Protein AF-A0A0N8FSY0-F1 (afdb_monomer)

Foldseek 3Di:
DDDQAALLNLCVLLVHDLVVLVVLLVVLDQDDPPVPPPDLPQAALVDDPLRLLVLLLVLVCVLQVVLNVLSVCCNPPAAEAQQDDCVVPVDWDWADPDAPHQIYTYHHDPRGLLSSLVSLLNSQLRSLSSLQNVLVQAAARLLLSSLSSLLSSVSSCVVCVVNPVSNVVSVVSVSNVLSPPLSVVSNVRSVVRGHGDDSSVSRNNSNSLNVQCSVVDHSVLSSCLSRNGSCNSVSSQQSCCVRVVHDRPDDDPDDDDDDDQFADDPFDADDPDPDDDVVVVLVVQLVQQVVLVVLQPPDLVPDDPVVSSVVSVVQVVVVQKDFDADPSNHTQWIWGWDADPVDNLEIEIADITGSRPCLVVRVVVVCVVCVSNPFYHYPDPDDPDPPNGPD

Nearest PDB structures (foldseek):
  3sks-assembly1_A  TM=5.517E-01  e=7.783E-04  Bacillus anthracis str. Ames
  3d3s-assembly1_A  TM=6.696E-01  e=3.202E-02  Bordetella parapertussis 12822
  3d3s-assembly2_D  TM=6.719E-01  e=4.917E-02  Bordetella parapertussis 12822
  3aho-assembly2_B  TM=4.526E-01  e=1.750E-03  Geobacillus sp. MO-1
  3d3s-assembly1_B  TM=5.188E-01  e=3.053E-02  Bordetella parapertussis 12822

Radius of gyration: 27.3 Å; Cα contacts (8 Å, |Δi|>4): 559; chains: 1; bounding box: 54×49×83 Å

Structure (mmCIF, N/CA/C/O backbone):
data_AF-A0A0N8FSY0-F1
#
_entry.id   AF-A0A0N8FSY0-F1
#
loop_
_atom_site.group_PDB
_atom_site.id
_atom_site.type_symbol
_atom_site.label_atom_id
_atom_site.label_alt_id
_atom_site.label_comp_id
_atom_site.label_asym_id
_atom_site.label_entity_id
_atom_site.label_seq_id
_atom_site.pdbx_PDB_ins_code
_atom_site.Cartn_x
_atom_site.Cartn_y
_atom_site.Cartn_z
_atom_site.occupancy
_atom_site.B_iso_or_equiv
_atom_site.auth_seq_id
_atom_site.auth_comp_id
_atom_site.auth_asym_id
_atom_site.auth_atom_id
_atom_site.pdbx_PDB_model_num
ATOM 1 N N . MET A 1 1 ? 15.712 -16.355 19.747 1.00 28.38 1 MET A N 1
ATOM 2 C CA . MET A 1 1 ? 14.243 -16.528 19.738 1.00 28.38 1 MET A CA 1
ATOM 3 C C . MET A 1 1 ? 13.641 -15.221 19.244 1.00 28.38 1 MET A C 1
ATOM 5 O O . MET A 1 1 ? 13.634 -14.259 19.997 1.00 28.38 1 MET A O 1
ATOM 9 N N . GLY A 1 2 ? 13.304 -15.129 17.953 1.00 32.97 2 GLY A N 1
ATOM 10 C CA . GLY A 1 2 ? 12.831 -13.877 17.343 1.00 32.97 2 GLY A CA 1
ATOM 11 C C . GLY A 1 2 ? 11.423 -13.530 17.821 1.00 32.97 2 GLY A C 1
ATOM 12 O O . GLY A 1 2 ? 10.570 -14.417 17.864 1.00 32.97 2 GLY A O 1
ATOM 13 N N . SER A 1 3 ? 11.184 -12.275 18.208 1.00 38.84 3 SER A N 1
ATOM 14 C CA . SER A 1 3 ? 9.840 -11.813 18.556 1.00 38.84 3 SER A CA 1
ATOM 15 C C . SER A 1 3 ? 8.918 -12.005 17.349 1.00 38.84 3 SER A C 1
ATOM 17 O O . SER A 1 3 ? 9.226 -11.598 16.228 1.00 38.84 3 SER A O 1
ATOM 19 N N . ARG A 1 4 ? 7.800 -12.705 17.551 1.00 58.56 4 ARG A N 1
ATOM 20 C CA . ARG A 1 4 ? 6.789 -12.884 16.509 1.00 58.56 4 ARG A CA 1
ATOM 21 C C . ARG A 1 4 ? 5.993 -11.587 16.418 1.00 58.56 4 ARG A C 1
ATOM 23 O O . ARG A 1 4 ? 5.263 -11.270 17.348 1.00 58.56 4 ARG A O 1
ATOM 30 N N . GLN A 1 5 ? 6.160 -10.849 15.324 1.00 77.31 5 GLN A N 1
ATOM 31 C CA . GLN A 1 5 ? 5.338 -9.675 15.028 1.00 77.31 5 GLN A CA 1
ATOM 32 C C . GLN A 1 5 ? 3.861 -10.081 14.933 1.00 77.31 5 GLN A C 1
ATOM 34 O O . GLN A 1 5 ? 3.533 -11.135 14.379 1.00 77.31 5 GLN A O 1
ATOM 39 N N . THR A 1 6 ? 2.981 -9.251 15.476 1.00 85.94 6 THR A N 1
ATOM 40 C CA . THR A 1 6 ? 1.529 -9.453 15.556 1.00 85.94 6 THR A CA 1
ATOM 41 C C . THR A 1 6 ? 0.781 -8.513 14.610 1.00 85.94 6 THR A C 1
ATOM 43 O O . THR A 1 6 ? 1.355 -7.585 14.040 1.00 85.94 6 THR A O 1
ATOM 46 N N . ILE A 1 7 ? -0.531 -8.707 14.469 1.00 87.38 7 ILE A N 1
ATOM 47 C CA . ILE A 1 7 ? -1.413 -7.750 13.783 1.00 87.38 7 ILE A CA 1
ATOM 48 C C . ILE A 1 7 ? -1.364 -6.338 14.397 1.00 87.38 7 ILE A C 1
ATOM 50 O O . ILE A 1 7 ? -1.505 -5.354 13.676 1.00 87.38 7 ILE A O 1
ATOM 54 N N . CYS A 1 8 ? -1.112 -6.208 15.705 1.00 85.31 8 CYS A N 1
ATOM 55 C CA . CYS A 1 8 ? -0.957 -4.897 16.336 1.00 85.31 8 CYS A CA 1
ATOM 56 C C . CYS A 1 8 ? 0.325 -4.202 15.862 1.00 85.31 8 CYS A C 1
ATOM 58 O O . CYS A 1 8 ? 0.286 -3.020 15.522 1.00 85.31 8 CYS A O 1
ATOM 60 N N . ASP A 1 9 ? 1.433 -4.943 15.765 1.00 82.88 9 ASP A N 1
ATOM 61 C CA . ASP A 1 9 ? 2.685 -4.417 15.208 1.00 82.88 9 ASP A CA 1
ATOM 62 C C . ASP A 1 9 ? 2.499 -4.015 13.743 1.00 82.88 9 ASP A C 1
ATOM 64 O O . ASP A 1 9 ? 2.990 -2.974 13.316 1.00 82.88 9 ASP A O 1
ATOM 68 N N . TRP A 1 10 ? 1.735 -4.801 12.977 1.00 87.56 10 TRP A N 1
ATOM 69 C CA . TRP A 1 10 ? 1.390 -4.478 11.595 1.00 87.56 10 TRP A CA 1
ATOM 70 C C . TRP A 1 10 ? 0.610 -3.160 11.469 1.00 87.56 10 TRP A C 1
ATOM 72 O O . TRP A 1 10 ? 0.954 -2.346 10.610 1.00 87.56 10 TRP A O 1
ATOM 82 N N . CYS A 1 11 ? -0.381 -2.905 12.332 1.00 83.75 11 CYS A N 1
ATOM 83 C CA . CYS A 1 11 ? -1.088 -1.619 12.362 1.00 83.75 11 CYS A CA 1
ATOM 84 C C . CYS A 1 11 ? -0.116 -0.464 12.646 1.00 83.75 11 CYS A C 1
ATOM 86 O O . CYS A 1 11 ? -0.115 0.527 11.921 1.00 83.75 11 CYS A O 1
ATOM 88 N N . ILE A 1 12 ? 0.771 -0.628 13.635 1.00 82.56 12 ILE A N 1
ATOM 89 C CA . ILE A 1 12 ? 1.774 0.383 14.005 1.00 82.56 12 ILE A CA 1
ATOM 90 C C . ILE A 1 12 ? 2.735 0.659 12.845 1.00 82.56 12 ILE A C 1
ATOM 92 O O . ILE A 1 12 ? 2.988 1.816 12.518 1.00 82.56 12 ILE A O 1
ATOM 96 N N . PHE A 1 13 ? 3.258 -0.382 12.192 1.00 79.12 13 PHE A N 1
ATOM 97 C CA . PHE A 1 13 ? 4.182 -0.215 11.069 1.00 79.12 13 PHE A CA 1
ATOM 98 C C . PHE A 1 13 ? 3.553 0.542 9.904 1.00 79.12 13 PHE A C 1
ATOM 100 O O . PHE A 1 13 ? 4.245 1.320 9.250 1.00 79.12 13 PHE A O 1
ATOM 107 N N . ASN A 1 14 ? 2.263 0.322 9.651 1.00 81.69 14 ASN A N 1
ATOM 108 C CA . ASN A 1 14 ? 1.530 0.974 8.570 1.00 81.69 14 ASN A CA 1
ATOM 109 C C . ASN A 1 14 ? 0.895 2.310 8.964 1.00 81.69 14 ASN A C 1
ATOM 111 O O . ASN A 1 14 ? 0.300 2.959 8.108 1.00 81.69 14 ASN A O 1
ATOM 115 N N . ASP A 1 15 ? 1.080 2.742 10.214 1.00 83.94 15 ASP A N 1
ATOM 116 C CA . ASP A 1 15 ? 0.473 3.952 10.771 1.00 83.94 15 ASP A CA 1
ATOM 117 C C . ASP A 1 15 ? -1.065 3.919 10.716 1.00 83.94 15 ASP A C 1
ATOM 119 O O . ASP A 1 15 ? -1.713 4.941 10.527 1.00 83.94 15 ASP A O 1
ATOM 123 N N . PHE A 1 16 ? -1.658 2.728 10.831 1.00 83.69 16 PHE A N 1
ATOM 124 C CA . PHE A 1 16 ? -3.104 2.533 10.814 1.00 83.69 16 PHE A CA 1
ATOM 125 C C . PHE A 1 16 ? -3.672 2.376 12.220 1.00 83.69 16 PHE A C 1
ATOM 127 O O . PHE A 1 16 ? -3.117 1.655 13.053 1.00 83.69 16 PHE A O 1
ATOM 134 N N . GLU A 1 17 ? -4.862 2.926 12.450 1.00 85.38 17 GLU A N 1
ATOM 135 C CA . GLU A 1 17 ? -5.695 2.472 13.557 1.00 85.38 17 GLU A CA 1
ATOM 136 C C . GLU A 1 17 ? -6.525 1.260 13.125 1.00 85.38 17 GLU A C 1
ATOM 138 O O . GLU A 1 17 ? -7.090 1.219 12.032 1.00 85.38 17 GLU A O 1
ATOM 143 N N . LYS A 1 18 ? -6.663 0.268 14.013 1.00 87.75 18 LYS A N 1
ATOM 144 C CA . LYS A 1 18 ? -7.441 -0.956 13.743 1.00 87.75 18 LYS A CA 1
ATOM 145 C C . LYS A 1 18 ? -8.856 -0.655 13.228 1.00 87.75 18 LYS A C 1
ATOM 147 O O . LYS A 1 18 ? -9.321 -1.333 12.317 1.00 87.75 18 LYS A O 1
ATOM 152 N N . LYS A 1 19 ? -9.539 0.333 13.817 1.00 85.31 19 LYS A N 1
ATOM 153 C CA . LYS A 1 19 ? -10.905 0.721 13.423 1.00 85.31 19 LYS A CA 1
ATOM 154 C C . LYS A 1 19 ? -10.964 1.257 11.988 1.00 85.31 19 LYS A C 1
ATOM 156 O O . LYS A 1 19 ? -11.936 0.994 11.293 1.00 85.31 19 LYS A O 1
ATOM 161 N N . ASP A 1 20 ? -9.920 1.951 11.542 1.00 83.38 20 ASP A N 1
ATOM 162 C CA . ASP A 1 20 ? -9.879 2.561 10.215 1.00 83.38 20 ASP A CA 1
ATOM 163 C C . ASP A 1 20 ? -9.632 1.481 9.171 1.00 83.38 20 ASP A C 1
ATOM 165 O O . ASP A 1 20 ? -10.301 1.449 8.143 1.00 83.38 20 ASP A O 1
ATOM 169 N N . VAL A 1 21 ? -8.748 0.526 9.482 1.00 88.44 21 VAL A N 1
ATOM 170 C CA . VAL A 1 21 ? -8.565 -0.672 8.659 1.00 88.44 21 VAL A CA 1
ATOM 171 C C . VAL A 1 21 ? -9.890 -1.409 8.509 1.00 88.44 21 VAL A C 1
ATOM 173 O O . VAL A 1 21 ? -10.305 -1.648 7.384 1.00 88.44 21 VAL A O 1
ATOM 176 N N . LEU A 1 22 ? -10.587 -1.712 9.609 1.00 89.50 22 LEU A N 1
ATOM 177 C CA . LEU A 1 22 ? -11.889 -2.389 9.560 1.00 89.50 22 LEU A CA 1
ATOM 178 C C . LEU A 1 22 ? -12.924 -1.601 8.741 1.00 89.50 22 LEU A C 1
ATOM 180 O O . LEU A 1 22 ? -13.539 -2.172 7.849 1.00 89.50 22 LEU A O 1
ATOM 184 N N . SER A 1 23 ? -13.039 -0.288 8.957 1.00 86.06 23 SER A N 1
ATOM 185 C CA . SER A 1 23 ? -13.928 0.599 8.187 1.00 86.06 23 SER A CA 1
ATOM 186 C C . SER A 1 23 ? -13.608 0.598 6.690 1.00 86.06 23 SER A C 1
ATOM 188 O O . SER A 1 23 ? -14.503 0.606 5.847 1.00 86.06 23 SER A O 1
ATOM 190 N N . HIS A 1 24 ? -12.327 0.559 6.321 1.00 84.88 24 HIS A N 1
ATOM 191 C CA . HIS A 1 24 ? -11.931 0.430 4.925 1.00 84.88 24 HIS A CA 1
ATOM 192 C C . HIS A 1 24 ? -12.240 -0.957 4.361 1.00 84.88 24 HIS A C 1
ATOM 194 O O . HIS A 1 24 ? -12.712 -1.032 3.231 1.00 84.88 24 HIS A O 1
ATOM 200 N N . LEU A 1 25 ? -12.036 -2.032 5.127 1.00 87.06 25 LEU A N 1
ATOM 201 C CA . LEU A 1 25 ? -12.378 -3.392 4.701 1.00 87.06 25 LEU A CA 1
ATOM 202 C C . LEU A 1 25 ? -13.890 -3.561 4.503 1.00 87.06 25 LEU A C 1
ATOM 204 O O . LEU A 1 25 ? -14.294 -4.177 3.524 1.00 87.06 25 LEU A O 1
ATOM 208 N N . GLU A 1 26 ? -14.728 -2.943 5.335 1.00 85.81 26 GLU A N 1
ATOM 209 C CA . GLU A 1 26 ? -16.190 -2.932 5.160 1.00 85.81 26 GLU A CA 1
ATOM 210 C C . GLU A 1 26 ? -16.634 -2.255 3.853 1.00 85.81 26 GLU A C 1
ATOM 212 O O . GLU A 1 26 ? -17.654 -2.623 3.273 1.00 85.81 26 GLU A O 1
ATOM 217 N N . ARG A 1 27 ? -15.863 -1.278 3.359 1.00 80.94 27 ARG A N 1
ATOM 218 C CA . ARG A 1 27 ? -16.126 -0.597 2.078 1.00 80.94 27 ARG A CA 1
ATOM 219 C C . ARG A 1 27 ? -15.672 -1.405 0.866 1.00 80.94 27 ARG A C 1
ATOM 221 O O . ARG A 1 27 ? -16.069 -1.079 -0.254 1.00 80.94 27 ARG A O 1
ATOM 228 N N . ILE A 1 28 ? -14.843 -2.429 1.066 1.00 80.06 28 ILE A N 1
ATOM 229 C CA . ILE A 1 28 ? -14.481 -3.368 0.007 1.00 80.06 28 ILE A CA 1
ATOM 230 C C . ILE A 1 28 ? -15.696 -4.259 -0.227 1.00 80.06 28 ILE A C 1
ATOM 232 O O . ILE A 1 28 ? -15.929 -5.231 0.492 1.00 80.06 28 ILE A O 1
ATOM 236 N N . VAL A 1 29 ? -16.478 -3.909 -1.245 1.00 69.50 29 VAL A N 1
ATOM 237 C CA . VAL A 1 29 ? -17.541 -4.777 -1.741 1.00 69.50 29 VAL A CA 1
ATOM 238 C C . VAL A 1 29 ? -16.866 -5.993 -2.357 1.00 69.50 29 VAL A C 1
ATOM 240 O O . VAL A 1 29 ? -16.112 -5.860 -3.323 1.00 69.50 29 VAL A O 1
ATOM 243 N N . GLU A 1 30 ? -17.107 -7.170 -1.781 1.00 59.25 30 GLU A N 1
ATOM 244 C CA . GLU A 1 30 ? -16.635 -8.416 -2.377 1.00 59.25 30 GLU A CA 1
ATOM 245 C C . GLU A 1 30 ? -17.165 -8.488 -3.812 1.00 59.25 30 GLU A C 1
ATOM 247 O O . GLU A 1 30 ? -18.360 -8.237 -4.026 1.00 59.25 30 GLU A O 1
ATOM 252 N N . PRO A 1 31 ? -16.311 -8.781 -4.810 1.00 54.47 31 PRO A N 1
ATOM 253 C CA . PRO A 1 31 ? -16.792 -8.960 -6.167 1.00 54.47 31 PRO A CA 1
ATOM 254 C C . PRO A 1 31 ? -17.916 -9.994 -6.117 1.00 54.47 31 PRO A C 1
ATOM 256 O O . PRO A 1 31 ? -17.714 -11.101 -5.610 1.00 54.47 31 PRO A O 1
ATOM 259 N N . MET A 1 32 ? -19.121 -9.614 -6.577 1.00 39.28 32 MET A N 1
ATOM 260 C CA . MET A 1 32 ? -20.236 -10.555 -6.671 1.00 39.28 32 MET A CA 1
ATOM 261 C C . MET A 1 32 ? -19.693 -11.794 -7.353 1.00 39.28 32 MET A C 1
ATOM 263 O O . MET A 1 32 ? -19.119 -11.680 -8.436 1.00 39.28 32 MET A O 1
ATOM 267 N N . ASN A 1 33 ? -19.829 -12.928 -6.668 1.00 39.84 33 ASN A N 1
ATOM 268 C CA . ASN A 1 33 ? -19.297 -14.222 -7.048 1.00 39.84 33 ASN A CA 1
ATOM 269 C C . ASN A 1 33 ? -19.826 -14.576 -8.447 1.00 39.84 33 ASN A C 1
ATOM 271 O O . ASN A 1 33 ? -20.853 -15.235 -8.607 1.00 39.84 33 ASN A O 1
ATOM 275 N N . THR A 1 34 ? -19.167 -14.062 -9.483 1.00 36.47 34 THR A N 1
ATOM 276 C CA . THR A 1 34 ? -19.416 -14.438 -10.860 1.00 36.47 34 THR A CA 1
ATOM 277 C C . THR A 1 34 ? -18.740 -15.782 -10.962 1.00 36.47 34 THR A C 1
ATOM 279 O O . THR A 1 34 ? -17.550 -15.906 -11.213 1.00 36.47 34 THR A O 1
ATOM 282 N N . SER A 1 35 ? -19.529 -16.809 -10.676 1.00 31.92 35 SER A N 1
ATOM 283 C CA . SER A 1 35 ? -19.207 -18.233 -10.661 1.00 31.92 35 SER A CA 1
ATOM 284 C C . SER A 1 35 ? -18.678 -18.787 -11.993 1.00 31.92 35 SER A C 1
ATOM 286 O O . SER A 1 35 ? -18.672 -19.994 -12.216 1.00 31.92 35 SER A O 1
ATOM 288 N N . ARG A 1 36 ? -18.154 -17.940 -12.877 1.00 37.97 36 ARG A N 1
ATOM 289 C CA . ARG A 1 36 ? -17.118 -18.340 -13.812 1.00 37.97 36 ARG A CA 1
ATOM 290 C C . ARG A 1 36 ? -15.788 -18.110 -13.119 1.00 37.97 36 ARG A C 1
ATOM 292 O O . ARG A 1 36 ? -15.206 -17.036 -13.211 1.00 37.97 36 ARG A O 1
ATOM 299 N N . ILE A 1 37 ? -15.289 -19.165 -12.476 1.00 40.91 37 ILE A N 1
ATOM 300 C CA . ILE A 1 37 ? -13.846 -19.380 -12.384 1.00 40.91 37 ILE A CA 1
ATOM 301 C C . ILE A 1 37 ? -13.366 -19.366 -13.837 1.00 40.91 37 ILE A C 1
ATOM 303 O O . ILE A 1 37 ? -13.373 -20.389 -14.516 1.00 40.91 37 ILE A O 1
ATOM 307 N N . VAL A 1 38 ? -13.048 -18.183 -14.359 1.00 42.03 38 VAL A N 1
ATOM 308 C CA . VAL A 1 38 ? -12.208 -18.078 -15.536 1.00 42.03 38 VAL A CA 1
ATOM 309 C C . VAL A 1 38 ? -10.900 -18.619 -15.004 1.00 42.03 38 VAL A C 1
ATOM 311 O O . VAL A 1 38 ? -10.235 -17.979 -14.186 1.00 42.03 38 VAL A O 1
ATOM 314 N N . SER A 1 39 ? -10.599 -19.875 -15.341 1.00 44.16 39 SER A N 1
ATOM 315 C CA . SER A 1 39 ? -9.265 -20.419 -15.141 1.00 44.16 39 SER A CA 1
ATOM 316 C C . SER A 1 39 ? -8.278 -19.338 -15.560 1.00 44.16 39 SER A C 1
ATOM 318 O O . SER A 1 39 ? -8.551 -18.633 -16.532 1.00 44.16 39 SER A O 1
ATOM 320 N N . LYS A 1 40 ? -7.156 -19.182 -14.844 1.00 49.41 40 LYS A N 1
ATOM 321 C CA . LYS A 1 40 ? -5.999 -18.424 -15.346 1.00 49.41 40 LYS A CA 1
ATOM 322 C C . LYS A 1 40 ? -5.517 -19.108 -16.632 1.00 49.41 40 LYS A C 1
ATOM 324 O O . LYS A 1 40 ? -4.491 -19.783 -16.640 1.00 49.41 40 LYS A O 1
ATOM 329 N N . GLU A 1 41 ? -6.300 -19.030 -17.703 1.00 49.81 41 GLU A N 1
ATOM 330 C CA . GLU A 1 41 ? -5.888 -19.396 -19.033 1.00 49.81 41 GLU A CA 1
ATOM 331 C C . GLU A 1 41 ? -4.708 -18.490 -19.301 1.00 49.81 41 GLU A C 1
ATOM 333 O O . GLU A 1 41 ? -4.773 -17.267 -19.144 1.00 49.81 41 GLU A O 1
ATOM 338 N N . ARG A 1 42 ? -3.576 -19.125 -19.590 1.00 57.31 42 ARG A N 1
ATOM 339 C CA . ARG A 1 42 ? -2.344 -18.437 -19.936 1.00 57.31 42 ARG A CA 1
ATOM 340 C C . ARG A 1 42 ? -2.532 -17.854 -21.322 1.00 57.31 42 ARG A C 1
ATOM 342 O O . ARG A 1 42 ? -2.050 -18.401 -22.308 1.00 57.31 42 ARG A O 1
ATOM 349 N N . ILE A 1 43 ? -3.293 -16.773 -21.387 1.00 62.53 43 ILE A N 1
ATOM 350 C CA . ILE A 1 43 ? -3.458 -15.999 -22.599 1.00 62.53 43 ILE A CA 1
ATOM 351 C C . ILE A 1 43 ? -2.096 -15.367 -22.849 1.00 62.53 43 ILE A C 1
ATOM 353 O O . ILE A 1 43 ? -1.561 -14.648 -21.999 1.00 62.53 43 ILE A O 1
ATOM 357 N N . ASN A 1 44 ? -1.501 -15.761 -23.969 1.00 69.44 44 ASN A N 1
ATOM 358 C CA . ASN A 1 44 ? -0.170 -15.341 -24.364 1.00 69.44 44 ASN A CA 1
ATOM 359 C C . ASN A 1 44 ? -0.196 -13.827 -24.625 1.00 69.44 44 ASN A C 1
ATOM 361 O O . ASN A 1 44 ? -1.046 -13.351 -25.375 1.00 69.44 44 ASN A O 1
ATOM 365 N N . SER A 1 45 ? 0.700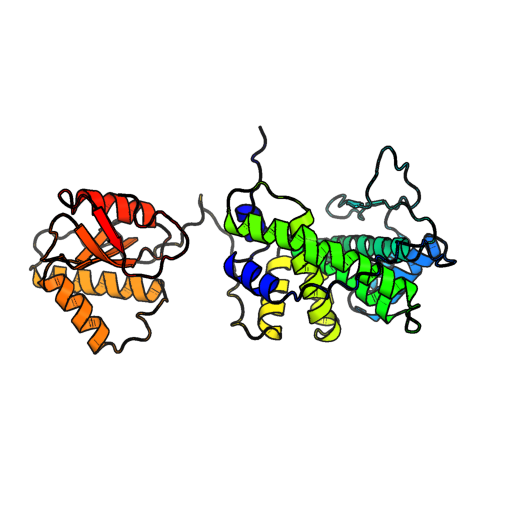 -13.075 -23.986 1.00 65.31 45 SER A N 1
ATOM 366 C CA . SER A 1 45 ? 0.882 -11.642 -24.237 1.00 65.31 45 SER A CA 1
ATOM 367 C C . SER A 1 45 ? 1.587 -11.388 -25.572 1.00 65.31 45 SER A C 1
ATOM 369 O O . SER A 1 45 ? 1.584 -10.259 -26.046 1.00 65.31 45 SER A O 1
ATOM 371 N N . CYS A 1 46 ? 2.191 -12.425 -26.170 1.00 78.00 46 CYS A N 1
ATOM 372 C CA . CYS A 1 46 ? 3.100 -12.350 -27.316 1.00 78.00 46 CYS A CA 1
ATOM 373 C C . CYS A 1 46 ? 4.330 -11.460 -27.071 1.00 78.00 46 CYS A C 1
ATOM 375 O O . CYS A 1 46 ? 5.019 -11.106 -28.023 1.00 78.00 46 CYS A O 1
ATOM 377 N N . MET A 1 47 ? 4.620 -11.126 -25.810 1.00 86.56 47 MET A N 1
ATOM 378 C CA . MET A 1 47 ? 5.751 -10.289 -25.423 1.00 86.56 47 MET A CA 1
ATOM 379 C C . MET A 1 47 ? 6.857 -11.127 -24.798 1.00 86.56 47 MET A C 1
ATOM 381 O O . MET A 1 47 ? 6.608 -12.052 -24.022 1.00 86.56 47 MET A O 1
ATOM 385 N N . THR A 1 48 ? 8.096 -10.767 -25.099 1.00 92.94 48 THR A N 1
ATOM 386 C CA . THR A 1 48 ? 9.268 -11.218 -24.354 1.00 92.94 48 THR A CA 1
ATOM 387 C C . THR A 1 48 ? 9.332 -10.538 -22.986 1.00 92.94 48 THR A C 1
ATOM 389 O O . THR A 1 48 ? 8.682 -9.523 -22.728 1.00 92.94 48 THR A O 1
ATOM 392 N N . ALA A 1 49 ? 10.147 -11.089 -22.086 1.00 93.81 49 ALA A N 1
ATOM 393 C CA . ALA A 1 49 ? 10.306 -10.533 -20.748 1.00 93.81 49 ALA A CA 1
ATOM 394 C C . ALA A 1 49 ? 10.919 -9.116 -20.764 1.00 93.81 49 ALA A C 1
ATOM 396 O O . ALA A 1 49 ? 10.536 -8.278 -19.952 1.00 93.81 49 ALA A O 1
ATOM 397 N N . ASP A 1 50 ? 11.832 -8.826 -21.698 1.00 95.00 50 ASP A N 1
ATOM 398 C CA . ASP A 1 50 ? 12.436 -7.494 -21.826 1.00 95.00 50 ASP A CA 1
ATOM 399 C C . ASP A 1 50 ? 11.469 -6.471 -22.435 1.00 95.00 50 ASP A C 1
ATOM 401 O O . ASP A 1 50 ? 11.425 -5.331 -21.975 1.00 95.00 50 ASP A O 1
ATOM 405 N N . GLU A 1 51 ? 10.643 -6.868 -23.408 1.00 94.31 51 GLU A N 1
ATOM 406 C CA . GLU A 1 51 ? 9.584 -6.000 -23.942 1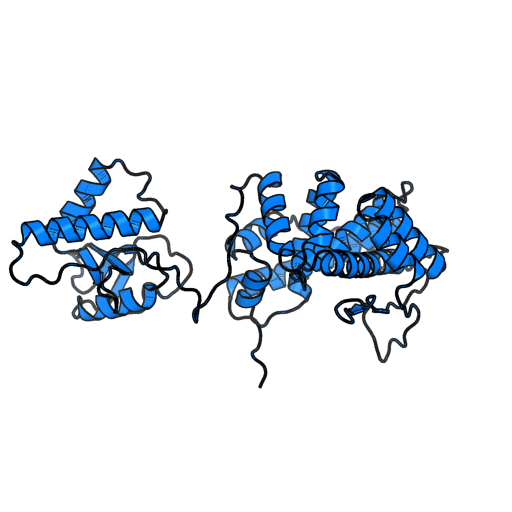.00 94.31 51 GLU A CA 1
ATOM 407 C C . GLU A 1 51 ? 8.543 -5.676 -22.869 1.00 94.31 51 GLU A C 1
ATOM 409 O O . GLU A 1 51 ? 8.145 -4.522 -22.725 1.00 94.31 51 GLU A O 1
ATOM 414 N N . ALA A 1 52 ? 8.137 -6.671 -22.077 1.00 94.12 52 ALA A N 1
ATOM 415 C CA . ALA A 1 52 ? 7.225 -6.466 -20.959 1.00 94.12 52 ALA A CA 1
ATOM 416 C C . ALA A 1 52 ? 7.824 -5.518 -19.905 1.00 94.12 52 ALA A C 1
ATOM 418 O O . ALA A 1 52 ? 7.126 -4.642 -19.393 1.00 94.12 52 ALA A O 1
ATOM 419 N N . TRP A 1 53 ? 9.127 -5.637 -19.625 1.00 97.00 53 TRP A N 1
ATOM 420 C CA . TRP A 1 53 ? 9.829 -4.776 -18.671 1.00 97.00 53 TRP A CA 1
ATOM 421 C C . TRP A 1 53 ? 9.897 -3.331 -19.169 1.00 97.00 53 TRP A C 1
ATOM 423 O O . TRP A 1 53 ? 9.573 -2.397 -18.432 1.00 97.00 53 TRP A O 1
ATOM 433 N N . ALA A 1 54 ? 10.249 -3.148 -20.444 1.00 96.12 54 ALA A N 1
ATOM 434 C CA . ALA A 1 54 ? 10.237 -1.848 -21.101 1.00 96.12 54 ALA A CA 1
ATOM 435 C C . ALA A 1 54 ? 8.830 -1.233 -21.099 1.00 96.12 54 ALA A C 1
ATOM 437 O O . ALA A 1 54 ? 8.681 -0.048 -20.808 1.00 96.12 54 ALA A O 1
ATOM 438 N N . GLN A 1 55 ? 7.793 -2.038 -21.340 1.00 94.88 55 GLN A N 1
ATOM 439 C CA . GLN A 1 55 ? 6.416 -1.558 -21.324 1.00 94.88 55 GLN A CA 1
ATOM 440 C C . GLN A 1 55 ? 5.981 -1.107 -19.926 1.00 94.88 55 GLN A C 1
ATOM 442 O O . GLN A 1 55 ? 5.346 -0.061 -19.819 1.00 94.88 55 GLN A O 1
ATOM 447 N N . CYS A 1 56 ? 6.367 -1.825 -18.864 1.00 96.62 56 CYS A N 1
ATOM 448 C CA . CYS A 1 56 ? 6.122 -1.400 -17.481 1.00 96.62 56 CYS A CA 1
ATOM 449 C C . CYS A 1 56 ? 6.780 -0.043 -17.184 1.00 96.62 56 CYS A C 1
ATOM 451 O O . CYS A 1 56 ? 6.169 0.827 -16.559 1.00 96.62 56 CYS A O 1
ATOM 453 N N . ALA A 1 57 ? 8.010 0.161 -17.666 1.00 98.19 57 ALA A N 1
ATOM 454 C CA . ALA A 1 57 ? 8.705 1.435 -17.533 1.00 98.19 57 ALA A CA 1
ATOM 455 C C . ALA A 1 57 ? 7.971 2.560 -18.279 1.00 98.19 57 ALA A C 1
ATOM 457 O O . ALA A 1 57 ? 7.714 3.615 -17.699 1.00 98.19 57 ALA A O 1
ATOM 458 N N . THR A 1 58 ? 7.584 2.335 -19.538 1.00 96.94 58 THR A N 1
ATOM 459 C CA . THR A 1 58 ? 6.845 3.318 -20.342 1.00 96.94 58 THR A CA 1
ATOM 460 C C . THR A 1 58 ? 5.497 3.666 -19.716 1.00 96.94 58 THR A C 1
ATOM 462 O O . THR A 1 58 ? 5.201 4.848 -19.539 1.00 96.94 58 THR A O 1
ATOM 465 N N . SER A 1 59 ? 4.700 2.666 -19.329 1.00 95.38 59 SER A N 1
ATOM 466 C CA . SER A 1 59 ? 3.374 2.887 -18.749 1.00 95.38 59 SER A CA 1
ATOM 467 C C . SER A 1 59 ? 3.452 3.667 -17.441 1.00 95.38 59 SER A C 1
ATOM 469 O O . SER A 1 59 ? 2.698 4.619 -17.240 1.00 95.38 59 SER A O 1
ATOM 471 N N . LEU A 1 60 ? 4.396 3.312 -16.562 1.00 97.25 60 LEU A N 1
ATOM 472 C CA . LEU A 1 60 ? 4.563 4.013 -15.294 1.00 97.25 60 LEU A CA 1
ATOM 473 C C . LEU A 1 60 ? 5.114 5.430 -15.495 1.00 97.25 60 LEU A C 1
ATOM 475 O O . LEU A 1 60 ? 4.701 6.340 -14.782 1.00 97.25 60 LEU A O 1
ATOM 479 N N . CYS A 1 61 ? 5.992 5.646 -16.479 1.00 97.62 61 CYS A N 1
ATOM 480 C CA . CYS A 1 61 ? 6.521 6.976 -16.792 1.00 97.62 61 CYS A CA 1
ATOM 481 C C . CYS A 1 61 ? 5.439 7.917 -17.339 1.00 97.62 61 CYS A C 1
ATOM 483 O O . CYS A 1 61 ? 5.477 9.113 -17.065 1.00 97.62 61 CYS A O 1
ATOM 485 N N . ILE A 1 62 ? 4.465 7.388 -18.084 1.00 94.19 62 ILE A N 1
ATOM 486 C CA . ILE A 1 62 ? 3.300 8.158 -18.541 1.00 94.19 62 ILE A CA 1
ATOM 487 C C . ILE A 1 62 ? 2.388 8.500 -17.360 1.00 94.19 62 ILE A C 1
ATOM 489 O O . ILE A 1 62 ? 1.931 9.635 -17.248 1.00 94.19 62 ILE A O 1
ATOM 493 N N . ALA A 1 63 ? 2.150 7.542 -16.460 1.00 93.31 63 ALA A N 1
ATOM 494 C CA . ALA A 1 63 ? 1.295 7.751 -15.293 1.00 93.31 63 ALA A CA 1
ATOM 495 C C . ALA A 1 63 ? 1.919 8.696 -14.244 1.00 93.31 63 ALA A C 1
ATOM 497 O O . ALA A 1 63 ? 1.206 9.456 -13.586 1.00 93.31 63 ALA A O 1
ATOM 498 N N . ILE A 1 64 ? 3.244 8.646 -14.063 1.00 97.50 64 ILE A N 1
ATOM 499 C CA . ILE A 1 64 ? 3.983 9.401 -13.041 1.00 97.50 64 ILE A CA 1
ATOM 500 C C . ILE A 1 64 ? 5.279 9.984 -13.642 1.00 97.50 64 ILE A C 1
ATOM 502 O O . ILE A 1 64 ? 6.380 9.524 -13.318 1.00 97.50 64 ILE A O 1
ATOM 506 N N . PRO A 1 65 ? 5.185 11.008 -14.509 1.00 97.38 65 PRO A N 1
ATOM 507 C CA . PRO A 1 65 ? 6.347 11.596 -15.178 1.00 97.38 65 PRO A CA 1
ATOM 508 C C . PRO A 1 65 ? 7.384 12.182 -14.213 1.00 97.38 65 PRO A C 1
ATOM 510 O O . PRO A 1 65 ? 8.558 12.263 -14.557 1.00 97.38 65 PRO A O 1
ATOM 513 N N . GLU A 1 66 ? 7.004 12.546 -12.985 1.00 98.12 66 GLU A N 1
ATOM 514 C CA . GLU A 1 66 ? 7.940 13.065 -11.981 1.00 98.12 66 GLU A CA 1
ATOM 515 C C . GLU A 1 66 ? 8.948 12.018 -11.476 1.00 98.12 66 GLU A C 1
ATOM 517 O O . GLU A 1 66 ? 9.887 12.387 -10.775 1.00 98.12 66 GLU A O 1
ATOM 522 N N . LEU A 1 67 ? 8.752 10.733 -11.796 1.00 97.88 67 LEU A N 1
ATOM 523 C CA . LEU A 1 67 ? 9.678 9.640 -11.481 1.00 97.88 67 LEU A CA 1
ATOM 524 C C . LEU A 1 67 ? 10.511 9.196 -12.696 1.00 97.88 67 LEU A C 1
ATOM 526 O O . LEU A 1 67 ? 11.105 8.119 -12.658 1.00 97.88 67 LEU A O 1
ATOM 530 N N . SER A 1 68 ? 10.539 9.968 -13.790 1.00 97.88 68 SER A N 1
ATOM 531 C CA . SER A 1 68 ? 11.189 9.565 -15.047 1.00 97.88 68 SER A CA 1
ATOM 532 C C . SER A 1 68 ? 12.640 9.118 -14.863 1.00 97.88 68 SER A C 1
ATOM 534 O O . SER A 1 68 ? 13.050 8.118 -15.447 1.00 97.88 68 SER A O 1
ATOM 536 N N . ASP A 1 69 ? 13.405 9.812 -14.017 1.00 97.69 69 ASP A N 1
ATOM 537 C CA . ASP A 1 69 ? 14.813 9.498 -13.764 1.00 97.69 69 ASP A CA 1
ATOM 538 C C . ASP A 1 69 ? 14.967 8.165 -13.020 1.00 97.69 69 ASP A C 1
ATOM 540 O O . ASP A 1 69 ? 15.803 7.329 -13.371 1.00 97.69 69 ASP A O 1
ATOM 544 N N . GLU A 1 70 ? 14.159 7.945 -11.980 1.00 97.62 70 GLU A N 1
ATOM 545 C CA . GLU A 1 70 ? 14.147 6.703 -11.210 1.00 97.62 70 GLU A CA 1
ATOM 546 C C . GLU A 1 70 ? 13.683 5.526 -12.067 1.00 97.62 70 GLU A C 1
ATOM 548 O O . GLU A 1 70 ? 14.288 4.455 -12.012 1.00 97.62 70 GLU A O 1
ATOM 553 N N . ILE A 1 71 ? 12.647 5.732 -12.880 1.00 98.56 71 ILE A N 1
ATOM 554 C CA . ILE A 1 71 ? 12.106 4.735 -13.804 1.00 98.56 71 ILE A CA 1
ATOM 555 C C . ILE A 1 71 ? 13.146 4.374 -14.863 1.00 98.56 71 ILE A C 1
ATOM 557 O O . ILE A 1 71 ? 13.393 3.190 -15.082 1.00 98.56 71 ILE A O 1
ATOM 561 N N . ALA A 1 72 ? 13.799 5.360 -15.484 1.00 98.12 72 ALA A N 1
ATOM 562 C CA . ALA A 1 72 ? 14.840 5.124 -16.484 1.00 98.12 72 ALA A CA 1
ATOM 563 C C . ALA A 1 72 ? 16.020 4.341 -15.894 1.00 98.12 72 ALA A C 1
ATOM 565 O O . ALA A 1 72 ? 16.495 3.373 -16.494 1.00 98.12 72 ALA A O 1
ATOM 566 N N . ARG A 1 73 ? 16.448 4.712 -14.683 1.00 97.12 73 ARG A N 1
ATOM 567 C CA . ARG A 1 73 ? 17.513 4.015 -13.959 1.00 97.12 73 ARG A CA 1
ATOM 568 C C . ARG A 1 73 ? 17.132 2.573 -13.617 1.00 97.12 73 ARG A C 1
ATOM 570 O O . ARG A 1 73 ? 17.933 1.670 -13.824 1.00 97.12 73 ARG A O 1
ATOM 577 N N . VAL A 1 74 ? 15.920 2.329 -13.113 1.00 98.00 74 VAL A N 1
ATOM 578 C CA . VAL A 1 74 ? 15.445 0.963 -12.825 1.00 98.00 74 VAL A CA 1
ATOM 579 C C . VAL A 1 74 ? 15.305 0.144 -14.105 1.00 98.00 74 VAL A C 1
ATOM 581 O O . VAL A 1 74 ? 15.731 -1.007 -14.143 1.00 98.00 74 VAL A O 1
ATOM 584 N N . SER A 1 75 ? 14.753 0.735 -15.163 1.00 97.88 75 SER A N 1
ATOM 585 C CA . SER A 1 75 ? 14.561 0.069 -16.451 1.00 97.88 75 SER A CA 1
ATOM 586 C C . SER A 1 75 ? 15.881 -0.460 -17.024 1.00 97.88 75 SER A C 1
ATOM 588 O O . SER A 1 75 ? 15.960 -1.616 -17.453 1.00 97.88 75 SER A O 1
ATOM 590 N N . THR A 1 76 ? 16.920 0.376 -16.959 1.00 96.88 76 THR A N 1
ATOM 591 C CA . THR A 1 76 ? 18.214 0.138 -17.609 1.00 96.88 76 THR A CA 1
ATOM 592 C C . THR A 1 76 ? 19.157 -0.691 -16.742 1.00 96.88 76 THR A C 1
ATOM 594 O O . THR A 1 76 ? 19.749 -1.653 -17.225 1.00 96.88 76 THR A O 1
ATOM 597 N N . ASP A 1 77 ? 19.271 -0.352 -15.455 1.00 97.00 77 ASP A N 1
ATOM 598 C CA . ASP A 1 77 ? 20.402 -0.787 -14.631 1.00 97.00 77 ASP A CA 1
ATOM 599 C C . ASP A 1 77 ? 20.016 -1.784 -13.525 1.00 97.00 77 ASP A C 1
ATOM 601 O O . ASP A 1 77 ? 20.901 -2.375 -12.897 1.00 97.00 77 ASP A O 1
ATOM 605 N N . ALA A 1 78 ? 18.722 -1.954 -13.213 1.00 96.31 78 ALA A N 1
ATOM 606 C CA . ALA A 1 78 ? 18.324 -2.825 -12.108 1.00 96.31 78 ALA A CA 1
ATOM 607 C C . ALA A 1 78 ? 18.641 -4.296 -12.435 1.00 96.31 78 ALA A C 1
ATOM 609 O O . ALA A 1 78 ? 18.176 -4.817 -13.456 1.00 96.31 78 ALA A O 1
ATOM 610 N N . PRO A 1 79 ? 19.403 -5.000 -11.576 1.00 95.62 79 PRO A N 1
ATOM 611 C CA . PRO A 1 79 ? 19.704 -6.403 -11.802 1.00 95.62 79 PRO A CA 1
ATOM 612 C C . PRO A 1 79 ? 18.421 -7.234 -11.689 1.00 95.62 79 PRO A C 1
ATOM 614 O O . PRO A 1 79 ? 17.661 -7.107 -10.726 1.00 95.62 79 PRO A O 1
ATOM 617 N N . ARG A 1 80 ? 18.189 -8.112 -12.668 1.00 95.31 80 ARG A N 1
ATOM 618 C CA . ARG A 1 80 ? 16.962 -8.910 -12.749 1.00 95.31 80 ARG A CA 1
ATOM 619 C C . ARG A 1 80 ? 17.204 -10.348 -13.196 1.00 95.31 80 ARG A C 1
ATOM 621 O O . ARG A 1 80 ? 18.077 -10.614 -14.016 1.00 95.31 80 ARG A O 1
ATOM 628 N N . CYS A 1 81 ? 16.408 -11.274 -12.668 1.00 94.00 81 CYS A N 1
ATOM 629 C CA . CYS A 1 81 ? 16.326 -12.663 -13.113 1.00 94.00 81 CYS A CA 1
ATOM 630 C C . CYS A 1 81 ? 14.878 -12.978 -13.504 1.00 94.00 81 CYS A C 1
ATOM 632 O O . CYS A 1 81 ? 14.027 -13.177 -12.640 1.00 94.00 81 CYS A O 1
ATOM 634 N N . LEU A 1 82 ? 14.602 -13.006 -14.812 1.00 91.94 82 LEU A N 1
ATOM 635 C CA . LEU A 1 82 ? 13.244 -13.167 -15.360 1.00 91.94 82 LEU A CA 1
ATOM 636 C C . LEU A 1 82 ? 12.886 -14.629 -15.714 1.00 91.94 82 LEU A C 1
ATOM 638 O O . LEU A 1 82 ? 11.811 -14.908 -16.243 1.00 91.94 82 LEU A O 1
ATOM 642 N N . ALA A 1 83 ? 13.789 -15.565 -15.407 1.00 89.69 83 ALA A N 1
ATOM 643 C CA . ALA A 1 83 ? 13.605 -17.009 -15.559 1.00 89.69 83 ALA A CA 1
ATOM 644 C C . ALA A 1 83 ? 14.316 -17.792 -14.427 1.00 89.69 83 ALA A C 1
ATOM 646 O O . ALA A 1 83 ? 15.204 -18.609 -14.693 1.00 89.69 83 ALA A O 1
ATOM 647 N N . PRO A 1 84 ? 14.001 -17.521 -13.144 1.00 84.69 84 PRO A N 1
ATOM 648 C CA . PRO A 1 84 ? 14.626 -18.198 -12.019 1.00 84.69 84 PRO A CA 1
ATOM 649 C C . PRO A 1 84 ? 14.204 -19.670 -11.955 1.00 84.69 84 PRO A C 1
ATOM 651 O O . PRO A 1 84 ? 13.133 -20.075 -12.408 1.00 84.69 84 PRO A O 1
ATOM 654 N N . ASN A 1 85 ? 15.028 -20.494 -11.307 1.00 81.19 85 ASN A N 1
ATOM 655 C CA . ASN A 1 85 ? 14.636 -21.866 -11.008 1.00 81.19 85 ASN A CA 1
ATOM 656 C C . ASN A 1 85 ? 13.498 -21.874 -9.967 1.00 81.19 85 ASN A C 1
ATOM 658 O O . ASN A 1 85 ? 13.744 -21.647 -8.778 1.00 81.19 85 ASN A O 1
ATOM 662 N N . LYS A 1 86 ? 12.273 -22.199 -10.406 1.00 74.06 86 LYS A N 1
ATOM 663 C CA . LYS A 1 86 ? 11.068 -22.254 -9.554 1.00 74.06 86 LYS A CA 1
ATOM 664 C C . LYS A 1 86 ? 11.207 -23.146 -8.320 1.00 74.06 86 LYS A C 1
ATOM 666 O O . LYS A 1 86 ? 10.572 -22.868 -7.311 1.00 74.06 86 LYS A O 1
ATOM 671 N N . ALA A 1 87 ? 12.037 -24.191 -8.368 1.00 75.38 87 ALA A N 1
ATOM 672 C CA . ALA A 1 87 ? 12.248 -25.068 -7.215 1.00 75.38 87 ALA A CA 1
ATOM 673 C C . ALA A 1 87 ? 12.982 -24.359 -6.063 1.00 75.38 87 ALA A C 1
ATOM 675 O O . ALA A 1 87 ? 12.824 -24.737 -4.906 1.00 75.38 87 ALA A O 1
ATOM 676 N N . LYS A 1 88 ? 13.787 -23.335 -6.375 1.00 69.81 88 LYS A N 1
ATOM 677 C CA . LYS A 1 88 ? 14.533 -22.540 -5.388 1.00 69.81 88 LYS A CA 1
ATOM 678 C C . LYS A 1 88 ? 13.810 -21.246 -5.020 1.00 69.81 88 LYS A C 1
ATOM 680 O O . LYS A 1 88 ? 13.874 -20.821 -3.871 1.00 69.81 88 LYS A O 1
ATOM 685 N N . HIS A 1 89 ? 13.119 -20.641 -5.984 1.00 70.75 89 HIS A N 1
ATOM 686 C CA . HIS A 1 89 ? 12.408 -19.374 -5.821 1.00 70.75 89 HIS A CA 1
ATOM 687 C C . HIS A 1 89 ? 11.001 -19.498 -6.416 1.00 70.75 89 HIS A C 1
ATOM 689 O O . HIS A 1 89 ? 10.801 -19.187 -7.590 1.00 70.75 89 HIS A O 1
ATOM 695 N N . PRO A 1 90 ? 10.029 -20.008 -5.639 1.00 71.50 90 PRO A N 1
ATOM 696 C CA . PRO A 1 90 ? 8.699 -20.310 -6.161 1.00 71.50 90 PRO A CA 1
ATOM 697 C C . PRO A 1 90 ? 7.841 -19.062 -6.403 1.00 71.50 90 PRO A C 1
ATOM 699 O O . PRO A 1 90 ? 6.891 -19.133 -7.177 1.00 71.50 90 PRO A O 1
ATOM 702 N N . MET A 1 91 ? 8.170 -17.939 -5.758 1.00 79.69 91 MET A N 1
ATOM 703 C CA . MET A 1 91 ? 7.396 -16.697 -5.799 1.00 79.69 91 MET A CA 1
ATOM 704 C C . MET A 1 91 ? 8.227 -15.546 -6.378 1.00 79.69 91 MET A C 1
ATOM 706 O O . MET A 1 91 ? 9.443 -15.519 -6.149 1.00 79.69 91 MET A O 1
ATOM 710 N N . PRO A 1 92 ? 7.596 -14.605 -7.102 1.00 87.81 92 PRO A N 1
ATOM 711 C CA . PRO A 1 92 ? 8.243 -13.362 -7.499 1.00 87.81 92 PRO A CA 1
ATOM 712 C C . PRO A 1 92 ? 8.611 -12.530 -6.263 1.00 87.81 92 PRO A C 1
ATOM 714 O O . PRO A 1 92 ? 7.962 -12.637 -5.219 1.00 87.81 92 PRO A O 1
ATOM 717 N N . PHE A 1 93 ? 9.693 -11.759 -6.362 1.00 87.94 93 PHE A N 1
ATOM 718 C CA . PHE A 1 93 ? 10.089 -10.824 -5.317 1.00 87.94 93 PHE A CA 1
ATOM 719 C C . PHE A 1 93 ? 11.015 -9.721 -5.835 1.00 87.94 93 PHE A C 1
ATOM 721 O O . PHE A 1 93 ? 11.852 -9.931 -6.718 1.00 87.94 93 PHE A O 1
ATOM 728 N N . THR A 1 94 ? 10.945 -8.581 -5.155 1.00 90.38 94 THR A N 1
ATOM 729 C CA . THR A 1 94 ? 11.895 -7.475 -5.262 1.00 90.38 94 THR A CA 1
ATOM 730 C C . THR A 1 94 ? 12.632 -7.302 -3.944 1.00 90.38 94 THR A C 1
ATOM 732 O O . THR A 1 94 ? 12.022 -7.034 -2.904 1.00 90.38 94 THR A O 1
ATOM 735 N N . TYR A 1 95 ? 13.955 -7.432 -3.989 1.00 85.12 95 TYR A N 1
ATOM 736 C CA . TYR A 1 95 ? 14.830 -7.356 -2.827 1.00 85.12 95 TYR A CA 1
ATOM 737 C C . TYR A 1 95 ? 15.608 -6.037 -2.796 1.00 85.12 95 TYR A C 1
ATOM 739 O O . TYR A 1 95 ? 16.301 -5.686 -3.752 1.00 85.12 95 TYR A O 1
ATOM 747 N N . ASP A 1 96 ? 15.522 -5.318 -1.676 1.00 85.06 96 ASP A N 1
ATOM 748 C CA . ASP A 1 96 ? 16.302 -4.105 -1.432 1.00 85.06 96 ASP A CA 1
ATOM 749 C C . ASP A 1 96 ? 17.734 -4.473 -1.008 1.00 85.06 96 ASP A C 1
ATOM 751 O O . ASP A 1 96 ? 17.954 -5.041 0.061 1.00 85.06 96 ASP A O 1
ATOM 755 N N . LEU A 1 97 ? 18.720 -4.140 -1.846 1.00 81.44 97 LEU A N 1
ATOM 756 C CA . LEU A 1 97 ? 20.143 -4.358 -1.556 1.00 81.44 97 LEU A CA 1
ATOM 757 C C . LEU A 1 97 ? 20.747 -3.267 -0.649 1.00 81.44 97 LEU A C 1
ATOM 759 O O . LEU A 1 97 ? 21.937 -3.327 -0.318 1.00 81.44 97 LEU A O 1
ATOM 763 N N . GLY A 1 98 ? 19.941 -2.289 -0.234 1.00 77.81 98 GLY A N 1
ATOM 764 C CA . GLY A 1 98 ? 20.308 -1.198 0.652 1.00 77.81 98 GLY A CA 1
ATOM 765 C C . GLY A 1 98 ? 20.738 0.072 -0.081 1.00 77.81 98 GLY A C 1
ATOM 766 O O . GLY A 1 98 ? 20.811 0.151 -1.308 1.00 77.81 98 GLY A O 1
ATOM 767 N N . HIS A 1 99 ? 21.053 1.096 0.711 1.00 79.00 99 HIS A N 1
ATOM 768 C CA . HIS A 1 99 ? 21.349 2.438 0.219 1.00 79.00 99 HIS A CA 1
ATOM 769 C C . HIS A 1 99 ? 22.433 2.452 -0.878 1.00 79.00 99 HIS A C 1
ATOM 771 O O . HIS A 1 99 ? 23.488 1.831 -0.743 1.00 79.00 99 HIS A O 1
ATOM 777 N N . ARG A 1 100 ? 22.176 3.219 -1.950 1.00 79.25 100 ARG A N 1
ATOM 778 C CA . ARG A 1 100 ? 23.006 3.373 -3.168 1.00 79.25 100 ARG A CA 1
ATOM 779 C C . ARG A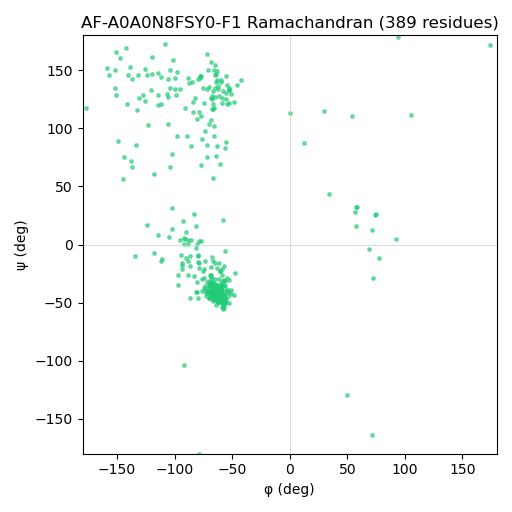 1 100 ? 23.098 2.152 -4.086 1.00 79.25 100 ARG A C 1
ATOM 781 O O . ARG A 1 100 ? 23.687 2.284 -5.158 1.00 79.25 100 ARG A O 1
ATOM 788 N N . LYS A 1 101 ? 22.510 1.011 -3.727 1.00 87.12 101 LYS A N 1
ATOM 789 C CA . LYS A 1 101 ? 22.396 -0.145 -4.622 1.00 87.12 101 LYS A CA 1
ATOM 790 C C . LYS A 1 101 ? 21.018 -0.165 -5.274 1.00 87.12 101 LYS A C 1
ATOM 792 O O . LYS A 1 101 ? 20.043 0.304 -4.694 1.00 87.12 101 LYS A O 1
ATOM 797 N N . LEU A 1 102 ? 20.955 -0.678 -6.498 1.00 92.06 102 LEU A N 1
ATOM 798 C CA . LEU A 1 102 ? 19.679 -0.922 -7.160 1.00 92.06 102 LEU A CA 1
ATOM 799 C C . LEU A 1 102 ? 19.038 -2.190 -6.589 1.00 92.06 102 LEU A C 1
ATOM 801 O O . LEU A 1 102 ? 19.769 -3.115 -6.231 1.00 92.06 102 LEU A O 1
ATOM 805 N N . PRO A 1 103 ? 17.703 -2.242 -6.475 1.00 92.19 103 PRO A N 1
ATOM 806 C CA . PRO A 1 103 ? 17.012 -3.442 -6.029 1.00 92.19 103 PRO A CA 1
ATOM 807 C C . PRO A 1 103 ? 17.185 -4.578 -7.041 1.00 92.19 103 PRO A C 1
ATOM 809 O O . PRO A 1 103 ? 17.315 -4.337 -8.241 1.00 92.19 103 PRO A O 1
ATOM 812 N N . PHE A 1 104 ? 17.169 -5.814 -6.549 1.00 93.19 104 PHE A N 1
ATOM 813 C CA . PHE A 1 104 ? 17.160 -7.006 -7.391 1.00 93.19 104 PHE A CA 1
ATOM 814 C C . PHE A 1 104 ? 15.733 -7.499 -7.593 1.00 93.19 104 PHE A C 1
ATOM 816 O O . PHE A 1 104 ? 14.993 -7.636 -6.618 1.00 93.19 104 PHE A O 1
ATOM 823 N N . VAL A 1 105 ? 15.373 -7.812 -8.837 1.00 94.44 105 VAL A N 1
ATOM 824 C CA . VAL A 1 105 ? 14.042 -8.321 -9.187 1.00 94.44 105 VAL A CA 1
ATOM 825 C C . VAL A 1 105 ? 14.130 -9.754 -9.697 1.00 94.44 105 VAL A C 1
ATOM 827 O O . VAL A 1 105 ? 14.893 -10.056 -10.611 1.00 94.44 105 VAL A O 1
ATOM 830 N N . SER A 1 106 ? 13.324 -10.648 -9.131 1.00 92.81 106 SER A N 1
ATOM 831 C CA . SER A 1 106 ? 13.202 -12.033 -9.582 1.00 92.81 106 SER A CA 1
ATOM 832 C C . SER A 1 106 ? 11.748 -12.365 -9.860 1.00 92.81 106 SER A C 1
ATOM 834 O O . SER A 1 106 ? 10.914 -12.271 -8.965 1.00 92.81 106 SER A O 1
ATOM 836 N N . LEU A 1 107 ? 11.446 -12.816 -11.074 1.00 90.94 107 LEU A N 1
ATOM 837 C CA . LEU A 1 107 ? 10.118 -13.299 -11.449 1.00 90.94 107 LEU A CA 1
ATOM 838 C C . LEU A 1 107 ? 10.239 -14.328 -12.570 1.00 90.94 107 LEU A C 1
ATOM 840 O O . LEU A 1 107 ? 11.169 -14.273 -13.362 1.00 90.94 107 LEU A O 1
ATOM 844 N N . HIS A 1 108 ? 9.323 -15.287 -12.647 1.00 90.75 108 HIS A N 1
ATOM 845 C CA . HIS A 1 108 ? 9.345 -16.296 -13.706 1.00 90.75 108 HIS A CA 1
ATOM 846 C C . HIS A 1 108 ? 8.389 -15.908 -14.828 1.00 90.75 108 HIS A C 1
ATOM 848 O O . HIS A 1 108 ? 7.206 -16.231 -14.758 1.00 90.75 108 HIS A O 1
ATOM 854 N N . TYR A 1 109 ? 8.901 -15.225 -15.850 1.00 90.62 109 TYR A N 1
ATOM 855 C CA . TYR A 1 109 ? 8.096 -14.735 -16.965 1.00 90.62 109 TYR A CA 1
ATOM 856 C C . TYR A 1 109 ? 7.903 -15.826 -18.025 1.00 90.62 109 TYR A C 1
ATOM 858 O O . TYR A 1 109 ? 8.875 -16.365 -18.553 1.00 90.62 109 TYR A O 1
ATOM 866 N N . GLN A 1 110 ? 6.655 -16.168 -18.349 1.00 88.56 110 GLN A N 1
ATOM 867 C CA . GLN A 1 110 ? 6.305 -17.192 -19.344 1.00 88.56 110 GLN A CA 1
ATOM 868 C C . GLN A 1 110 ? 5.581 -16.613 -20.561 1.00 88.56 110 GLN A C 1
ATOM 870 O O . GLN A 1 110 ? 5.090 -17.382 -21.386 1.00 88.56 110 GLN A O 1
ATOM 875 N N . GLY A 1 111 ? 5.502 -15.284 -20.668 1.00 85.88 111 GLY A N 1
ATOM 876 C CA . GLY A 1 111 ? 4.799 -14.614 -21.756 1.00 85.88 111 GLY A CA 1
ATOM 877 C C . GLY A 1 111 ? 3.282 -14.677 -21.630 1.00 85.88 111 GLY A C 1
ATOM 878 O O . GLY A 1 111 ? 2.606 -14.623 -22.646 1.00 85.88 111 GLY A O 1
ATOM 879 N N . CYS A 1 112 ? 2.707 -14.830 -20.430 1.00 85.38 112 CYS A N 1
ATOM 880 C CA . CYS A 1 112 ? 1.259 -14.681 -20.259 1.00 85.38 112 CYS A CA 1
ATOM 881 C C . CYS A 1 112 ? 0.879 -13.320 -19.662 1.00 85.38 112 CYS A C 1
ATOM 883 O O . CYS A 1 112 ? 1.680 -12.662 -18.999 1.00 85.38 112 CYS A O 1
ATOM 885 N N . VAL A 1 113 ? -0.372 -12.899 -19.863 1.00 83.94 113 VAL A N 1
ATOM 886 C CA . VAL A 1 113 ? -0.885 -11.612 -19.350 1.00 83.94 113 VAL A CA 1
ATOM 887 C C . VAL A 1 113 ? -0.771 -11.468 -17.825 1.00 83.94 113 VAL A C 1
ATOM 889 O O . VAL A 1 113 ? -0.537 -10.371 -17.327 1.00 83.94 113 VAL A O 1
ATOM 892 N N . ALA A 1 114 ? -0.869 -12.570 -17.074 1.00 86.44 114 ALA A N 1
ATOM 893 C CA . ALA A 1 114 ? -0.678 -12.557 -15.622 1.00 86.44 114 ALA A CA 1
ATOM 894 C C . ALA A 1 114 ? 0.791 -12.306 -15.231 1.00 86.44 114 ALA A C 1
ATOM 896 O O . ALA A 1 114 ? 1.064 -11.667 -14.211 1.00 86.44 114 ALA A O 1
ATOM 897 N N . ASP A 1 115 ? 1.741 -12.753 -16.059 1.00 90.00 115 ASP A N 1
ATOM 898 C CA . ASP A 1 115 ? 3.160 -12.467 -15.846 1.00 90.00 115 ASP A CA 1
ATOM 899 C C . ASP A 1 115 ? 3.459 -10.984 -16.092 1.00 90.00 115 ASP A C 1
ATOM 901 O O . ASP A 1 115 ? 4.311 -10.423 -15.411 1.00 90.00 115 ASP A O 1
ATOM 905 N N . LEU A 1 116 ? 2.749 -10.332 -17.025 1.00 91.12 116 LEU A N 1
ATOM 906 C CA . LEU A 1 116 ? 2.869 -8.887 -17.257 1.00 91.12 116 LEU A CA 1
ATOM 907 C C . LEU A 1 116 ? 2.394 -8.079 -16.040 1.00 91.12 116 LEU A C 1
ATOM 909 O O . LEU A 1 116 ? 3.095 -7.161 -15.623 1.00 91.12 116 LEU A O 1
ATOM 913 N N . LEU A 1 117 ? 1.263 -8.446 -15.425 1.00 91.56 117 LEU A N 1
ATOM 914 C CA . LEU A 1 117 ? 0.804 -7.815 -14.176 1.00 91.56 117 LEU A CA 1
ATOM 915 C C . LEU A 1 117 ? 1.808 -8.029 -13.037 1.00 91.56 117 LEU A C 1
ATOM 917 O O . LEU A 1 117 ? 2.185 -7.080 -12.355 1.00 91.56 117 LEU A O 1
ATOM 921 N N . THR A 1 118 ? 2.311 -9.257 -12.889 1.00 94.19 118 THR A N 1
ATOM 922 C CA . THR A 1 118 ? 3.347 -9.579 -11.894 1.00 94.19 118 THR A CA 1
ATOM 923 C C . THR A 1 118 ? 4.627 -8.774 -12.141 1.00 94.19 118 THR A C 1
ATOM 925 O O . THR A 1 118 ? 5.247 -8.273 -11.207 1.00 94.19 118 THR A O 1
ATOM 928 N N . MET A 1 119 ? 5.031 -8.610 -13.401 1.00 95.75 119 MET A N 1
ATOM 929 C CA . MET A 1 119 ? 6.187 -7.797 -13.762 1.00 95.75 119 MET A CA 1
ATOM 930 C C . MET A 1 119 ? 5.972 -6.322 -13.426 1.00 95.75 119 MET A C 1
ATOM 932 O O . MET A 1 119 ? 6.864 -5.710 -12.844 1.00 95.75 119 MET A O 1
ATOM 936 N N . ALA A 1 120 ? 4.794 -5.770 -13.727 1.00 96.81 120 ALA A N 1
ATOM 937 C CA . ALA A 1 120 ? 4.449 -4.399 -13.367 1.00 96.81 120 ALA A CA 1
ATOM 938 C C . ALA A 1 120 ? 4.488 -4.191 -11.847 1.00 96.81 120 ALA A C 1
ATOM 940 O O . ALA A 1 120 ? 5.034 -3.185 -11.388 1.00 96.81 120 ALA A O 1
ATOM 941 N N . HIS A 1 121 ? 3.987 -5.157 -11.074 1.00 98.12 121 HIS A N 1
ATOM 942 C CA . HIS A 1 121 ? 4.018 -5.154 -9.613 1.00 98.12 121 HIS A CA 1
ATOM 943 C C . HIS A 1 121 ? 5.455 -5.048 -9.072 1.00 98.12 121 HIS A C 1
ATOM 945 O O . HIS A 1 121 ? 5.797 -4.110 -8.345 1.00 98.12 121 HIS A O 1
ATOM 951 N N . GLU A 1 122 ? 6.336 -5.959 -9.492 1.00 97.69 122 GLU A N 1
ATOM 952 C CA . GLU A 1 122 ? 7.733 -5.971 -9.046 1.00 97.69 122 GLU A CA 1
ATOM 953 C C . GLU A 1 122 ? 8.525 -4.755 -9.561 1.00 97.69 122 GLU A C 1
ATOM 955 O O . GLU A 1 122 ? 9.334 -4.175 -8.832 1.00 97.69 122 GLU A O 1
ATOM 960 N N . PHE A 1 123 ? 8.247 -4.292 -10.784 1.00 98.56 123 PHE A N 1
ATOM 961 C CA . PHE A 1 123 ? 8.808 -3.045 -11.304 1.00 98.56 123 PHE A CA 1
ATOM 962 C C . PHE A 1 123 ? 8.423 -1.848 -10.419 1.00 98.56 123 PHE A C 1
ATOM 964 O O . PHE A 1 123 ? 9.272 -1.022 -10.073 1.00 98.56 123 PHE A O 1
ATOM 971 N N . GLY A 1 124 ? 7.162 -1.784 -9.978 1.00 98.31 124 GLY A N 1
ATOM 972 C CA . GLY A 1 124 ? 6.668 -0.753 -9.066 1.00 98.31 124 GLY A CA 1
ATOM 973 C C . GLY A 1 124 ? 7.412 -0.740 -7.728 1.00 98.31 124 GLY A C 1
ATOM 974 O O . GLY A 1 124 ? 7.810 0.329 -7.258 1.00 98.31 124 GLY A O 1
ATOM 975 N N . HIS A 1 125 ? 7.684 -1.912 -7.143 1.00 97.56 125 HIS A N 1
ATOM 976 C CA . HIS A 1 125 ? 8.545 -2.016 -5.961 1.00 97.56 125 HIS A CA 1
ATOM 977 C C . HIS A 1 125 ? 9.965 -1.510 -6.223 1.00 97.56 125 HIS A C 1
ATOM 979 O O . HIS A 1 125 ? 10.520 -0.783 -5.395 1.00 97.56 125 HIS A O 1
ATOM 985 N N . ALA A 1 126 ? 10.561 -1.873 -7.360 1.00 98.00 126 ALA A N 1
ATOM 986 C CA . ALA A 1 126 ? 11.920 -1.468 -7.690 1.00 98.00 126 ALA A CA 1
ATOM 987 C C . ALA A 1 126 ? 12.047 0.063 -7.797 1.00 98.00 126 ALA A C 1
ATOM 989 O O . ALA A 1 126 ? 12.936 0.660 -7.180 1.00 98.00 126 ALA A O 1
ATOM 990 N N . VAL A 1 127 ? 11.112 0.715 -8.495 1.00 98.44 127 VAL A N 1
ATOM 991 C CA . VAL A 1 127 ? 11.051 2.184 -8.600 1.00 98.44 127 VAL A CA 1
ATOM 992 C C . VAL A 1 127 ? 10.825 2.826 -7.233 1.00 98.44 127 VAL A C 1
ATOM 994 O O . VAL A 1 127 ? 11.531 3.771 -6.876 1.00 98.44 127 VAL A O 1
ATOM 997 N N . GLN A 1 128 ? 9.905 2.286 -6.428 1.00 97.31 128 GLN A N 1
ATOM 998 C CA . GLN A 1 128 ? 9.653 2.766 -5.068 1.00 97.31 128 GLN A CA 1
ATOM 999 C C . GLN A 1 128 ? 10.928 2.742 -4.220 1.00 97.31 128 GLN A C 1
ATOM 1001 O O . GLN A 1 128 ? 11.220 3.721 -3.530 1.00 97.31 128 GLN A O 1
ATOM 1006 N N . ILE A 1 129 ? 11.696 1.650 -4.245 1.00 93.81 129 ILE A N 1
ATOM 1007 C CA . ILE A 1 129 ? 12.932 1.521 -3.460 1.00 93.81 129 ILE A CA 1
ATOM 1008 C C . ILE A 1 129 ? 13.943 2.598 -3.869 1.00 93.81 129 ILE A C 1
ATOM 1010 O O . ILE A 1 129 ? 14.480 3.297 -3.005 1.00 93.81 129 ILE A O 1
ATOM 1014 N N . VAL A 1 130 ? 14.162 2.785 -5.174 1.00 95.19 130 VAL A N 1
ATOM 1015 C CA . VAL A 1 130 ? 15.093 3.803 -5.688 1.00 95.19 130 VAL A CA 1
ATOM 1016 C C . VAL A 1 130 ? 14.647 5.216 -5.295 1.00 95.19 130 VAL A C 1
ATOM 1018 O O . VAL A 1 130 ? 15.464 5.992 -4.788 1.00 95.19 130 VAL A O 1
ATOM 1021 N N . ALA A 1 131 ? 13.359 5.535 -5.446 1.00 95.25 131 ALA A N 1
ATOM 1022 C CA . ALA A 1 131 ? 12.796 6.836 -5.084 1.00 95.25 131 ALA A CA 1
ATOM 1023 C C . ALA A 1 131 ? 12.900 7.120 -3.571 1.00 95.25 131 ALA A C 1
ATOM 1025 O O . ALA A 1 131 ? 13.347 8.195 -3.154 1.00 95.25 131 ALA A O 1
ATOM 1026 N N . SER A 1 132 ? 12.555 6.143 -2.726 1.00 90.12 132 SER A N 1
ATOM 1027 C CA . SER A 1 132 ? 12.652 6.260 -1.265 1.00 90.12 132 SER A CA 1
ATOM 1028 C C . SER A 1 132 ? 14.088 6.477 -0.795 1.00 90.12 132 SER A C 1
ATOM 1030 O O . SER A 1 132 ? 14.324 7.354 0.043 1.00 90.12 132 SER A O 1
ATOM 1032 N N . TRP A 1 133 ? 15.064 5.755 -1.354 1.00 85.75 133 TRP A N 1
ATOM 1033 C CA . TRP A 1 133 ? 16.471 5.948 -0.999 1.00 85.75 133 TRP A CA 1
ATOM 1034 C C . TRP A 1 133 ? 17.020 7.296 -1.456 1.00 85.75 133 TRP A C 1
ATOM 1036 O O . TRP A 1 133 ? 17.717 7.942 -0.674 1.00 85.75 133 TRP A O 1
ATOM 1046 N N . LYS A 1 134 ? 16.670 7.766 -2.662 1.00 83.50 134 LYS A N 1
ATOM 1047 C CA . LYS A 1 134 ? 17.069 9.100 -3.149 1.00 83.50 134 LYS A CA 1
ATOM 1048 C C . LYS A 1 134 ? 16.596 10.213 -2.207 1.00 83.50 134 LYS A C 1
ATOM 1050 O O . LYS A 1 134 ? 17.307 11.190 -2.005 1.00 83.50 134 LYS A O 1
ATOM 1055 N N . SER A 1 135 ? 15.430 10.039 -1.585 1.00 77.25 135 SER A N 1
ATOM 1056 C CA . SER A 1 135 ? 14.885 10.993 -0.609 1.00 77.25 135 SER A CA 1
ATOM 1057 C C . SER A 1 135 ? 15.479 10.887 0.808 1.00 77.25 135 SER A C 1
ATOM 1059 O O . SER A 1 135 ? 15.176 11.725 1.657 1.00 77.25 135 SER A O 1
ATOM 1061 N N . GLY A 1 136 ? 16.281 9.853 1.095 1.00 72.88 136 GLY A N 1
ATOM 1062 C CA . GLY A 1 136 ? 16.863 9.595 2.417 1.00 72.88 136 GLY A CA 1
ATOM 1063 C C . GLY A 1 136 ? 15.871 9.113 3.486 1.00 72.88 136 GLY A C 1
ATOM 1064 O O . GLY A 1 136 ? 16.210 9.101 4.668 1.00 72.88 136 GLY A O 1
ATOM 1065 N N . LYS A 1 137 ? 14.644 8.720 3.112 1.00 70.19 137 LYS A N 1
ATOM 1066 C CA . LYS A 1 137 ? 13.548 8.443 4.065 1.00 70.19 137 LYS A CA 1
ATOM 1067 C C . LYS A 1 137 ? 13.429 6.984 4.526 1.00 70.19 137 LYS A C 1
ATOM 1069 O O . LYS A 1 137 ? 12.509 6.671 5.276 1.00 70.19 137 LYS A O 1
ATOM 1074 N N . GLY A 1 138 ? 14.355 6.106 4.144 1.00 72.31 138 GLY A N 1
ATOM 1075 C CA . GLY A 1 138 ? 14.421 4.719 4.627 1.00 72.31 138 GLY A CA 1
ATOM 1076 C C . GLY A 1 138 ? 13.313 3.800 4.093 1.00 72.31 138 GLY A C 1
ATOM 1077 O O . GLY A 1 138 ? 12.654 4.113 3.103 1.00 72.31 138 GLY A O 1
ATOM 1078 N N . GLN A 1 139 ? 13.133 2.648 4.747 1.00 77.44 139 GLN A N 1
ATOM 1079 C CA . GLN A 1 139 ? 12.227 1.584 4.301 1.00 77.44 139 GLN A CA 1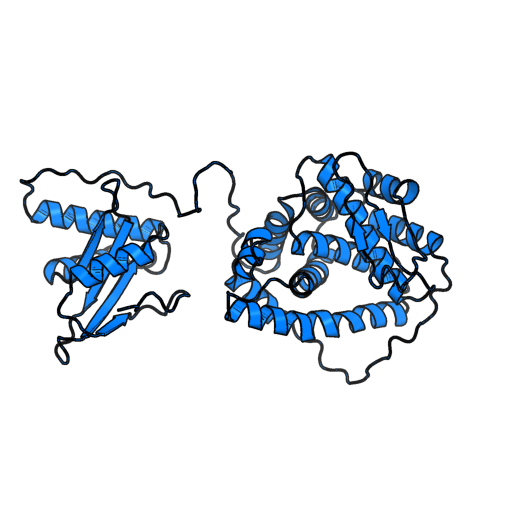
ATOM 1080 C C . GLN A 1 139 ? 10.751 1.978 4.438 1.00 77.44 139 GLN A C 1
ATOM 1082 O O . GLN A 1 139 ? 10.330 2.509 5.464 1.00 77.44 139 GLN A O 1
ATOM 1087 N N . MET A 1 140 ? 9.968 1.685 3.400 1.00 86.44 140 MET A N 1
ATOM 1088 C CA . MET A 1 140 ? 8.540 1.986 3.349 1.00 86.44 140 MET A CA 1
ATOM 1089 C C . MET A 1 140 ? 7.697 0.961 4.122 1.00 86.44 140 MET A C 1
ATOM 1091 O O . MET A 1 140 ? 7.998 -0.235 4.051 1.00 86.44 140 MET A O 1
ATOM 1095 N N . PRO A 1 141 ? 6.629 1.396 4.823 1.00 87.75 141 PRO A N 1
ATOM 1096 C CA . PRO A 1 141 ? 5.665 0.487 5.426 1.00 87.75 141 PRO A CA 1
ATOM 1097 C C . PRO A 1 141 ? 5.048 -0.498 4.424 1.00 87.75 141 PRO A C 1
ATOM 1099 O O . PRO A 1 141 ? 4.801 -0.107 3.278 1.00 87.75 141 PRO A O 1
ATOM 1102 N N . PRO A 1 142 ? 4.751 -1.742 4.838 1.00 88.00 142 PRO A N 1
ATOM 1103 C CA . PRO A 1 142 ? 4.324 -2.802 3.928 1.00 88.00 142 PRO A CA 1
ATOM 1104 C C . PRO A 1 142 ? 3.122 -2.456 3.033 1.00 88.00 142 PRO A C 1
ATOM 1106 O O . PRO A 1 142 ? 3.173 -2.696 1.834 1.00 88.00 142 PRO A O 1
ATOM 1109 N N . VAL A 1 143 ? 2.068 -1.834 3.562 1.00 94.19 143 VAL A N 1
ATOM 1110 C CA . VAL A 1 143 ? 0.852 -1.518 2.787 1.00 94.19 143 VAL A CA 1
ATOM 1111 C C . VAL A 1 143 ? 1.105 -0.400 1.781 1.00 94.19 143 VAL A C 1
ATOM 1113 O O . VAL A 1 143 ? 0.639 -0.480 0.651 1.00 94.19 143 VAL A O 1
ATOM 1116 N N . ALA A 1 144 ? 1.896 0.616 2.136 1.00 94.62 144 ALA A N 1
ATOM 1117 C CA . ALA A 1 144 ? 2.286 1.657 1.183 1.00 94.62 144 ALA A CA 1
ATOM 1118 C C . ALA A 1 144 ? 3.229 1.121 0.092 1.00 94.62 144 ALA A C 1
ATOM 1120 O O . ALA A 1 144 ? 3.138 1.540 -1.064 1.00 94.62 144 ALA A O 1
ATOM 1121 N N . ARG A 1 145 ? 4.095 0.159 0.442 1.00 94.88 145 ARG A N 1
ATOM 1122 C CA . ARG A 1 145 ? 4.965 -0.545 -0.510 1.00 94.88 145 ARG A CA 1
ATOM 1123 C C . ARG A 1 145 ? 4.142 -1.333 -1.532 1.00 94.88 145 ARG A C 1
ATOM 1125 O O . ARG A 1 145 ? 4.411 -1.222 -2.726 1.00 94.88 145 ARG A O 1
ATOM 1132 N N . GLU A 1 146 ? 3.138 -2.080 -1.074 1.00 97.38 146 GLU A N 1
ATOM 1133 C CA . GLU A 1 146 ? 2.185 -2.793 -1.939 1.00 97.38 146 GLU A CA 1
ATOM 1134 C C . GLU A 1 146 ? 1.319 -1.838 -2.762 1.00 97.38 146 GLU A C 1
ATOM 1136 O O . GLU A 1 146 ? 1.070 -2.074 -3.940 1.00 97.38 146 GLU A O 1
ATOM 1141 N N . TRP A 1 147 ? 0.906 -0.710 -2.182 1.00 97.56 147 TRP A N 1
ATOM 1142 C CA . TRP A 1 147 ? 0.139 0.296 -2.907 1.00 97.56 147 TRP A CA 1
ATOM 1143 C C . TRP A 1 147 ? 0.920 0.821 -4.117 1.00 97.56 147 TRP A C 1
ATOM 1145 O O . TRP A 1 147 ? 0.364 0.874 -5.208 1.00 97.56 147 TRP A O 1
ATOM 1155 N N . CYS A 1 148 ? 2.220 1.115 -3.970 1.00 98.06 148 CYS A N 1
ATOM 1156 C CA . CYS A 1 148 ? 3.066 1.525 -5.099 1.00 98.06 148 CYS A CA 1
ATOM 1157 C C . CYS A 1 148 ? 3.125 0.445 -6.193 1.00 98.06 148 CYS A C 1
ATOM 1159 O O . CYS A 1 148 ? 3.041 0.756 -7.377 1.00 98.06 148 CYS A O 1
ATOM 1161 N N . ALA A 1 149 ? 3.225 -0.831 -5.826 1.00 97.94 149 ALA A N 1
ATOM 1162 C CA . ALA A 1 149 ? 3.209 -1.908 -6.811 1.00 97.94 149 ALA A CA 1
ATOM 1163 C C . ALA A 1 149 ? 1.871 -1.995 -7.563 1.00 97.94 149 ALA A C 1
ATOM 1165 O O . ALA A 1 149 ? 1.860 -2.064 -8.792 1.00 97.94 149 ALA A O 1
ATOM 1166 N N . PHE A 1 150 ? 0.740 -1.859 -6.865 1.00 97.62 150 PHE A N 1
ATOM 1167 C CA . PHE A 1 150 ? -0.572 -1.845 -7.515 1.00 97.62 150 PHE A CA 1
ATOM 1168 C C . PHE A 1 150 ? -0.831 -0.604 -8.381 1.00 97.62 150 PHE A C 1
ATOM 1170 O O . PHE A 1 150 ? -1.573 -0.696 -9.356 1.00 97.62 150 PHE A O 1
ATOM 1177 N N . ILE A 1 151 ? -0.221 0.546 -8.079 1.00 97.56 151 ILE A N 1
ATOM 1178 C CA . ILE A 1 151 ? -0.257 1.712 -8.978 1.00 97.56 151 ILE A CA 1
ATOM 1179 C C . ILE A 1 151 ? 0.438 1.391 -10.308 1.00 97.56 151 ILE A C 1
ATOM 1181 O O . ILE A 1 151 ? -0.063 1.768 -11.364 1.00 97.56 151 ILE A O 1
ATOM 1185 N N . SER A 1 152 ? 1.539 0.638 -10.275 1.00 97.62 152 SER A N 1
ATOM 1186 C CA . SER A 1 152 ? 2.228 0.171 -11.484 1.00 97.62 152 SER A CA 1
ATOM 1187 C C . SER A 1 152 ? 1.371 -0.806 -12.303 1.00 97.62 152 SER A C 1
ATOM 1189 O O . SER A 1 152 ? 1.292 -0.685 -13.526 1.00 97.62 152 SER A O 1
ATOM 1191 N N . GLU A 1 153 ? 0.642 -1.714 -11.643 1.00 95.00 153 GLU A N 1
ATOM 1192 C CA . GLU A 1 153 ? -0.350 -2.570 -12.313 1.00 95.00 153 GLU A CA 1
ATOM 1193 C C . GLU A 1 153 ? -1.477 -1.760 -12.979 1.00 95.00 153 GLU A C 1
ATOM 1195 O O . GLU A 1 153 ? -1.879 -2.041 -14.107 1.00 95.00 153 GLU A O 1
ATOM 1200 N N . LEU A 1 154 ? -1.989 -0.724 -12.314 1.00 91.94 154 LEU A N 1
ATOM 1201 C CA . LEU A 1 154 ? -3.028 0.132 -12.891 1.00 91.94 154 LEU A CA 1
ATOM 1202 C C . LEU A 1 154 ? -2.503 0.982 -14.058 1.00 91.94 154 LEU A C 1
ATOM 1204 O O . LEU A 1 154 ? -3.228 1.203 -15.029 1.00 91.94 154 LEU A O 1
ATOM 1208 N N . ALA A 1 155 ? -1.241 1.415 -14.001 1.00 92.50 155 ALA A N 1
ATOM 1209 C CA . ALA A 1 155 ? -0.597 2.134 -15.094 1.00 92.50 155 ALA A CA 1
ATOM 1210 C C . ALA A 1 155 ? -0.486 1.265 -16.356 1.00 92.50 155 ALA A C 1
ATOM 1212 O O . ALA A 1 155 ? -0.809 1.737 -17.446 1.00 92.50 155 ALA A O 1
ATOM 1213 N N . ILE A 1 156 ? -0.095 -0.012 -16.228 1.00 89.75 156 ILE A N 1
ATOM 1214 C CA . ILE A 1 156 ? -0.027 -0.919 -17.387 1.00 89.75 156 ILE A CA 1
ATOM 1215 C C . ILE A 1 156 ? -1.423 -1.252 -17.938 1.00 89.75 156 ILE A C 1
ATOM 1217 O O . ILE A 1 156 ? -1.581 -1.393 -19.152 1.00 89.75 156 ILE A O 1
ATOM 1221 N N . LEU A 1 157 ? -2.450 -1.316 -17.082 1.00 86.00 157 LEU A N 1
ATOM 1222 C CA . LEU A 1 157 ? -3.840 -1.485 -17.515 1.00 86.00 157 LEU A CA 1
ATOM 1223 C C . LEU A 1 157 ? -4.359 -0.289 -18.321 1.00 86.00 157 LEU A C 1
ATOM 1225 O O . LEU A 1 157 ? -5.028 -0.498 -19.328 1.00 86.00 157 LEU A O 1
ATOM 1229 N N . GLN A 1 158 ? -4.050 0.945 -17.904 1.00 83.94 158 GLN A N 1
ATOM 1230 C CA . GLN A 1 158 ? -4.443 2.154 -18.639 1.00 83.94 158 GLN A CA 1
ATOM 1231 C C . GLN A 1 158 ? -3.648 2.343 -19.931 1.00 83.94 158 GLN A C 1
ATOM 1233 O O . GLN A 1 158 ? -4.219 2.729 -20.942 1.00 83.94 158 GLN A O 1
ATOM 1238 N N . PHE A 1 159 ? -2.339 2.077 -19.905 1.00 82.19 159 PHE A N 1
ATOM 1239 C CA . PHE A 1 159 ? -1.467 2.270 -21.065 1.00 82.19 159 PHE A CA 1
ATOM 1240 C C . PHE A 1 159 ? -1.843 1.363 -22.237 1.00 82.19 159 PHE A C 1
ATOM 1242 O O . PHE A 1 159 ? -1.779 1.762 -23.399 1.00 82.19 159 PHE A O 1
ATOM 1249 N N . ASN A 1 160 ? -2.279 0.143 -21.938 1.00 66.94 160 ASN A N 1
ATOM 1250 C CA . ASN A 1 160 ? -2.906 -0.711 -22.926 1.00 66.94 160 ASN A CA 1
ATOM 1251 C C . ASN A 1 160 ? -4.352 -0.240 -23.143 1.00 66.94 160 ASN A C 1
ATOM 1253 O O . ASN A 1 160 ? -5.268 -0.966 -22.784 1.00 66.94 160 ASN A O 1
ATOM 1257 N N . GLU A 1 161 ? -4.580 0.942 -23.739 1.00 47.03 161 GLU A N 1
ATOM 1258 C CA . GLU A 1 161 ? -5.927 1.475 -24.067 1.00 47.03 161 GLU A CA 1
ATOM 1259 C C . GLU A 1 161 ? -6.771 0.524 -24.954 1.00 47.03 161 GLU A C 1
ATOM 1261 O O . GLU A 1 161 ? -7.967 0.720 -25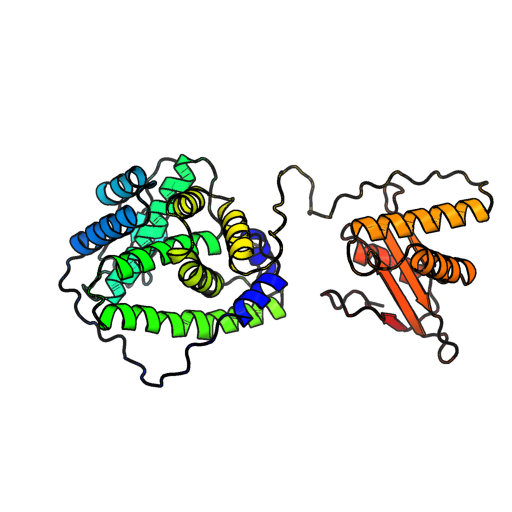.154 1.00 47.03 161 GLU A O 1
ATOM 1266 N N . LEU A 1 162 ? -6.176 -0.580 -25.407 1.00 43.44 162 LEU A N 1
ATOM 1267 C CA . LEU A 1 162 ? -6.835 -1.811 -25.827 1.00 43.44 162 LEU A CA 1
ATOM 1268 C C . LEU A 1 162 ? -6.662 -2.875 -24.737 1.00 43.44 162 LEU A C 1
ATOM 1270 O O . LEU A 1 162 ? -5.933 -3.850 -24.939 1.00 43.44 162 LEU A O 1
ATOM 1274 N N . SER A 1 163 ? -7.272 -2.677 -23.565 1.00 51.59 163 SER A N 1
ATOM 1275 C CA . SER A 1 163 ? -7.163 -3.633 -22.464 1.00 51.59 163 SER A CA 1
ATOM 1276 C C . SER A 1 163 ? -7.845 -4.908 -22.927 1.00 51.59 163 SER A C 1
ATOM 1278 O O . SER A 1 163 ? -9.067 -5.051 -22.904 1.00 51.59 163 SER A O 1
ATOM 1280 N N . SER A 1 164 ? -7.042 -5.818 -23.478 1.00 64.25 164 SER A N 1
ATOM 1281 C CA . SER A 1 164 ? -7.528 -7.108 -23.921 1.00 64.25 164 SER A CA 1
ATOM 1282 C C . SER A 1 164 ? -8.297 -7.679 -22.740 1.00 64.25 164 SER A C 1
ATOM 1284 O O . SER A 1 164 ? -7.807 -7.647 -21.609 1.00 64.25 164 SER A O 1
ATOM 1286 N N . ALA A 1 165 ? -9.529 -8.137 -22.963 1.00 68.56 165 ALA A N 1
ATOM 1287 C CA . ALA A 1 165 ? -10.380 -8.643 -21.885 1.00 68.56 165 ALA A CA 1
ATOM 1288 C C . ALA A 1 165 ? -9.626 -9.641 -20.976 1.00 68.56 165 ALA A C 1
ATOM 1290 O O . ALA A 1 165 ? -9.921 -9.749 -19.791 1.00 68.56 165 ALA A O 1
ATOM 1291 N N . SER A 1 166 ? -8.585 -10.288 -21.511 1.00 75.12 166 SER A N 1
ATOM 1292 C CA . SER A 1 166 ? -7.585 -11.087 -20.813 1.00 75.12 166 SER A CA 1
ATOM 1293 C C . SER A 1 166 ? -6.794 -10.397 -19.696 1.00 75.12 166 SER A C 1
ATOM 1295 O O . SER A 1 166 ? -6.695 -10.987 -18.623 1.00 75.12 166 SER A O 1
ATOM 1297 N N . ILE A 1 167 ? -6.223 -9.197 -19.884 1.00 76.88 167 ILE A N 1
ATOM 1298 C CA . ILE A 1 167 ? -5.436 -8.551 -18.813 1.00 76.88 167 ILE A CA 1
ATOM 1299 C C . ILE A 1 167 ? -6.349 -8.073 -17.680 1.00 76.88 167 ILE A C 1
ATOM 1301 O O . ILE A 1 167 ? -6.054 -8.311 -16.511 1.00 76.88 167 ILE A O 1
ATOM 1305 N N . CYS A 1 168 ? -7.516 -7.517 -18.020 1.00 79.50 168 CYS A N 1
ATOM 1306 C CA . CYS A 1 168 ? -8.550 -7.166 -17.046 1.00 79.50 168 CYS A CA 1
ATOM 1307 C C . CYS A 1 168 ? -9.085 -8.408 -16.323 1.00 79.50 168 CYS A C 1
ATOM 1309 O O . CYS A 1 168 ? -9.279 -8.381 -15.113 1.00 79.50 168 CYS A O 1
ATOM 1311 N N . SER A 1 169 ? -9.277 -9.526 -17.032 1.00 78.56 169 SER A N 1
ATOM 1312 C CA . SER A 1 169 ? -9.688 -10.788 -16.413 1.00 78.56 169 SER A CA 1
ATOM 1313 C C . SER A 1 169 ? -8.630 -11.330 -15.455 1.00 78.56 169 SER A C 1
ATOM 1315 O O . SER A 1 169 ? -8.993 -11.829 -14.395 1.00 78.56 169 SER A O 1
ATOM 1317 N N . ALA A 1 170 ? -7.341 -11.249 -15.800 1.00 80.62 170 ALA A N 1
ATOM 1318 C CA . ALA A 1 170 ? -6.260 -11.667 -14.910 1.00 80.62 170 ALA A CA 1
ATOM 1319 C C . ALA A 1 170 ? -6.203 -10.784 -13.652 1.00 80.62 170 ALA A C 1
ATOM 1321 O O . ALA A 1 170 ? -6.142 -11.310 -12.544 1.00 80.62 170 ALA A O 1
ATOM 1322 N N . TYR A 1 171 ? -6.327 -9.466 -13.825 1.00 83.81 171 TYR A N 1
ATOM 1323 C CA . TYR A 1 171 ? -6.390 -8.499 -12.730 1.00 83.81 171 TYR A CA 1
ATOM 1324 C C . TYR A 1 171 ? -7.582 -8.764 -11.792 1.00 83.81 171 TYR A C 1
ATOM 1326 O O . TYR A 1 171 ? -7.407 -8.860 -10.579 1.00 83.81 171 TYR A O 1
ATOM 1334 N N . ASN A 1 172 ? -8.781 -8.969 -12.348 1.00 81.31 172 ASN A N 1
ATOM 1335 C CA . ASN A 1 172 ? -9.992 -9.273 -11.578 1.00 81.31 172 ASN A CA 1
ATOM 1336 C C . ASN A 1 172 ? -9.933 -10.658 -10.908 1.00 81.31 172 ASN A C 1
ATOM 1338 O O . ASN A 1 172 ? -10.530 -10.871 -9.854 1.00 81.31 172 ASN A O 1
ATOM 1342 N N . ALA A 1 173 ? -9.221 -11.622 -11.498 1.00 79.44 173 ALA A N 1
ATOM 1343 C CA . ALA A 1 173 ? -9.032 -12.932 -10.881 1.00 79.44 173 ALA A CA 1
ATOM 1344 C C . ALA A 1 173 ? -8.190 -12.842 -9.597 1.00 79.44 173 ALA A C 1
ATOM 1346 O O . ALA A 1 173 ? -8.465 -13.569 -8.639 1.00 79.44 173 ALA A O 1
ATOM 1347 N N . ASP A 1 174 ? -7.201 -11.947 -9.550 1.00 84.00 174 ASP A N 1
ATOM 1348 C CA . ASP A 1 174 ? -6.416 -11.704 -8.338 1.00 84.00 174 ASP A CA 1
ATOM 1349 C C . ASP A 1 174 ? -7.241 -10.963 -7.263 1.00 84.00 174 ASP A C 1
ATOM 1351 O O . ASP A 1 174 ? -7.119 -11.284 -6.076 1.00 84.00 174 ASP A O 1
ATOM 1355 N N . ASP A 1 175 ? -8.180 -10.090 -7.660 1.00 83.44 175 ASP A N 1
ATOM 1356 C CA . ASP A 1 175 ? -9.119 -9.421 -6.739 1.00 83.44 175 ASP A CA 1
ATOM 1357 C C . ASP A 1 175 ? -9.956 -10.422 -5.927 1.00 83.44 175 ASP A C 1
ATOM 1359 O O . ASP A 1 175 ? -10.172 -10.207 -4.735 1.00 83.44 175 ASP A O 1
ATOM 1363 N N . ASN A 1 176 ? -10.341 -11.569 -6.502 1.00 81.75 176 ASN A N 1
ATOM 1364 C CA . ASN A 1 176 ? -11.037 -12.629 -5.755 1.00 81.75 176 ASN A CA 1
ATOM 1365 C C . ASN A 1 176 ? -10.206 -13.162 -4.575 1.00 81.75 176 ASN A C 1
ATOM 1367 O O . ASN A 1 176 ? -10.747 -13.538 -3.536 1.00 81.75 176 ASN A O 1
ATOM 1371 N N . THR A 1 177 ? -8.879 -13.193 -4.716 1.00 86.25 177 THR A N 1
ATOM 1372 C CA . THR A 1 177 ? -7.982 -13.640 -3.643 1.00 86.25 177 THR A CA 1
ATOM 1373 C C . THR A 1 177 ? -7.765 -12.524 -2.621 1.00 86.25 177 THR A C 1
ATOM 1375 O O . THR A 1 177 ? -7.853 -12.760 -1.412 1.00 86.25 177 THR A O 1
ATOM 1378 N N . TYR A 1 178 ? -7.508 -11.302 -3.096 1.00 86.31 178 TYR A N 1
ATOM 1379 C CA . TYR A 1 178 ? -7.212 -10.149 -2.244 1.00 86.31 178 TYR A CA 1
ATOM 1380 C C . TYR A 1 178 ? -8.426 -9.683 -1.437 1.00 86.31 178 TYR A C 1
ATOM 1382 O O . TYR A 1 178 ? -8.311 -9.460 -0.233 1.00 86.31 178 TYR A O 1
ATOM 1390 N N . PHE A 1 179 ? -9.594 -9.585 -2.065 1.00 85.94 179 PHE A N 1
ATOM 1391 C CA . PHE A 1 179 ? -10.836 -9.160 -1.420 1.00 85.94 179 PHE A CA 1
ATOM 1392 C C . PHE A 1 179 ? -11.648 -10.318 -0.836 1.00 85.94 179 PHE A C 1
ATOM 1394 O O . PHE A 1 179 ? -12.547 -10.068 -0.047 1.00 85.94 179 PHE A O 1
ATOM 1401 N N . GLY A 1 180 ? -11.308 -11.569 -1.156 1.00 87.56 180 GLY A N 1
ATOM 1402 C CA . GLY A 1 180 ? -11.845 -12.753 -0.487 1.00 87.56 180 GLY A CA 1
ATOM 1403 C C . GLY A 1 180 ? -10.958 -13.191 0.680 1.00 87.56 180 GLY A C 1
ATOM 1404 O O . GLY A 1 180 ? -10.932 -12.576 1.746 1.00 87.56 180 GLY A O 1
ATOM 1405 N N . ALA A 1 181 ? -10.187 -14.262 0.470 1.00 89.00 181 ALA A N 1
ATOM 1406 C CA . ALA A 1 181 ? -9.443 -14.945 1.531 1.00 89.00 181 ALA A CA 1
ATOM 1407 C C . ALA A 1 181 ? -8.495 -14.029 2.332 1.00 89.00 181 ALA A C 1
ATOM 1409 O O . ALA A 1 181 ? -8.393 -14.169 3.554 1.00 89.00 181 ALA A O 1
ATOM 1410 N N . HIS A 1 182 ? -7.801 -13.088 1.680 1.00 89.50 182 HIS A N 1
ATOM 1411 C CA . HIS A 1 182 ? -6.872 -12.193 2.379 1.00 89.50 182 HIS A CA 1
ATOM 1412 C C . HIS A 1 182 ? -7.596 -11.147 3.235 1.00 89.50 182 HIS A C 1
ATOM 1414 O O . HIS A 1 182 ? -7.182 -10.927 4.375 1.00 89.50 182 HIS A O 1
ATOM 1420 N N . LYS A 1 183 ? -8.687 -10.552 2.729 1.00 92.38 183 LYS A N 1
ATOM 1421 C CA . LYS A 1 183 ? -9.559 -9.646 3.494 1.00 92.38 183 LYS A CA 1
ATOM 1422 C C . LYS A 1 183 ? -10.125 -10.352 4.722 1.00 92.38 183 LYS A C 1
ATOM 1424 O O . LYS A 1 183 ? -9.893 -9.878 5.829 1.00 92.38 183 LYS A O 1
ATOM 1429 N N . SER A 1 184 ? -10.758 -11.516 4.558 1.00 92.44 184 SER A N 1
ATOM 1430 C CA . SER A 1 184 ? -11.351 -12.249 5.688 1.00 92.44 184 SER A CA 1
ATOM 1431 C C . SER A 1 184 ? -10.300 -12.668 6.723 1.00 92.44 184 SER A C 1
ATOM 1433 O O . SER A 1 184 ? -10.537 -12.600 7.930 1.00 92.44 184 SER A O 1
ATOM 1435 N N . SER A 1 185 ? -9.106 -13.076 6.271 1.00 93.56 185 SER A N 1
ATOM 1436 C CA . SER A 1 185 ? -7.979 -13.394 7.161 1.00 93.56 185 SER A CA 1
ATOM 1437 C C . SER A 1 185 ? -7.517 -12.171 7.960 1.00 93.56 185 SER A C 1
ATOM 1439 O O . SER A 1 185 ? -7.280 -12.283 9.166 1.00 93.56 185 SER A O 1
ATOM 1441 N N . LEU A 1 186 ? -7.424 -11.006 7.311 1.00 94.00 186 LEU A N 1
ATOM 1442 C CA . LEU A 1 186 ? -7.068 -9.740 7.945 1.00 94.00 186 LEU A CA 1
ATOM 1443 C C . LEU A 1 186 ? -8.143 -9.275 8.937 1.00 94.00 186 LEU A C 1
ATOM 1445 O O . LEU A 1 186 ? -7.805 -8.941 10.067 1.00 94.00 186 LEU A O 1
ATOM 1449 N N . GLU A 1 187 ? -9.426 -9.305 8.573 1.00 94.06 187 GLU A N 1
ATOM 1450 C CA . GLU A 1 187 ? -10.541 -8.968 9.472 1.00 94.06 187 GLU A CA 1
ATOM 1451 C C . GLU A 1 187 ? -10.507 -9.840 10.729 1.00 94.06 187 GLU A C 1
ATOM 1453 O O . GLU A 1 187 ? -10.493 -9.332 11.852 1.00 94.06 187 GLU A O 1
ATOM 1458 N N . ALA A 1 188 ? -10.388 -11.159 10.553 1.00 93.69 188 ALA A N 1
ATOM 1459 C CA . ALA A 1 188 ? -10.304 -12.098 11.663 1.00 93.69 188 ALA A CA 1
ATOM 1460 C C . ALA A 1 188 ? -9.064 -11.855 12.541 1.00 93.69 188 ALA A C 1
ATOM 1462 O O . ALA A 1 188 ? -9.131 -11.994 13.764 1.00 93.69 188 ALA A O 1
ATOM 1463 N N . ALA A 1 189 ? -7.933 -11.484 11.936 1.00 92.38 189 ALA A N 1
ATOM 1464 C CA . ALA A 1 189 ? -6.728 -11.124 12.668 1.00 92.38 189 ALA A CA 1
ATOM 1465 C C . ALA A 1 189 ? -6.888 -9.825 13.451 1.00 92.38 189 ALA A C 1
ATOM 1467 O O . ALA A 1 189 ? -6.531 -9.787 14.624 1.00 92.38 189 ALA A O 1
ATOM 1468 N N . LEU A 1 190 ? -7.459 -8.786 12.843 1.00 91.12 190 LEU A N 1
ATOM 1469 C CA . LEU A 1 190 ? -7.721 -7.511 13.503 1.00 91.12 190 LEU A CA 1
ATOM 1470 C C . LEU A 1 190 ? -8.635 -7.718 14.697 1.00 91.12 190 LEU A C 1
ATOM 1472 O O . LEU A 1 190 ? -8.331 -7.201 15.769 1.00 91.12 190 LEU A O 1
ATOM 1476 N N . LEU A 1 191 ? -9.714 -8.488 14.543 1.00 90.81 191 LEU A N 1
ATOM 1477 C CA . LEU A 1 191 ? -10.654 -8.800 15.618 1.00 90.81 191 LEU A CA 1
ATOM 1478 C C . LEU A 1 191 ? -9.972 -9.498 16.803 1.00 90.81 191 LEU A C 1
ATOM 1480 O O . LEU A 1 191 ? -10.178 -9.063 17.934 1.00 90.81 191 LEU A O 1
ATOM 1484 N N . ASP A 1 192 ? -9.113 -10.485 16.540 1.00 90.25 192 ASP A N 1
ATOM 1485 C CA . ASP A 1 192 ? -8.352 -11.221 17.559 1.00 90.25 192 ASP A CA 1
ATOM 1486 C C . ASP A 1 192 ? -7.245 -10.376 18.228 1.00 90.25 192 ASP A C 1
ATOM 1488 O O . ASP A 1 192 ? -7.062 -10.408 19.442 1.00 90.25 192 ASP A O 1
ATOM 1492 N N . GLY A 1 193 ? -6.512 -9.575 17.452 1.00 80.12 193 GLY A N 1
ATOM 1493 C CA . GLY A 1 193 ? -5.480 -8.659 17.947 1.00 80.12 193 GLY A CA 1
ATOM 1494 C C . GLY A 1 193 ? -4.140 -9.304 18.327 1.00 80.12 193 GLY A C 1
ATOM 1495 O O . GLY A 1 193 ? -3.172 -8.569 18.517 1.00 80.12 193 GLY A O 1
ATOM 1496 N N . GLN A 1 194 ? -4.042 -10.635 18.416 1.00 80.38 194 GLN A N 1
ATOM 1497 C CA . GLN A 1 194 ? -2.816 -11.345 18.820 1.00 80.38 194 GLN A CA 1
ATOM 1498 C C . GLN A 1 194 ? -2.255 -12.267 17.730 1.00 80.38 194 GLN A C 1
ATOM 1500 O O . GLN A 1 194 ? -1.146 -12.789 17.873 1.00 80.38 194 GLN A O 1
ATOM 1505 N N . ARG A 1 195 ? -2.977 -12.449 16.616 1.00 83.56 195 ARG A N 1
ATOM 1506 C CA . ARG A 1 195 ? -2.497 -13.258 15.490 1.00 83.56 195 ARG A CA 1
ATOM 1507 C C . ARG A 1 195 ? -1.134 -12.791 14.993 1.00 83.56 195 ARG A C 1
ATOM 1509 O O . ARG A 1 195 ? -0.889 -11.596 14.811 1.00 83.56 195 ARG A O 1
ATOM 1516 N N . GLN A 1 196 ? -0.274 -13.770 14.721 1.00 88.06 196 GLN A N 1
ATOM 1517 C CA . GLN A 1 196 ? 1.027 -13.547 14.108 1.00 88.06 196 GLN A CA 1
ATOM 1518 C C . GLN A 1 196 ? 0.852 -12.953 12.709 1.00 88.06 196 GLN A C 1
ATOM 1520 O O . GLN A 1 196 ? 0.051 -13.455 11.920 1.00 88.06 196 GLN A O 1
ATOM 1525 N N . TYR A 1 197 ? 1.630 -11.912 12.421 1.00 83.19 197 TYR A N 1
ATOM 1526 C CA . TYR A 1 197 ? 1.626 -11.205 11.149 1.00 83.19 197 TYR A CA 1
ATOM 1527 C C . TYR A 1 197 ? 1.813 -12.147 9.954 1.00 83.19 197 TYR A C 1
ATOM 1529 O O . TYR A 1 197 ? 2.722 -12.982 9.937 1.00 83.19 197 TYR A O 1
ATOM 1537 N N . GLN A 1 198 ? 0.963 -11.966 8.941 1.00 86.12 198 GLN A N 1
ATOM 1538 C CA . GLN A 1 198 ? 1.070 -12.607 7.635 1.00 86.12 198 GLN A CA 1
ATOM 1539 C C . GLN A 1 198 ? 1.193 -11.542 6.548 1.00 86.12 198 GLN A C 1
ATOM 1541 O O . GLN A 1 198 ? 0.393 -10.611 6.498 1.00 86.12 198 GLN A O 1
ATOM 1546 N N . TYR A 1 199 ? 2.151 -11.711 5.633 1.00 83.44 199 TYR A N 1
ATOM 1547 C CA . TYR A 1 199 ? 2.403 -10.737 4.563 1.00 83.44 199 TYR A CA 1
ATOM 1548 C C . TYR A 1 199 ? 1.165 -10.454 3.697 1.00 83.44 199 TYR A C 1
ATOM 1550 O O . TYR A 1 199 ? 0.956 -9.332 3.245 1.00 83.44 199 TYR A O 1
ATOM 1558 N N . ALA A 1 200 ? 0.296 -11.456 3.537 1.00 89.25 200 ALA A N 1
ATOM 1559 C CA . ALA A 1 200 ? -0.934 -11.344 2.765 1.00 89.25 200 ALA A CA 1
ATOM 1560 C C . ALA A 1 200 ? -1.903 -10.254 3.261 1.00 89.25 200 ALA A C 1
ATOM 1562 O O . ALA A 1 200 ? -2.726 -9.769 2.489 1.00 89.25 200 ALA A O 1
ATOM 1563 N N . TRP A 1 201 ? -1.786 -9.824 4.520 1.00 93.06 201 TRP A N 1
ATOM 1564 C CA . TRP A 1 201 ? -2.590 -8.745 5.097 1.00 93.06 201 TRP A CA 1
ATOM 1565 C C . TRP A 1 201 ? -2.306 -7.367 4.490 1.00 93.06 201 TRP A C 1
ATOM 1567 O O . TRP A 1 201 ? -3.104 -6.451 4.656 1.00 93.06 201 TRP A O 1
ATOM 1577 N N . ASN A 1 202 ? -1.208 -7.202 3.750 1.00 93.06 202 ASN A N 1
ATOM 1578 C CA . ASN A 1 202 ? -0.912 -5.934 3.083 1.00 93.06 202 ASN A CA 1
ATOM 1579 C C . ASN A 1 202 ? -1.790 -5.697 1.848 1.00 93.06 202 ASN A C 1
ATOM 1581 O O . ASN A 1 202 ? -2.067 -4.549 1.506 1.00 93.06 202 ASN A O 1
ATOM 1585 N N . TYR A 1 203 ? -2.227 -6.773 1.186 1.00 94.00 203 TYR A N 1
ATOM 1586 C CA . TYR A 1 203 ? -2.854 -6.698 -0.131 1.00 94.00 203 TYR A CA 1
ATOM 1587 C C . TYR A 1 203 ? -4.251 -6.061 -0.142 1.00 94.00 203 TYR A C 1
ATOM 1589 O O . TYR A 1 203 ? -4.458 -5.198 -0.991 1.00 94.00 203 TYR A O 1
ATOM 1597 N N . PRO A 1 204 ? -5.202 -6.396 0.762 1.00 93.75 204 PRO A N 1
ATOM 1598 C CA . PRO A 1 204 ? -6.581 -5.913 0.643 1.00 93.75 204 PRO A CA 1
ATOM 1599 C C . PRO A 1 204 ? -6.678 -4.382 0.655 1.00 93.75 204 PRO A C 1
ATOM 1601 O O . PRO A 1 204 ? -7.255 -3.787 -0.253 1.00 93.75 204 PRO A O 1
ATOM 1604 N N . LEU A 1 205 ? -6.048 -3.728 1.641 1.00 93.69 205 LEU A N 1
ATOM 1605 C CA . LEU A 1 205 ? -6.042 -2.266 1.720 1.00 93.69 205 LEU A CA 1
ATOM 1606 C C . LEU A 1 205 ? -5.233 -1.626 0.593 1.00 93.69 205 LEU A C 1
ATOM 1608 O O . LEU A 1 205 ? -5.696 -0.662 -0.009 1.00 93.69 205 LEU A O 1
ATOM 1612 N N . ALA A 1 206 ? -4.042 -2.150 0.291 1.00 95.38 206 ALA A N 1
ATOM 1613 C CA . ALA A 1 206 ? -3.203 -1.598 -0.767 1.00 95.38 206 ALA A CA 1
ATOM 1614 C C . ALA A 1 206 ? -3.908 -1.633 -2.132 1.00 95.38 206 ALA A C 1
ATOM 1616 O O . ALA A 1 206 ? -3.850 -0.653 -2.875 1.00 95.38 206 ALA A O 1
ATOM 1617 N N . ARG A 1 207 ? -4.614 -2.731 -2.430 1.00 93.25 207 ARG A N 1
ATOM 1618 C CA . ARG A 1 207 ? -5.397 -2.921 -3.653 1.00 93.25 207 ARG A CA 1
ATOM 1619 C C . ARG A 1 207 ? -6.608 -1.993 -3.713 1.00 93.25 207 ARG A C 1
ATOM 1621 O O . ARG A 1 207 ? -6.815 -1.316 -4.713 1.00 93.25 207 ARG A O 1
ATOM 1628 N N . TYR A 1 208 ? -7.371 -1.906 -2.627 1.00 89.00 208 TYR A N 1
ATOM 1629 C CA . TYR A 1 208 ? -8.524 -1.009 -2.539 1.00 89.00 208 TYR A CA 1
ATOM 1630 C C . TYR A 1 208 ? -8.124 0.470 -2.681 1.00 89.00 208 TYR A C 1
ATOM 1632 O O . TYR A 1 208 ? -8.735 1.238 -3.435 1.00 89.00 208 TYR A O 1
ATOM 1640 N N . PHE A 1 209 ? -7.059 0.882 -1.989 1.00 91.69 209 PHE A N 1
ATOM 1641 C CA . PHE A 1 209 ? -6.547 2.246 -2.065 1.00 91.69 209 PHE A CA 1
ATOM 1642 C C . PHE A 1 209 ? -5.958 2.573 -3.434 1.00 91.69 209 PHE A C 1
ATOM 1644 O O . PHE A 1 209 ? -6.130 3.699 -3.892 1.00 91.69 209 PHE A O 1
ATOM 1651 N N . SER A 1 210 ? -5.277 1.645 -4.110 1.00 90.88 210 SER A N 1
ATOM 1652 C CA . SER A 1 210 ? -4.742 1.914 -5.449 1.00 90.88 210 SER A CA 1
ATOM 1653 C C . SER A 1 210 ? -5.875 2.100 -6.456 1.00 90.88 210 SER A C 1
ATOM 1655 O O . SER A 1 210 ? -5.912 3.134 -7.119 1.00 90.88 210 SER A O 1
ATOM 1657 N N . GLN A 1 211 ? -6.859 1.193 -6.480 1.00 84.94 211 GLN A N 1
ATOM 1658 C CA . GLN A 1 211 ? -8.035 1.284 -7.356 1.00 84.94 211 GLN A CA 1
ATOM 1659 C C . GLN A 1 211 ? -8.789 2.604 -7.179 1.00 84.94 211 GLN A C 1
ATOM 1661 O O . GLN A 1 211 ? -9.202 3.227 -8.156 1.00 84.94 211 GLN A O 1
ATOM 1666 N N . THR A 1 212 ? -8.933 3.066 -5.936 1.00 81.88 212 THR A N 1
ATOM 1667 C CA . THR A 1 212 ? -9.698 4.285 -5.664 1.00 81.88 212 THR A CA 1
ATOM 1668 C C . THR A 1 212 ? -8.899 5.565 -5.904 1.00 81.88 212 THR A C 1
ATOM 1670 O O . THR A 1 212 ? -9.441 6.548 -6.411 1.00 81.88 212 THR A O 1
ATOM 1673 N N . LEU A 1 213 ? -7.626 5.598 -5.505 1.00 84.19 213 LEU A N 1
ATOM 1674 C CA . LEU A 1 213 ? -6.837 6.832 -5.496 1.00 84.19 213 LEU A CA 1
ATOM 1675 C C . LEU A 1 213 ? -6.137 7.095 -6.829 1.00 84.19 213 LEU A C 1
ATOM 1677 O O . LEU A 1 213 ? -5.913 8.257 -7.155 1.00 84.19 213 LEU A O 1
ATOM 1681 N N . PHE A 1 214 ? -5.835 6.062 -7.620 1.00 86.50 214 PHE A N 1
ATOM 1682 C CA . PHE A 1 214 ? -5.043 6.203 -8.844 1.00 86.50 214 PHE A CA 1
ATOM 1683 C C . PHE A 1 214 ? -5.618 7.228 -9.829 1.00 86.50 214 PHE A C 1
ATOM 1685 O O . PHE A 1 214 ? -4.899 8.111 -10.278 1.00 86.50 214 PHE A O 1
ATOM 1692 N N . GLN A 1 215 ? -6.925 7.175 -10.097 1.00 77.56 215 GLN A N 1
ATOM 1693 C CA . GLN A 1 215 ? -7.586 8.113 -11.017 1.00 77.56 215 GLN A CA 1
ATOM 1694 C C . GLN A 1 215 ? -7.884 9.482 -10.390 1.00 77.56 215 GLN A C 1
ATOM 1696 O O . GLN A 1 215 ? -8.203 10.437 -11.094 1.00 77.56 215 GLN A O 1
ATOM 1701 N N . ARG A 1 216 ? -7.833 9.583 -9.058 1.00 81.44 216 ARG A N 1
ATOM 1702 C CA . ARG A 1 216 ? -8.223 10.792 -8.316 1.00 81.44 216 ARG A CA 1
ATOM 1703 C C . ARG A 1 216 ? -7.033 11.670 -7.951 1.00 81.44 216 ARG A C 1
ATOM 1705 O O . ARG A 1 216 ? -7.193 12.872 -7.737 1.00 81.44 216 ARG A O 1
ATOM 1712 N N . CYS A 1 217 ? -5.858 11.068 -7.828 1.00 86.50 217 CYS A N 1
ATOM 1713 C CA . CYS A 1 217 ? -4.625 11.739 -7.460 1.00 86.50 217 CYS A CA 1
ATOM 1714 C C . CYS A 1 217 ? -3.897 12.273 -8.687 1.00 86.50 217 CYS A C 1
ATOM 1716 O O . CYS A 1 217 ? -3.837 11.639 -9.734 1.00 86.50 217 CYS A O 1
ATOM 1718 N N . LYS A 1 218 ? -3.275 13.439 -8.527 1.00 91.38 218 LYS A N 1
ATOM 1719 C CA . LYS A 1 218 ? -2.337 13.971 -9.515 1.00 91.38 218 LYS A CA 1
ATOM 1720 C C . LYS A 1 218 ? -1.055 13.136 -9.501 1.00 91.38 218 LYS A C 1
ATOM 1722 O O . LYS A 1 218 ? -0.634 12.682 -8.436 1.00 91.38 218 LYS A O 1
ATOM 1727 N N . SER A 1 219 ? -0.371 13.041 -10.638 1.00 92.25 219 SER A N 1
ATOM 1728 C CA . SER A 1 219 ? 0.945 12.391 -10.767 1.00 92.25 219 SER A CA 1
ATOM 1729 C C . SER A 1 219 ? 1.946 12.858 -9.695 1.00 92.25 219 SER A C 1
ATOM 1731 O O . SER A 1 219 ? 2.547 12.045 -8.994 1.00 92.25 219 SER A O 1
ATOM 1733 N N . THR A 1 220 ? 1.998 14.168 -9.425 1.00 95.81 220 THR A N 1
ATOM 1734 C CA . THR A 1 220 ? 2.809 14.763 -8.343 1.00 95.81 220 THR A CA 1
ATOM 1735 C C . THR A 1 220 ? 2.484 14.259 -6.928 1.00 95.81 220 THR A C 1
ATOM 1737 O O . THR A 1 220 ? 3.332 14.340 -6.039 1.00 95.81 220 THR A O 1
ATOM 1740 N N . GLN A 1 221 ? 1.259 13.796 -6.658 1.00 94.00 221 GLN A N 1
ATOM 1741 C CA . GLN A 1 221 ? 0.897 13.175 -5.377 1.00 94.00 221 GLN A CA 1
ATOM 1742 C C . GLN A 1 221 ? 1.360 11.717 -5.341 1.00 94.00 221 GLN A C 1
ATOM 1744 O O . GLN A 1 221 ? 1.906 11.286 -4.324 1.00 94.00 221 GLN A O 1
ATOM 1749 N N . LEU A 1 222 ? 1.202 10.991 -6.452 1.00 94.69 222 LEU A N 1
ATOM 1750 C CA . LEU A 1 222 ? 1.669 9.611 -6.588 1.00 94.69 222 LEU A CA 1
ATOM 1751 C C . LEU A 1 222 ? 3.196 9.533 -6.410 1.00 94.69 222 LEU A C 1
ATOM 1753 O O . LEU A 1 222 ? 3.680 8.764 -5.577 1.00 94.69 222 LEU A O 1
ATOM 1757 N N . SER A 1 223 ? 3.956 10.402 -7.086 1.00 96.69 223 SER A N 1
ATOM 1758 C CA . SER A 1 223 ? 5.425 10.442 -6.990 1.00 96.69 223 SER A CA 1
ATOM 1759 C C . SER A 1 223 ? 5.925 10.712 -5.570 1.00 96.69 223 SER A C 1
ATOM 1761 O O . SER A 1 223 ? 6.884 10.093 -5.101 1.00 96.69 223 SER A O 1
ATOM 1763 N N . LYS A 1 224 ? 5.231 11.582 -4.827 1.00 95.88 224 LYS A N 1
ATOM 1764 C CA . LYS A 1 224 ? 5.544 11.869 -3.422 1.00 95.88 224 LYS A CA 1
ATOM 1765 C C . LYS A 1 224 ? 5.396 10.644 -2.522 1.00 95.88 224 LYS A C 1
ATOM 1767 O O . LYS A 1 224 ? 6.176 10.526 -1.579 1.00 95.88 224 LYS A O 1
ATOM 1772 N N . ILE A 1 225 ? 4.426 9.764 -2.786 1.00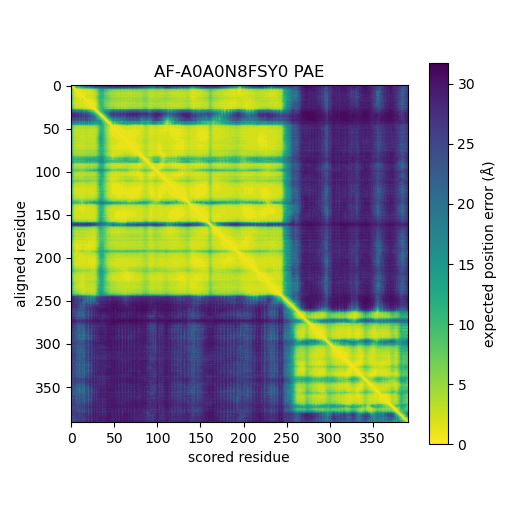 94.88 225 ILE A N 1
ATOM 1773 C CA . ILE A 1 225 ? 4.257 8.521 -2.020 1.00 94.88 225 ILE A CA 1
ATOM 1774 C C . ILE A 1 225 ? 5.359 7.524 -2.375 1.00 94.88 225 ILE A C 1
ATOM 1776 O O . ILE A 1 225 ? 5.978 6.993 -1.458 1.00 94.88 225 ILE A O 1
ATOM 1780 N N . TYR A 1 226 ? 5.691 7.347 -3.658 1.00 96.56 226 TYR A N 1
ATOM 1781 C CA . TYR A 1 226 ? 6.820 6.500 -4.079 1.00 96.56 226 TYR A CA 1
ATOM 1782 C C . TYR A 1 226 ? 8.133 6.888 -3.386 1.00 96.56 226 TYR A C 1
ATOM 1784 O O . TYR A 1 226 ? 8.900 6.021 -2.974 1.00 96.56 226 TYR A O 1
ATOM 1792 N N . ALA A 1 227 ? 8.365 8.190 -3.202 1.00 95.94 227 ALA A N 1
ATOM 1793 C CA . ALA A 1 227 ? 9.540 8.735 -2.529 1.00 95.94 227 ALA A CA 1
ATOM 1794 C C . ALA A 1 227 ? 9.366 8.930 -1.007 1.00 95.94 227 ALA A C 1
ATOM 1796 O O . ALA A 1 227 ? 10.169 9.618 -0.376 1.00 95.94 227 ALA A O 1
ATOM 1797 N N . ALA A 1 228 ? 8.304 8.413 -0.383 1.00 92.56 228 ALA A N 1
ATOM 1798 C CA . ALA A 1 228 ? 7.994 8.725 1.015 1.00 92.56 228 ALA A CA 1
ATOM 1799 C C . ALA A 1 228 ? 8.838 7.944 2.035 1.00 92.56 228 ALA A C 1
ATOM 1801 O O . ALA A 1 228 ? 8.933 8.378 3.190 1.00 92.56 228 ALA A O 1
ATOM 1802 N N . GLY A 1 229 ? 9.440 6.816 1.639 1.00 90.88 229 GLY A N 1
ATOM 1803 C CA . GLY A 1 229 ? 10.146 5.907 2.545 1.00 90.88 229 GLY A CA 1
ATOM 1804 C C . GLY A 1 229 ? 9.299 5.556 3.767 1.00 90.88 229 GLY A C 1
ATOM 1805 O O . GLY A 1 229 ? 8.112 5.251 3.642 1.00 90.88 229 GLY A O 1
ATOM 1806 N N . ALA A 1 230 ? 9.870 5.692 4.963 1.00 85.19 230 ALA A N 1
ATOM 1807 C CA . ALA A 1 230 ? 9.209 5.425 6.243 1.00 85.19 230 ALA A CA 1
ATOM 1808 C C . ALA A 1 230 ? 7.919 6.235 6.480 1.00 85.19 230 ALA A C 1
ATOM 1810 O O . ALA A 1 230 ? 7.101 5.853 7.311 1.00 85.19 230 ALA A O 1
ATOM 1811 N N . ASN A 1 231 ? 7.701 7.334 5.748 1.00 89.19 231 ASN A N 1
ATOM 1812 C CA . ASN A 1 231 ? 6.464 8.115 5.827 1.00 89.19 231 ASN A CA 1
ATOM 1813 C C . ASN A 1 231 ? 5.369 7.625 4.864 1.00 89.19 231 ASN A C 1
ATOM 1815 O O . ASN A 1 231 ? 4.324 8.262 4.783 1.00 89.19 231 ASN A O 1
ATOM 1819 N N . GLY A 1 232 ? 5.583 6.535 4.120 1.00 88.19 232 GLY A N 1
ATOM 1820 C CA . GLY A 1 232 ? 4.647 6.057 3.100 1.00 88.19 232 GLY A CA 1
ATOM 1821 C C . GLY A 1 232 ? 3.252 5.747 3.640 1.00 88.19 232 GLY A C 1
ATOM 1822 O O . GLY A 1 232 ? 2.286 6.312 3.139 1.00 88.19 232 GLY A O 1
ATOM 1823 N N . GLY A 1 233 ? 3.144 4.916 4.687 1.00 85.25 233 GLY A N 1
ATOM 1824 C CA . GLY A 1 233 ? 1.845 4.536 5.278 1.00 85.25 233 GLY A CA 1
ATOM 1825 C C . GLY A 1 233 ? 1.075 5.758 5.762 1.00 85.25 233 GLY A C 1
ATOM 1826 O O . GLY A 1 233 ? -0.048 6.024 5.353 1.00 85.25 233 GLY A O 1
ATOM 1827 N N . ARG A 1 234 ? 1.789 6.603 6.492 1.00 86.94 234 ARG A N 1
ATOM 1828 C CA . ARG A 1 234 ? 1.345 7.902 6.955 1.00 86.94 234 ARG A CA 1
ATOM 1829 C C . ARG A 1 234 ? 0.795 8.805 5.823 1.00 86.94 234 ARG A C 1
ATOM 1831 O O . ARG A 1 234 ? -0.288 9.378 5.934 1.00 86.94 234 ARG A O 1
ATOM 1838 N N . MET A 1 235 ? 1.529 8.961 4.719 1.00 91.00 235 MET A N 1
ATOM 1839 C CA . MET A 1 235 ? 1.096 9.781 3.575 1.00 91.00 235 MET A CA 1
ATOM 1840 C C . MET A 1 235 ? -0.102 9.176 2.841 1.00 91.00 235 MET A C 1
ATOM 1842 O O . MET A 1 235 ? -1.017 9.915 2.480 1.00 91.00 235 MET A O 1
ATOM 1846 N N . LEU A 1 236 ? -0.102 7.855 2.656 1.00 89.62 236 LEU A N 1
ATOM 1847 C CA . LEU A 1 236 ? -1.206 7.116 2.053 1.00 89.62 236 LEU A CA 1
ATOM 1848 C C . LEU A 1 236 ? -2.487 7.266 2.878 1.00 89.62 236 LEU A C 1
ATOM 1850 O O . LEU A 1 236 ? -3.547 7.514 2.319 1.00 89.62 236 LEU A O 1
ATOM 1854 N N . ASN A 1 237 ? -2.370 7.222 4.201 1.00 83.88 237 ASN A N 1
ATOM 1855 C CA . ASN A 1 237 ? -3.451 7.487 5.139 1.00 83.88 237 ASN A CA 1
ATOM 1856 C C . ASN A 1 237 ? -4.069 8.864 4.948 1.00 83.88 237 ASN A C 1
ATOM 1858 O O . ASN A 1 237 ? -5.275 8.986 4.744 1.00 83.88 237 ASN A O 1
ATOM 1862 N N . LYS A 1 238 ? -3.250 9.918 4.973 1.00 86.81 238 LYS A N 1
ATOM 1863 C CA . LYS A 1 238 ? -3.756 11.280 4.768 1.00 86.81 238 LYS A CA 1
ATOM 1864 C C . LYS A 1 238 ? -4.511 11.407 3.449 1.00 86.81 238 LYS A C 1
ATOM 1866 O O . LYS A 1 238 ? -5.564 12.036 3.404 1.00 86.81 238 LYS A O 1
ATOM 1871 N N . LEU A 1 239 ? -3.963 10.800 2.400 1.00 86.62 239 LEU A N 1
ATOM 1872 C CA . LEU A 1 239 ? -4.572 10.781 1.081 1.00 86.62 239 LEU A CA 1
ATOM 1873 C C . LEU A 1 239 ? -5.908 10.024 1.105 1.00 86.62 239 LEU A C 1
ATOM 1875 O O . LEU A 1 239 ? -6.913 10.538 0.634 1.00 86.62 239 LEU A O 1
ATOM 1879 N N . ALA A 1 240 ? -5.955 8.844 1.723 1.00 81.75 240 ALA A N 1
ATOM 1880 C CA . ALA A 1 240 ? -7.188 8.091 1.906 1.00 81.75 240 ALA A CA 1
ATOM 1881 C C . ALA A 1 240 ? -8.248 8.933 2.644 1.00 81.75 240 ALA A C 1
ATOM 1883 O O . ALA A 1 240 ? -9.365 9.075 2.152 1.00 81.75 240 ALA A O 1
ATOM 1884 N N . ALA A 1 241 ? -7.899 9.570 3.761 1.00 79.88 241 ALA A N 1
ATOM 1885 C CA . ALA A 1 241 ? -8.828 10.409 4.519 1.00 79.88 241 ALA A CA 1
ATOM 1886 C C . ALA A 1 241 ? -9.430 11.545 3.667 1.00 79.88 241 ALA A C 1
ATOM 1888 O O . ALA A 1 241 ? -10.648 11.732 3.672 1.00 79.88 241 ALA A O 1
ATOM 1889 N N . GLU A 1 242 ? -8.596 12.226 2.870 1.00 82.06 242 GLU A N 1
ATOM 1890 C CA . GLU A 1 242 ? -9.008 13.300 1.954 1.00 82.06 242 GLU A CA 1
ATOM 1891 C C . GLU A 1 242 ? -10.061 12.836 0.933 1.00 82.06 242 GLU A C 1
ATOM 1893 O O . GLU A 1 242 ? -11.054 13.527 0.711 1.00 82.06 242 GLU A O 1
ATOM 1898 N N . TYR A 1 243 ? -9.888 11.650 0.341 1.00 73.38 243 TYR A N 1
ATOM 1899 C CA . TYR A 1 243 ? -10.754 11.162 -0.741 1.00 73.38 243 TYR A CA 1
ATOM 1900 C C . TYR A 1 243 ? -11.925 10.279 -0.290 1.00 73.38 243 TYR A C 1
ATOM 1902 O O . TYR A 1 243 ? -12.849 10.048 -1.074 1.00 73.38 243 TYR A O 1
ATOM 1910 N N . PHE A 1 244 ? -11.897 9.764 0.939 1.00 69.94 244 PHE A N 1
ATOM 1911 C CA . PHE A 1 244 ? -12.925 8.873 1.486 1.00 69.94 244 PHE A CA 1
ATOM 1912 C C . PHE A 1 244 ? -13.860 9.549 2.503 1.00 69.94 244 PHE A C 1
ATOM 1914 O O . PHE A 1 244 ? -14.701 8.859 3.091 1.00 69.94 244 PHE A O 1
ATOM 1921 N N . GLY A 1 245 ? -13.739 10.871 2.690 1.00 53.06 245 GLY A N 1
ATOM 1922 C CA . GLY A 1 245 ? -14.662 11.681 3.494 1.00 53.06 245 GLY A CA 1
ATOM 1923 C C . GLY A 1 245 ? -14.515 11.512 5.009 1.00 53.06 245 GLY A C 1
ATOM 1924 O O . GLY A 1 245 ? -15.487 11.704 5.733 1.00 53.06 245 GLY A O 1
ATOM 1925 N N . GLY A 1 246 ? -13.327 11.134 5.492 1.00 45.69 246 GLY A N 1
ATOM 1926 C CA . GLY A 1 246 ? -12.994 11.095 6.920 1.00 45.69 246 GLY A CA 1
ATOM 1927 C C . GLY A 1 246 ? -12.111 12.283 7.302 1.00 45.69 246 GLY A C 1
ATOM 1928 O O . GLY A 1 246 ? -11.346 12.772 6.474 1.00 45.69 246 GLY A O 1
ATOM 1929 N N . HIS A 1 247 ? -12.202 12.766 8.545 1.00 36.16 247 HIS A N 1
ATOM 1930 C CA . HIS A 1 247 ? -11.288 13.791 9.064 1.00 36.16 247 HIS A CA 1
ATOM 1931 C C . HIS A 1 247 ? -9.822 13.449 8.717 1.00 36.16 247 HIS A C 1
ATOM 1933 O O . HIS A 1 247 ? -9.441 12.283 8.834 1.00 36.16 247 HIS A O 1
ATOM 1939 N N . PRO A 1 248 ? -8.991 14.425 8.290 1.00 38.22 248 PRO A N 1
ATOM 1940 C CA . PRO A 1 248 ? -7.593 14.172 7.960 1.00 38.22 248 PRO A CA 1
ATOM 1941 C C . PRO A 1 248 ? -6.900 13.505 9.150 1.00 38.22 248 PRO A C 1
ATOM 1943 O O . PRO A 1 248 ? -6.883 14.058 10.249 1.00 38.22 248 PRO A O 1
ATOM 1946 N N . LEU A 1 249 ? -6.357 12.309 8.919 1.00 40.12 249 LEU A N 1
ATOM 1947 C CA . LEU A 1 249 ? -5.717 11.496 9.951 1.00 40.12 249 LEU A CA 1
ATOM 1948 C C . LEU A 1 249 ? -4.597 12.307 10.634 1.00 40.12 249 LEU A C 1
ATOM 1950 O O . LEU A 1 249 ? -3.722 12.838 9.934 1.00 40.12 249 LEU A O 1
ATOM 1954 N N . PRO A 1 250 ? -4.608 12.460 11.974 1.00 33.56 250 PRO A N 1
ATOM 1955 C CA . PRO A 1 250 ? -3.581 13.212 12.670 1.00 33.56 250 PRO A CA 1
ATOM 1956 C C . PRO A 1 250 ? -2.268 12.429 12.625 1.00 33.56 250 PRO A C 1
ATOM 1958 O O . PRO A 1 250 ? -2.035 11.455 13.328 1.00 33.56 250 PRO A O 1
ATOM 1961 N N . PHE A 1 251 ? -1.389 12.902 11.758 1.00 33.38 251 PHE A N 1
ATOM 1962 C CA . PHE A 1 251 ? 0.008 12.524 11.650 1.00 33.38 251 PHE A CA 1
ATOM 1963 C C . PHE A 1 251 ? 0.786 12.640 12.979 1.00 33.38 251 PHE A C 1
ATOM 1965 O O . PHE A 1 251 ? 0.826 13.736 13.539 1.00 33.38 251 PHE A O 1
ATOM 1972 N N . PRO A 1 252 ? 1.586 11.642 13.415 1.00 32.53 252 PRO A N 1
ATOM 1973 C CA . PRO A 1 252 ? 2.480 11.828 14.562 1.00 32.53 252 PRO A CA 1
ATOM 1974 C C . PRO A 1 252 ? 3.821 12.444 14.132 1.00 32.53 252 PRO A C 1
ATOM 1976 O O . PRO A 1 252 ? 4.756 11.731 13.776 1.00 32.53 252 PRO A O 1
ATOM 1979 N N . THR A 1 253 ? 3.949 13.766 14.013 1.00 30.67 253 THR A N 1
ATOM 1980 C CA . THR A 1 253 ? 5.268 14.386 13.761 1.00 30.67 253 THR A CA 1
ATOM 1981 C C . THR A 1 253 ? 6.134 14.370 15.025 1.00 30.67 253 THR A C 1
ATOM 1983 O O . THR A 1 253 ? 5.779 15.027 15.996 1.00 30.67 253 THR A O 1
ATOM 1986 N N . LYS A 1 254 ? 7.312 13.728 14.916 1.00 31.03 254 LYS A N 1
ATOM 1987 C CA . LYS A 1 254 ? 8.525 13.754 15.776 1.00 31.03 254 LYS A CA 1
ATOM 1988 C C . LYS A 1 254 ? 8.768 12.521 16.669 1.00 31.03 254 LYS A C 1
ATOM 1990 O O . LYS A 1 254 ? 8.109 12.301 17.674 1.00 31.03 254 LYS A O 1
ATOM 1995 N N . ARG A 1 255 ? 9.826 11.774 16.313 1.00 37.44 255 ARG A N 1
ATOM 1996 C CA . ARG A 1 255 ? 10.598 10.885 17.202 1.00 37.44 255 ARG A CA 1
ATOM 1997 C C . ARG A 1 255 ? 11.303 11.718 18.283 1.00 37.44 255 ARG A C 1
ATOM 1999 O O . ARG A 1 255 ? 11.978 12.671 17.905 1.00 37.44 255 ARG A O 1
ATOM 2006 N N . GLN A 1 256 ? 11.246 11.291 19.549 1.00 30.83 256 GLN A N 1
ATOM 2007 C CA . GLN A 1 256 ? 12.405 11.114 20.451 1.00 30.83 256 GLN A CA 1
ATOM 2008 C C . GLN A 1 256 ? 11.963 10.530 21.814 1.00 30.83 256 GLN A C 1
ATOM 2010 O O . GLN A 1 256 ? 11.184 11.155 22.519 1.00 30.83 256 GLN A O 1
ATOM 2015 N N . ASN A 1 257 ? 12.475 9.323 22.107 1.00 29.38 257 ASN A N 1
ATOM 2016 C CA . ASN A 1 257 ? 12.768 8.648 23.391 1.00 29.38 257 ASN A CA 1
ATOM 2017 C C . ASN A 1 257 ? 11.881 9.002 24.610 1.00 29.38 257 ASN A C 1
ATOM 2019 O O . ASN A 1 257 ? 11.948 10.113 25.118 1.00 29.38 257 ASN A O 1
ATOM 2023 N N . SER A 1 258 ? 11.092 8.078 25.163 1.00 30.06 258 SER A N 1
ATOM 2024 C CA . SER A 1 258 ? 11.584 6.896 25.892 1.00 30.06 258 SER A CA 1
ATOM 2025 C C . SER A 1 258 ? 10.682 5.663 25.742 1.00 30.06 258 SER A C 1
ATOM 2027 O O . SER A 1 258 ? 9.520 5.778 25.370 1.00 30.06 258 SER A O 1
ATOM 2029 N N . ASP A 1 259 ? 11.256 4.494 26.026 1.00 40.56 259 ASP A N 1
ATOM 2030 C CA . ASP A 1 259 ? 10.617 3.224 26.400 1.00 40.56 259 ASP A CA 1
ATOM 2031 C C . ASP A 1 259 ? 9.081 3.220 26.480 1.00 40.56 259 ASP A C 1
ATOM 2033 O O . ASP A 1 259 ? 8.497 3.815 27.378 1.00 40.56 259 ASP A O 1
ATOM 2037 N N . SER A 1 260 ? 8.442 2.480 25.565 1.00 35.50 260 SER A N 1
ATOM 2038 C CA . SER A 1 260 ? 6.983 2.336 25.412 1.00 35.50 260 SER A CA 1
ATOM 2039 C C . SER A 1 260 ? 6.232 3.672 25.274 1.00 35.50 260 SER A C 1
ATOM 2041 O O . SER A 1 260 ? 6.108 4.448 26.213 1.00 35.50 260 SER A O 1
ATOM 2043 N N . VAL A 1 261 ? 5.684 3.951 24.088 1.00 35.19 261 VAL A N 1
ATOM 2044 C CA . VAL A 1 261 ? 4.928 5.191 23.843 1.00 35.19 261 VAL A CA 1
ATOM 2045 C C . VAL A 1 261 ? 3.574 5.125 24.561 1.00 35.19 261 VAL A C 1
ATOM 2047 O O . VAL A 1 261 ? 2.563 4.721 23.993 1.00 35.19 261 VAL A O 1
ATOM 2050 N N . LEU A 1 262 ? 3.585 5.502 25.837 1.00 40.16 262 LEU A N 1
ATOM 2051 C CA . LEU A 1 262 ? 2.451 6.039 26.578 1.00 40.16 262 LEU A CA 1
ATOM 2052 C C . LEU A 1 262 ? 2.284 7.513 26.175 1.00 40.16 262 LEU A C 1
ATOM 2054 O O . LEU A 1 262 ? 3.265 8.216 25.916 1.00 40.16 262 LEU A O 1
ATOM 2058 N N . MET A 1 263 ? 1.042 7.982 26.074 1.00 41.75 263 MET A N 1
ATOM 2059 C CA . MET A 1 263 ? 0.752 9.390 25.796 1.00 41.75 263 MET A CA 1
ATOM 2060 C C . MET A 1 263 ? 1.326 10.243 26.942 1.00 41.75 263 MET A C 1
ATOM 2062 O O . MET A 1 263 ? 1.095 9.952 28.110 1.00 41.75 263 MET A O 1
ATOM 2066 N N . LYS A 1 264 ? 2.131 11.269 26.638 1.00 47.03 264 LYS A N 1
ATOM 2067 C CA . LYS A 1 264 ? 2.840 12.052 27.665 1.00 47.03 264 LYS A CA 1
ATOM 2068 C C . LYS A 1 264 ? 1.850 12.864 28.512 1.00 47.03 264 LYS A C 1
ATOM 2070 O O . LYS A 1 264 ? 1.062 13.626 27.964 1.00 47.03 264 LYS A O 1
ATOM 2075 N N . ASN A 1 265 ? 1.929 12.731 29.837 1.00 63.09 265 ASN A N 1
ATOM 2076 C CA . ASN A 1 265 ? 1.105 13.479 30.786 1.00 63.09 265 ASN A CA 1
ATOM 2077 C C . ASN A 1 265 ? 1.664 14.900 31.006 1.00 63.09 265 ASN A C 1
ATOM 2079 O O . ASN A 1 265 ? 2.714 15.072 31.631 1.00 63.09 265 ASN A O 1
ATOM 2083 N N . TYR A 1 266 ? 0.975 15.915 30.475 1.00 66.50 266 TYR A N 1
ATOM 2084 C CA . TYR A 1 266 ? 1.384 17.327 30.545 1.00 66.50 266 TYR A CA 1
ATOM 2085 C C . TYR A 1 266 ? 0.839 18.083 31.762 1.00 66.50 266 TYR A C 1
ATOM 2087 O O . TYR A 1 266 ? 1.061 19.289 31.879 1.00 66.50 266 TYR A O 1
ATOM 2095 N N . PHE A 1 267 ? 0.141 17.406 32.672 1.00 72.94 267 PHE A N 1
ATOM 2096 C CA . PHE A 1 267 ? -0.399 18.061 33.852 1.00 72.94 267 PHE A CA 1
ATOM 2097 C C . PHE A 1 267 ? 0.702 18.591 34.774 1.00 72.94 267 PHE A C 1
ATOM 2099 O O . PHE A 1 267 ? 1.755 17.956 34.909 1.00 72.94 267 PHE A O 1
ATOM 2106 N N . PRO A 1 268 ? 0.463 19.727 35.454 1.00 78.69 268 PRO A N 1
ATOM 2107 C CA . PRO A 1 268 ? 1.323 20.141 36.549 1.00 78.69 268 PRO A CA 1
ATOM 2108 C C . PRO A 1 268 ? 1.227 19.139 37.707 1.00 78.69 268 PRO A C 1
ATOM 2110 O O . PRO A 1 268 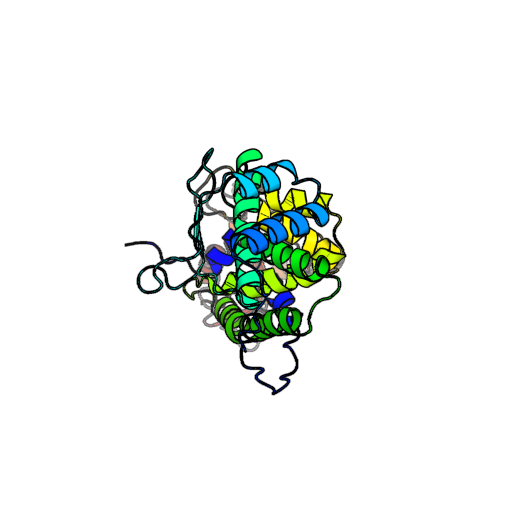? 0.212 18.458 37.882 1.00 78.69 268 PRO A O 1
ATOM 2113 N N . GLU A 1 269 ? 2.286 19.065 38.509 1.00 84.94 269 GLU A N 1
ATOM 2114 C CA . GLU A 1 269 ? 2.267 18.303 39.759 1.00 84.94 269 GLU A CA 1
ATOM 2115 C C . GLU A 1 269 ? 1.258 18.906 40.742 1.00 84.94 269 GLU A C 1
ATOM 2117 O O . GLU A 1 269 ? 1.040 20.120 40.784 1.00 84.94 269 GLU A O 1
ATOM 2122 N N . ILE A 1 270 ? 0.630 18.050 41.543 1.00 82.50 270 ILE A N 1
ATOM 2123 C CA . ILE A 1 270 ? -0.374 18.467 42.518 1.00 82.50 270 ILE A CA 1
ATOM 2124 C C . ILE A 1 270 ? 0.326 18.970 43.788 1.00 82.50 270 ILE A C 1
ATOM 2126 O O . ILE A 1 270 ? 1.105 18.221 44.378 1.00 82.50 270 ILE A O 1
ATOM 2130 N N . PRO A 1 271 ? 0.037 20.191 44.273 1.00 77.88 271 PRO A N 1
ATOM 2131 C CA . PRO A 1 271 ? 0.610 20.680 45.526 1.00 77.88 271 PRO A CA 1
ATOM 2132 C C . PRO A 1 271 ? 0.276 19.744 46.698 1.00 77.88 271 PRO A C 1
ATOM 2134 O O . PRO A 1 271 ? -0.879 19.365 46.879 1.00 77.88 271 PRO A O 1
ATOM 2137 N N . THR A 1 272 ? 1.273 19.375 47.505 1.00 67.81 272 THR A N 1
ATOM 2138 C CA . THR A 1 272 ? 1.139 18.403 48.612 1.00 67.81 272 THR A CA 1
ATOM 2139 C C . THR A 1 272 ? 0.831 19.039 49.975 1.00 67.81 272 THR A C 1
ATOM 2141 O O . THR A 1 272 ? 1.115 18.437 51.014 1.00 67.81 272 THR A O 1
ATOM 2144 N N . GLU A 1 273 ? 0.313 20.269 50.020 1.00 63.47 273 GLU A N 1
ATOM 2145 C CA . GLU A 1 273 ? 0.085 20.968 51.290 1.00 63.47 273 GLU A CA 1
ATOM 2146 C C . GLU A 1 273 ? -1.007 20.277 52.126 1.00 63.47 273 GLU A C 1
ATOM 2148 O O . GLU A 1 273 ? -2.145 20.099 51.701 1.00 63.47 273 GLU A O 1
ATOM 2153 N N . LYS A 1 274 ? -0.644 19.853 53.344 1.00 56.97 274 LYS A N 1
ATOM 2154 C CA . LYS A 1 274 ? -1.464 18.981 54.210 1.00 56.97 274 LYS A CA 1
ATOM 2155 C C . LYS A 1 274 ? -2.626 19.686 54.927 1.00 56.97 274 LYS A C 1
ATOM 2157 O O . LYS A 1 274 ? -3.298 19.046 55.731 1.00 56.97 274 LYS A O 1
ATOM 2162 N N . SER A 1 275 ? -2.847 20.978 54.689 1.00 61.06 275 SER A N 1
ATOM 2163 C CA . SER A 1 275 ? -3.817 21.802 55.430 1.00 61.06 275 SER A CA 1
ATOM 2164 C C . SER A 1 275 ? -4.863 22.484 54.550 1.00 61.06 275 SER A C 1
ATOM 2166 O O . SER A 1 275 ? -5.509 23.430 55.001 1.00 61.06 275 SER A O 1
ATOM 2168 N N . ASP A 1 276 ? -5.029 22.040 53.305 1.00 67.31 276 ASP A N 1
ATOM 2169 C CA . ASP A 1 276 ? -6.062 22.596 52.436 1.00 67.31 276 ASP A CA 1
ATOM 2170 C C . ASP A 1 276 ? -7.464 22.345 53.008 1.00 67.31 276 ASP A C 1
ATOM 2172 O O . ASP A 1 276 ? -7.796 21.254 53.475 1.00 67.31 276 ASP A O 1
ATOM 2176 N N . LEU A 1 277 ? -8.311 23.376 52.953 1.00 77.38 277 LEU A N 1
ATOM 2177 C CA . LEU A 1 277 ? -9.723 23.245 53.302 1.00 77.38 277 LEU A CA 1
ATOM 2178 C C . LEU A 1 277 ? -10.398 22.260 52.326 1.00 77.38 277 LEU A C 1
ATOM 2180 O O . LEU A 1 277 ? -10.137 22.349 51.123 1.00 77.38 277 LEU A O 1
ATOM 2184 N N . PRO A 1 278 ? -11.335 21.399 52.773 1.00 77.75 278 PRO A N 1
ATOM 2185 C CA . PRO A 1 278 ? -11.976 20.393 51.912 1.00 77.75 278 PRO A CA 1
ATOM 2186 C C . PRO A 1 278 ? -12.592 20.951 50.617 1.00 77.75 278 PRO A C 1
ATOM 2188 O O . PRO A 1 278 ? -12.614 20.286 49.583 1.00 77.75 278 PRO A O 1
ATOM 2191 N N . ALA A 1 279 ? -13.058 22.204 50.643 1.00 78.25 279 ALA A N 1
ATOM 2192 C CA . ALA A 1 279 ? -13.572 22.886 49.457 1.00 78.25 279 ALA A CA 1
ATOM 2193 C C . ALA A 1 279 ? -12.496 23.094 48.372 1.00 78.25 279 ALA A C 1
ATOM 2195 O O . ALA A 1 279 ? -12.784 22.942 47.187 1.00 78.25 279 ALA A O 1
ATOM 2196 N N . ILE A 1 280 ? -11.256 23.408 48.761 1.00 78.88 280 ILE A N 1
ATOM 2197 C CA . ILE A 1 280 ? -10.133 23.621 47.835 1.00 78.88 280 ILE A CA 1
ATOM 2198 C C . ILE A 1 280 ? -9.755 22.298 47.159 1.00 78.88 280 ILE A C 1
ATOM 2200 O O . ILE A 1 280 ? -9.556 22.259 45.943 1.00 78.88 280 ILE A O 1
ATOM 2204 N N . GLU A 1 281 ? -9.738 21.198 47.913 1.00 80.06 281 GLU A N 1
ATOM 2205 C CA . GLU A 1 281 ? -9.489 19.859 47.373 1.00 80.06 281 GLU A CA 1
ATOM 2206 C C . GLU A 1 281 ? -10.582 19.429 46.379 1.00 80.06 281 GLU A C 1
ATOM 2208 O O . GLU A 1 281 ? -10.277 18.894 45.308 1.00 80.06 281 GLU A O 1
ATOM 2213 N N . ALA A 1 282 ? -11.850 19.739 46.671 1.00 80.38 282 ALA A N 1
ATOM 2214 C CA . ALA A 1 282 ? -12.962 19.476 45.759 1.00 80.38 282 ALA A CA 1
ATOM 2215 C C . ALA A 1 282 ? -12.824 20.255 44.437 1.00 80.38 282 ALA A C 1
ATOM 2217 O O . ALA A 1 282 ? -12.977 19.667 43.362 1.00 80.38 282 ALA A O 1
ATOM 2218 N N . TYR A 1 283 ? -12.463 21.545 44.487 1.00 82.94 283 TYR A N 1
ATOM 2219 C CA . TYR A 1 283 ? -12.198 22.340 43.279 1.00 82.94 283 TYR A CA 1
ATOM 2220 C C . TYR A 1 283 ? -11.013 21.801 42.480 1.00 82.94 283 TYR A C 1
ATOM 2222 O O . TYR A 1 283 ? -11.092 21.705 41.253 1.00 82.94 283 TYR A O 1
ATOM 2230 N N . ARG A 1 284 ? -9.933 21.400 43.159 1.00 85.75 284 ARG A N 1
ATOM 2231 C CA . ARG A 1 284 ? -8.761 20.809 42.506 1.00 85.75 284 ARG A CA 1
ATOM 2232 C C . ARG A 1 284 ? -9.127 19.504 41.807 1.00 85.75 284 ARG A C 1
ATOM 2234 O O . ARG A 1 284 ? -8.767 19.309 40.651 1.00 85.75 284 ARG A O 1
ATOM 2241 N N . THR A 1 285 ? -9.902 18.650 42.469 1.00 86.50 285 THR A N 1
ATOM 2242 C CA . THR A 1 285 ? -10.382 17.377 41.914 1.00 86.50 285 THR A CA 1
ATOM 2243 C C . THR A 1 285 ? -11.272 17.596 40.696 1.00 86.50 285 THR A C 1
ATOM 2245 O O . THR A 1 285 ? -11.062 16.963 39.663 1.00 86.50 285 THR A O 1
ATO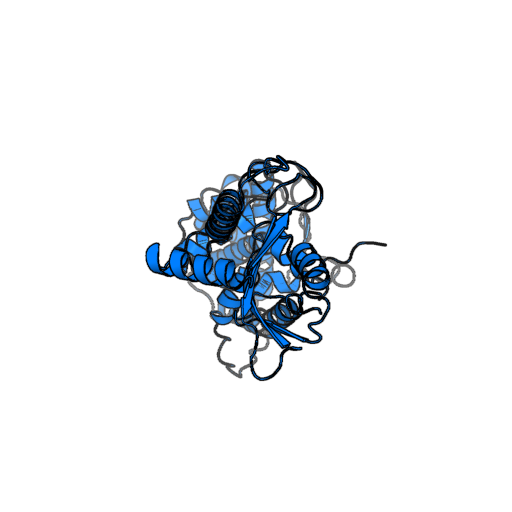M 2248 N N . LEU A 1 286 ? -12.207 18.547 40.766 1.00 86.88 286 LEU A N 1
ATOM 2249 C CA . LEU A 1 286 ? -13.050 18.918 39.631 1.00 86.88 286 LEU A CA 1
ATOM 2250 C C . LEU A 1 286 ? -12.223 19.454 38.452 1.00 86.88 286 LEU A C 1
ATOM 2252 O O . LEU A 1 286 ? -12.455 19.058 37.308 1.00 86.88 286 LEU A O 1
ATOM 2256 N N . GLY A 1 287 ? -11.228 20.302 38.724 1.00 85.12 287 GLY A N 1
ATOM 2257 C CA . GLY A 1 287 ? -10.287 20.799 37.722 1.00 85.12 287 GLY A CA 1
ATOM 2258 C C . GLY A 1 287 ? -9.508 19.667 37.053 1.00 85.12 287 GLY A C 1
ATOM 2259 O O . GLY A 1 287 ? -9.495 19.584 35.829 1.00 85.12 287 GLY A O 1
ATOM 2260 N N . MET A 1 288 ? -8.932 18.748 37.835 1.00 88.81 288 MET A N 1
ATOM 2261 C CA . MET A 1 288 ? -8.193 17.592 37.312 1.00 88.81 288 MET A CA 1
ATOM 2262 C C . MET A 1 288 ? -9.058 16.717 36.404 1.00 88.81 288 MET A C 1
ATOM 2264 O O . MET A 1 288 ? -8.639 16.408 35.294 1.00 88.81 288 MET A O 1
ATOM 2268 N N . MET A 1 289 ? -10.275 16.364 36.831 1.00 87.88 289 MET A N 1
ATOM 2269 C CA . MET A 1 289 ? -11.209 15.593 35.998 1.00 87.88 289 MET A CA 1
ATOM 2270 C C . MET A 1 289 ? -11.551 16.336 34.701 1.00 87.88 289 MET A C 1
ATOM 2272 O O . MET A 1 289 ? -11.556 15.737 33.631 1.00 87.88 289 MET A O 1
ATOM 2276 N N . THR A 1 290 ? -11.761 17.654 34.785 1.00 83.75 290 THR A N 1
ATOM 2277 C CA . THR A 1 290 ? -12.058 18.507 33.623 1.00 83.75 290 THR A CA 1
ATOM 2278 C C . THR A 1 290 ? -10.929 18.535 32.614 1.00 83.75 290 THR A C 1
ATOM 2280 O O . THR A 1 290 ? -11.160 18.273 31.439 1.00 83.75 290 THR A O 1
ATOM 2283 N N . TYR A 1 291 ? -9.704 18.792 33.055 1.00 79.81 291 TYR A N 1
ATOM 2284 C CA . TYR A 1 291 ? -8.561 18.760 32.156 1.00 79.81 291 TYR A CA 1
ATOM 2285 C C . TYR A 1 291 ? -8.331 17.353 31.586 1.00 79.81 291 TYR A C 1
ATOM 2287 O O . TYR A 1 291 ? -8.008 17.232 30.408 1.00 79.81 291 TYR A O 1
ATOM 2295 N N . LEU A 1 292 ? -8.542 16.286 32.376 1.00 78.31 292 LEU A N 1
ATOM 2296 C CA . LEU A 1 292 ? -8.315 14.913 31.900 1.00 78.31 292 LEU A CA 1
ATOM 2297 C C . LEU A 1 292 ? -9.300 14.577 30.782 1.00 78.31 292 LEU A C 1
ATOM 2299 O O . LEU A 1 292 ? -8.978 13.814 29.879 1.00 78.31 292 LEU A O 1
ATOM 2303 N N . ASP A 1 293 ? -10.485 15.178 30.819 1.00 77.38 293 ASP A N 1
ATOM 2304 C CA . ASP A 1 293 ? -11.492 15.025 29.781 1.00 77.38 293 ASP A CA 1
ATOM 2305 C C . ASP A 1 293 ? -11.270 15.899 28.558 1.00 77.38 293 ASP A C 1
ATOM 2307 O O . ASP A 1 293 ? -11.610 15.468 27.455 1.00 77.38 293 ASP A O 1
ATOM 2311 N N . LEU A 1 294 ? -10.693 17.089 28.736 1.00 69.44 294 LEU A N 1
ATOM 2312 C CA . LEU A 1 294 ? -10.259 17.928 27.621 1.00 69.44 294 LEU A CA 1
ATOM 2313 C C . LEU A 1 294 ? -9.177 17.220 26.798 1.00 69.44 294 LEU A C 1
ATOM 2315 O O . LEU A 1 294 ? -9.256 17.244 25.574 1.00 69.44 294 LEU A O 1
ATOM 2319 N N . ASP A 1 295 ? -8.243 16.521 27.449 1.00 56.41 295 ASP A N 1
ATOM 2320 C CA . ASP A 1 295 ? -7.214 15.722 26.769 1.00 56.41 295 ASP A CA 1
ATOM 2321 C C . ASP A 1 295 ? -7.758 14.398 26.191 1.00 56.41 295 ASP A C 1
ATOM 2323 O O . ASP A 1 295 ? -7.181 13.850 25.253 1.00 56.41 295 ASP A O 1
ATOM 2327 N N . TYR A 1 296 ? -8.875 13.873 26.712 1.00 55.75 296 TYR A N 1
ATOM 2328 C CA . TYR A 1 296 ? -9.459 12.595 26.273 1.00 55.75 296 TYR A CA 1
ATOM 2329 C C . TYR A 1 296 ? -10.423 12.706 25.071 1.00 55.75 296 TYR A C 1
ATOM 2331 O O . TYR A 1 296 ? -10.805 11.673 24.528 1.00 55.75 296 TYR A O 1
ATOM 2339 N N . LEU A 1 297 ? -10.820 13.922 24.653 1.00 51.28 297 LEU A N 1
ATOM 2340 C CA . LEU A 1 297 ? -11.612 14.259 23.444 1.00 51.28 297 LEU A CA 1
ATOM 2341 C C . LEU A 1 297 ? -12.687 13.230 23.004 1.00 51.28 297 LEU A C 1
ATOM 2343 O O . LEU A 1 297 ? -12.857 12.961 21.816 1.00 51.28 297 LEU A O 1
ATOM 2347 N N . LEU A 1 298 ? -13.461 12.680 23.949 1.00 46.78 298 LEU A N 1
ATOM 2348 C CA . LEU A 1 298 ? -14.614 11.815 23.668 1.00 46.78 298 LEU A CA 1
ATOM 2349 C C . LEU A 1 298 ? -15.844 12.230 24.498 1.00 46.78 298 LEU A C 1
ATOM 2351 O O . LEU A 1 298 ? -15.852 12.137 25.727 1.00 46.78 298 LEU A O 1
ATOM 2355 N N . GLY A 1 299 ? -16.900 12.668 23.802 1.00 48.44 299 GLY A N 1
ATOM 2356 C CA . GLY A 1 299 ? -18.310 12.703 24.234 1.00 48.44 299 GLY A CA 1
ATOM 2357 C C . GLY A 1 299 ? -18.734 13.732 25.291 1.00 48.44 299 GLY A C 1
ATOM 2358 O O . GLY A 1 299 ? -19.879 14.175 25.286 1.00 48.44 299 GLY A O 1
ATOM 2359 N N . HIS A 1 300 ? -17.853 14.153 26.199 1.00 55.44 300 HIS A N 1
ATOM 2360 C CA . HIS A 1 300 ? -18.197 15.160 27.217 1.00 55.44 300 HIS A CA 1
ATOM 2361 C C . HIS A 1 300 ? -17.852 16.597 26.812 1.00 55.44 300 HIS A C 1
ATOM 2363 O O . HIS A 1 300 ? -18.415 17.531 27.380 1.00 55.44 300 HIS A O 1
ATOM 2369 N N . SER A 1 301 ? -16.990 16.774 25.809 1.00 48.56 301 SER A N 1
ATOM 2370 C CA . SER A 1 301 ? -16.684 18.069 25.182 1.00 48.56 301 SER A CA 1
ATOM 2371 C C . SER A 1 301 ? -17.886 18.681 24.446 1.00 48.56 301 SER A C 1
ATOM 2373 O O . SER A 1 301 ? -17.883 19.873 24.159 1.00 48.56 301 SER A O 1
ATOM 2375 N N . GLU A 1 302 ? -18.919 17.880 24.174 1.00 52.19 302 GLU A N 1
ATOM 2376 C CA . GLU A 1 302 ? -20.166 18.279 23.507 1.00 52.19 302 GLU A CA 1
ATOM 2377 C C . GLU A 1 302 ? -21.283 18.658 24.499 1.00 52.19 302 GLU A C 1
ATOM 2379 O O . GLU A 1 302 ? -22.332 19.174 24.110 1.00 52.19 302 GLU A O 1
ATOM 2384 N N . MET A 1 303 ? -21.085 18.417 25.802 1.00 69.12 303 MET A N 1
ATOM 2385 C CA . MET A 1 303 ? -22.037 18.828 26.835 1.00 69.12 303 MET A CA 1
ATOM 2386 C C . MET A 1 303 ? -21.899 20.323 27.120 1.00 69.12 303 MET A C 1
ATOM 2388 O O . MET A 1 303 ? -20.797 20.867 27.160 1.00 69.12 303 MET A O 1
ATOM 2392 N N . SER A 1 304 ? -23.015 20.994 27.423 1.00 80.88 304 SER A N 1
ATOM 2393 C CA . SER A 1 304 ? -22.923 22.354 27.956 1.00 80.88 304 SER A CA 1
ATOM 2394 C C . SER A 1 304 ? -22.124 22.350 29.263 1.00 80.88 304 SER A C 1
ATOM 2396 O O . SER A 1 304 ? -22.285 21.453 30.098 1.00 80.88 304 SER A O 1
ATOM 2398 N N . ILE A 1 305 ? -21.294 23.380 29.461 1.00 79.50 305 ILE A N 1
ATOM 2399 C CA . ILE A 1 305 ? -20.431 23.526 30.646 1.00 79.50 305 ILE A CA 1
ATOM 2400 C C . ILE A 1 305 ? -21.241 23.357 31.939 1.00 79.50 305 ILE A C 1
ATOM 2402 O O . ILE A 1 305 ? -20.799 22.681 32.862 1.00 79.50 305 ILE A O 1
ATOM 2406 N N . SER A 1 306 ? -22.467 23.890 31.980 1.00 82.94 306 SER A N 1
ATOM 2407 C CA . SER A 1 306 ? -23.367 23.754 33.131 1.00 82.94 306 SER A CA 1
ATOM 2408 C C . SER A 1 306 ? -23.768 22.298 33.403 1.00 82.94 306 SER A C 1
ATOM 2410 O O . SER A 1 306 ? -23.673 21.838 34.540 1.00 82.94 306 SER A O 1
ATOM 2412 N N . LYS A 1 307 ? -24.161 21.533 32.375 1.00 82.50 307 LYS A N 1
ATOM 2413 C CA . LYS A 1 307 ? -24.556 20.123 32.538 1.00 82.50 307 LYS A CA 1
ATOM 2414 C C . LYS A 1 307 ? -23.362 19.247 32.924 1.00 82.50 307 LYS A C 1
ATOM 2416 O O . LYS A 1 307 ? -23.509 18.325 33.723 1.00 82.50 307 LYS A O 1
ATOM 2421 N N . TYR A 1 308 ? -22.190 19.549 32.372 1.00 83.38 308 TYR A N 1
ATOM 2422 C CA . TYR A 1 308 ? -20.935 18.883 32.702 1.00 83.38 308 TYR A CA 1
ATOM 2423 C C . TYR A 1 308 ? -20.530 19.131 34.163 1.00 83.38 308 TYR A C 1
ATOM 2425 O O . TYR A 1 308 ? -20.335 18.185 34.928 1.00 83.38 308 TYR A O 1
ATOM 2433 N N . TYR A 1 309 ? -20.499 20.403 34.567 1.00 85.00 309 TYR A N 1
ATOM 2434 C CA . TYR A 1 309 ? -20.164 20.824 35.924 1.00 85.00 309 TYR A CA 1
ATOM 2435 C C . TYR A 1 309 ? -21.121 20.226 36.959 1.00 85.00 309 TYR A C 1
ATOM 2437 O O . TYR A 1 309 ? -20.666 19.603 37.915 1.00 85.00 309 TYR A O 1
ATOM 2445 N N . ASN A 1 310 ? -22.437 20.330 36.740 1.00 86.81 310 ASN A N 1
ATOM 2446 C CA . ASN A 1 310 ? -23.438 19.815 37.678 1.00 86.81 310 ASN A CA 1
ATOM 2447 C C . ASN A 1 310 ? -23.309 18.301 37.895 1.00 86.81 310 ASN A C 1
ATOM 2449 O O . ASN A 1 310 ? -23.491 17.818 39.010 1.00 86.81 310 ASN A O 1
ATOM 2453 N N . ARG A 1 311 ? -22.955 17.545 36.849 1.00 86.31 311 ARG A N 1
ATOM 2454 C CA . ARG A 1 311 ? -22.766 16.094 36.948 1.00 86.31 311 ARG A CA 1
ATOM 2455 C C . ARG A 1 311 ? -21.519 15.727 37.754 1.00 86.31 311 ARG A C 1
ATOM 2457 O O . ARG A 1 311 ? -21.600 14.856 38.614 1.00 86.31 311 ARG A O 1
ATOM 2464 N N . LEU A 1 312 ? -20.379 16.374 37.501 1.00 87.75 312 LEU A N 1
ATOM 2465 C CA . LEU A 1 312 ? -19.167 16.118 38.289 1.00 87.75 312 LEU A CA 1
ATOM 2466 C C . LEU A 1 312 ? -19.324 16.575 39.738 1.00 87.75 312 LEU A C 1
ATOM 2468 O O . LEU A 1 312 ? -18.902 15.866 40.649 1.00 87.75 312 LEU A O 1
ATOM 2472 N N . LEU A 1 313 ? -19.970 17.722 39.954 1.00 86.94 313 LEU A N 1
ATOM 2473 C CA . LEU A 1 313 ? -20.256 18.224 41.291 1.00 86.94 313 LEU A CA 1
ATOM 2474 C C . LEU A 1 313 ? -21.135 17.243 42.073 1.00 86.94 313 LEU A C 1
ATOM 2476 O O . LEU A 1 313 ? -20.830 16.958 43.227 1.00 86.94 313 LEU A O 1
ATOM 2480 N N . HIS A 1 314 ? -22.163 16.673 41.437 1.00 89.62 314 HIS A N 1
ATOM 2481 C CA . HIS A 1 314 ? -22.994 15.644 42.057 1.00 89.62 314 HIS A CA 1
ATOM 2482 C C . HIS A 1 314 ? -22.163 14.437 42.522 1.00 89.62 314 HIS A C 1
ATOM 2484 O O . HIS A 1 314 ? -22.289 14.032 43.674 1.00 89.62 314 HIS A O 1
ATOM 2490 N N . HIS A 1 315 ? -21.263 13.910 41.682 1.00 90.81 315 HIS A N 1
ATOM 2491 C CA . HIS A 1 315 ? -20.406 12.782 42.067 1.00 90.81 315 HIS A CA 1
ATOM 2492 C C . HIS A 1 315 ? -19.402 13.130 43.175 1.00 90.81 315 HIS A C 1
ATOM 2494 O O . HIS A 1 315 ? -19.102 12.289 44.016 1.00 90.81 315 HIS A O 1
ATOM 2500 N N . LEU A 1 316 ? -18.896 14.366 43.222 1.00 88.25 316 LEU A N 1
ATOM 2501 C CA . LEU A 1 316 ? -18.052 14.811 44.335 1.00 88.25 316 LEU A CA 1
ATOM 2502 C C . LEU A 1 316 ? -18.848 14.907 45.644 1.00 88.25 316 LEU A C 1
ATOM 2504 O O . LEU A 1 316 ? -18.361 14.470 46.683 1.00 88.25 316 LEU A O 1
ATOM 2508 N N . GLN A 1 317 ? -20.079 15.426 45.597 1.00 87.31 317 GLN A N 1
ATOM 2509 C CA . GLN A 1 317 ? -20.954 15.545 46.769 1.00 87.31 317 GLN A CA 1
ATOM 2510 C C . GLN A 1 317 ? -21.392 14.184 47.314 1.00 87.31 317 GLN A C 1
ATOM 2512 O O . GLN A 1 317 ? -21.445 14.005 48.528 1.00 87.31 317 GLN A O 1
ATOM 2517 N N . THR A 1 318 ? -21.666 13.219 46.433 1.00 86.94 318 THR A N 1
ATOM 2518 C CA . THR A 1 318 ? -22.018 11.843 46.816 1.00 86.94 318 THR A CA 1
ATOM 2519 C C . THR A 1 318 ? -20.798 10.950 47.040 1.00 86.94 318 THR A C 1
ATOM 2521 O O . THR A 1 318 ? -20.954 9.768 47.310 1.00 86.94 318 THR A O 1
ATOM 2524 N N . GLN A 1 319 ? -19.582 11.502 46.950 1.00 86.81 319 GLN A N 1
ATOM 2525 C CA . GLN A 1 319 ? -18.309 10.784 47.098 1.00 86.81 319 GLN A CA 1
ATOM 2526 C C . GLN A 1 319 ? -18.127 9.597 46.135 1.00 86.81 319 GLN A C 1
ATOM 2528 O O . GLN A 1 319 ? -17.365 8.669 46.401 1.00 86.81 319 GLN A O 1
ATOM 2533 N N . THR A 1 320 ? -18.762 9.664 44.968 1.00 90.38 320 THR A N 1
ATOM 2534 C CA . THR A 1 320 ? -18.716 8.640 43.919 1.00 90.38 320 THR A CA 1
ATOM 2535 C C . THR A 1 320 ? -17.780 9.015 42.761 1.00 90.38 320 THR A C 1
ATOM 2537 O O . THR A 1 320 ? -18.006 8.653 41.604 1.00 90.38 320 THR A O 1
ATOM 2540 N N . ALA A 1 321 ? -16.716 9.765 43.059 1.00 90.62 321 ALA A N 1
ATOM 2541 C CA . ALA A 1 321 ? -15.660 10.148 42.124 1.00 90.62 321 ALA A CA 1
ATOM 2542 C C . ALA A 1 321 ? -14.273 9.893 42.722 1.00 90.62 321 ALA A C 1
ATOM 2544 O O . ALA A 1 321 ? -14.055 10.062 43.923 1.00 90.62 321 ALA A O 1
ATOM 2545 N N . TYR A 1 322 ? -13.308 9.523 41.880 1.00 90.88 322 TYR A N 1
ATOM 2546 C CA . TYR A 1 322 ? -11.934 9.279 42.307 1.00 90.88 322 TYR A CA 1
ATOM 2547 C C . TYR A 1 322 ? -10.923 9.563 41.197 1.00 90.88 322 TYR A C 1
ATOM 2549 O O . TYR A 1 322 ? -11.035 9.015 40.103 1.00 90.88 322 TYR A O 1
ATOM 2557 N N . VAL A 1 323 ? -9.904 10.371 41.499 1.00 91.56 323 VAL A N 1
ATOM 2558 C CA . VAL A 1 323 ? -8.781 10.679 40.599 1.00 91.56 323 VAL A CA 1
ATOM 2559 C C . VAL A 1 323 ? -7.547 9.900 41.052 1.00 91.56 323 VAL A C 1
ATOM 2561 O O . VAL A 1 323 ? -7.224 9.852 42.237 1.00 91.56 323 VAL A O 1
ATOM 2564 N N . VAL A 1 324 ? -6.844 9.285 40.104 1.00 91.06 324 VAL A N 1
ATOM 2565 C CA . VAL A 1 324 ? -5.607 8.543 40.341 1.00 91.06 324 VAL A CA 1
ATOM 2566 C C . VAL A 1 324 ? -4.410 9.409 40.003 1.00 91.06 324 VAL A C 1
ATOM 2568 O O . VAL A 1 324 ? -4.310 9.953 38.902 1.00 91.06 324 VAL A O 1
ATOM 2571 N N . ILE A 1 325 ? -3.484 9.483 40.956 1.00 89.25 325 ILE A N 1
ATOM 2572 C CA . ILE A 1 325 ? -2.231 10.224 40.836 1.00 89.25 325 ILE A CA 1
ATOM 2573 C C . ILE A 1 325 ? -1.089 9.251 40.499 1.00 89.25 325 ILE A C 1
ATOM 2575 O O . ILE A 1 325 ? -0.992 8.151 41.055 1.00 89.25 325 ILE A O 1
ATOM 2579 N N . GLY A 1 326 ? -0.276 9.631 39.516 1.00 85.19 326 GLY A N 1
ATOM 2580 C CA . GLY A 1 326 ? 0.898 8.911 39.034 1.00 85.19 326 GLY A CA 1
ATOM 2581 C C . GLY A 1 326 ? 2.128 9.095 39.927 1.00 85.19 326 GLY A C 1
ATOM 2582 O O . GLY A 1 326 ? 2.080 9.805 40.927 1.00 85.19 326 GLY A O 1
ATOM 2583 N N . ASP A 1 327 ? 3.244 8.467 39.546 1.00 79.69 327 ASP A N 1
ATOM 2584 C CA . ASP A 1 327 ? 4.494 8.518 40.329 1.00 79.69 327 ASP A CA 1
ATOM 2585 C C . ASP A 1 327 ? 5.148 9.905 40.313 1.00 79.69 327 ASP A C 1
ATOM 2587 O O . ASP A 1 327 ? 5.805 10.286 41.273 1.00 79.69 327 ASP A O 1
ATOM 2591 N N . GLU A 1 328 ? 4.903 10.694 39.264 1.00 81.81 328 GLU A N 1
ATOM 2592 C CA . GLU A 1 328 ? 5.328 12.098 39.161 1.00 81.81 328 GLU A CA 1
ATOM 2593 C C . GLU A 1 328 ? 4.384 13.063 39.900 1.00 81.81 328 GLU A C 1
ATOM 2595 O O . GLU A 1 328 ? 4.376 14.252 39.615 1.00 81.81 328 GLU A O 1
ATOM 2600 N N . ASN A 1 329 ? 3.518 12.568 40.792 1.00 86.50 329 ASN A N 1
ATOM 2601 C CA . ASN A 1 329 ? 2.538 13.383 41.517 1.00 86.50 329 ASN A CA 1
ATOM 2602 C C . ASN A 1 329 ? 1.574 14.180 40.598 1.00 86.50 329 ASN A C 1
ATOM 2604 O O . ASN A 1 329 ? 1.104 15.270 40.928 1.00 86.50 329 ASN A O 1
ATOM 2608 N N . LYS A 1 330 ? 1.261 13.612 39.427 1.00 88.38 330 LYS A N 1
ATOM 2609 C CA . LYS A 1 330 ? 0.348 14.169 38.412 1.00 88.38 330 LYS A CA 1
ATOM 2610 C C . LYS A 1 330 ? -0.899 13.304 38.251 1.00 88.38 330 LYS A C 1
ATOM 2612 O O . LYS A 1 330 ? -0.796 12.083 38.371 1.00 88.38 330 LYS A O 1
ATOM 2617 N N . PRO A 1 331 ? -2.071 13.870 37.930 1.00 88.50 331 PRO A N 1
ATOM 2618 C CA . PRO A 1 331 ? -3.264 13.075 37.661 1.00 88.50 331 PRO A CA 1
ATOM 2619 C C . PRO A 1 331 ? -3.093 12.283 36.357 1.00 88.50 331 PRO A C 1
ATOM 2621 O O . PRO A 1 331 ? -2.775 12.852 35.320 1.00 88.50 331 PRO A O 1
ATOM 2624 N N . ILE A 1 332 ? -3.293 10.965 36.400 1.00 83.94 332 ILE A N 1
ATOM 2625 C CA . ILE A 1 332 ? -3.130 10.060 35.239 1.00 83.94 332 ILE A CA 1
ATOM 2626 C C . ILE A 1 332 ? -4.460 9.486 34.734 1.00 83.94 332 ILE A C 1
ATOM 2628 O O . ILE A 1 332 ? -4.535 8.909 33.650 1.00 83.94 332 ILE A O 1
ATOM 2632 N N . GLY A 1 333 ? -5.523 9.639 35.520 1.00 87.69 333 GLY A N 1
ATOM 2633 C CA . GLY A 1 333 ? -6.867 9.210 35.167 1.00 87.69 333 GLY A CA 1
ATOM 2634 C C . GLY A 1 333 ? -7.846 9.388 36.319 1.00 87.69 333 GLY A C 1
ATOM 2635 O O . GLY A 1 333 ? -7.441 9.689 37.438 1.00 87.69 333 GLY A O 1
ATOM 2636 N N . TYR A 1 334 ? -9.133 9.195 36.068 1.00 90.75 334 TYR A N 1
ATOM 2637 C CA . TYR A 1 334 ? -10.169 9.234 37.092 1.00 90.75 334 TYR A CA 1
ATOM 2638 C C . TYR A 1 334 ? -11.350 8.330 36.737 1.00 90.75 334 TYR A C 1
ATOM 2640 O O . TYR A 1 334 ? -11.495 7.890 35.595 1.00 90.75 334 TYR A O 1
ATOM 2648 N N . ALA A 1 335 ? -12.204 8.064 37.717 1.00 89.44 335 ALA A N 1
ATOM 2649 C CA . ALA A 1 335 ? -13.478 7.404 37.505 1.00 89.44 335 ALA A CA 1
ATOM 2650 C C . ALA A 1 335 ? -14.594 8.031 38.338 1.00 89.44 335 ALA A C 1
ATOM 2652 O O . ALA A 1 335 ? -14.346 8.575 39.414 1.00 89.44 335 ALA A O 1
ATOM 2653 N N . THR A 1 336 ? -15.820 7.914 37.839 1.00 90.12 336 THR A N 1
ATOM 2654 C CA . THR A 1 336 ? -17.054 8.204 38.576 1.00 90.12 336 THR A CA 1
ATOM 2655 C C . THR A 1 336 ? -17.967 6.990 38.507 1.00 90.12 336 THR A C 1
ATOM 2657 O O . THR A 1 336 ? -17.917 6.226 37.537 1.00 90.12 336 THR A O 1
ATOM 2660 N N . TRP A 1 337 ? -18.809 6.796 39.513 1.00 90.25 337 TRP A N 1
ATOM 2661 C CA . TRP A 1 337 ? -19.753 5.685 39.560 1.00 90.25 337 TRP A CA 1
ATOM 2662 C C . TRP A 1 337 ? -21.086 6.092 40.170 1.00 90.25 337 TRP A C 1
ATOM 2664 O O . TRP A 1 337 ? -21.233 7.183 40.707 1.00 90.25 337 TRP A O 1
ATOM 2674 N N . ASN A 1 338 ? -22.064 5.209 40.035 1.00 86.81 338 ASN A N 1
ATOM 2675 C CA . ASN A 1 338 ? -23.270 5.214 40.838 1.00 86.81 338 ASN A CA 1
ATOM 2676 C C . ASN A 1 338 ? -23.235 3.985 41.743 1.00 86.81 338 ASN A C 1
ATOM 2678 O O . ASN A 1 338 ? -22.769 2.912 41.343 1.00 86.81 338 ASN A O 1
ATOM 2682 N N . GLU A 1 339 ? -23.743 4.147 42.954 1.00 80.00 339 GLU A N 1
ATOM 2683 C CA . GLU A 1 339 ? -24.015 3.027 43.844 1.00 80.00 339 GLU A CA 1
ATOM 2684 C C . GLU A 1 339 ? -25.423 2.504 43.547 1.00 80.00 339 GLU A C 1
ATOM 2686 O O . GLU A 1 339 ? -26.332 3.278 43.245 1.00 80.00 339 GLU A O 1
ATOM 2691 N N . SER A 1 340 ? -25.587 1.181 43.540 1.00 73.81 340 SER A N 1
ATOM 2692 C CA . SER A 1 340 ? -26.888 0.560 43.302 1.00 73.81 340 SER A CA 1
ATOM 2693 C C . SER A 1 340 ? -27.605 0.336 44.625 1.00 73.81 340 SER A C 1
ATOM 2695 O O . SER A 1 340 ? -27.170 -0.489 45.430 1.00 73.81 340 SER A O 1
ATOM 2697 N N . ASP A 1 341 ? -28.756 0.984 44.803 1.00 70.31 341 ASP A N 1
ATOM 2698 C CA . ASP A 1 341 ? -29.609 0.796 45.985 1.00 70.31 341 ASP A CA 1
ATOM 2699 C C . ASP A 1 341 ? -30.098 -0.658 46.136 1.00 70.31 341 ASP A C 1
ATOM 2701 O O . ASP A 1 341 ? -30.440 -1.102 47.229 1.00 70.31 341 ASP A O 1
ATOM 2705 N N . GLN A 1 342 ? -30.129 -1.419 45.035 1.00 73.44 342 GLN A N 1
ATOM 2706 C CA . GLN A 1 342 ? -30.621 -2.799 45.000 1.00 73.44 342 GLN A CA 1
ATOM 2707 C C . GLN A 1 342 ? -29.513 -3.845 45.183 1.00 73.44 342 GLN A C 1
ATOM 2709 O O . GLN A 1 342 ? -29.805 -4.987 45.536 1.00 73.44 342 GLN A O 1
ATOM 2714 N N . ASN A 1 343 ? -28.250 -3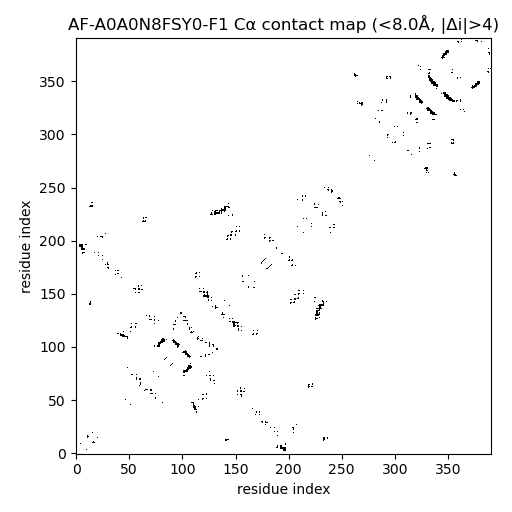.489 44.929 1.00 76.44 343 ASN A N 1
ATOM 2715 C CA . ASN A 1 343 ? -27.112 -4.387 45.113 1.00 76.44 343 ASN A CA 1
ATOM 2716 C C . ASN A 1 343 ? -25.848 -3.592 45.486 1.00 76.44 343 ASN A C 1
ATOM 2718 O O . ASN A 1 343 ? -25.070 -3.240 44.597 1.00 76.44 343 ASN A O 1
ATOM 2722 N N . PRO A 1 344 ? -25.610 -3.349 46.788 1.00 71.50 344 PRO A N 1
ATOM 2723 C CA . PRO A 1 344 ? -24.477 -2.554 47.268 1.00 71.50 344 PRO A CA 1
ATOM 2724 C C . PRO A 1 344 ? -23.102 -3.158 46.943 1.00 71.50 344 PRO A C 1
ATOM 2726 O O . PRO A 1 344 ? -22.095 -2.456 46.945 1.00 71.50 344 PRO A O 1
ATOM 2729 N N . GLU A 1 345 ? -23.037 -4.462 46.651 1.00 78.19 345 GLU A N 1
ATOM 2730 C CA . GLU A 1 345 ? -21.797 -5.136 46.241 1.00 78.19 345 GLU A CA 1
ATOM 2731 C C . GLU A 1 345 ? -21.480 -4.939 44.748 1.00 78.19 345 GLU A C 1
ATOM 2733 O O . GLU A 1 345 ? -20.443 -5.415 44.263 1.00 78.19 345 GLU A O 1
ATOM 2738 N N . HIS A 1 346 ? -22.367 -4.252 44.020 1.00 80.69 346 HIS A N 1
ATOM 2739 C CA . HIS A 1 346 ? -22.222 -3.921 42.614 1.00 80.69 346 HIS A CA 1
ATOM 2740 C C . HIS A 1 346 ? -22.036 -2.417 42.411 1.00 80.69 346 HIS A C 1
ATOM 2742 O O . HIS A 1 346 ? -22.914 -1.616 42.732 1.00 80.69 346 HIS A O 1
ATOM 2748 N N . VAL A 1 347 ? -20.909 -2.039 41.810 1.00 82.19 347 VAL A N 1
ATOM 2749 C CA . VAL A 1 347 ? -20.618 -0.643 41.462 1.00 82.19 347 VAL A CA 1
ATOM 2750 C C . VAL A 1 347 ? -20.736 -0.448 39.961 1.00 82.19 347 VAL A C 1
ATOM 2752 O O . VAL A 1 347 ? -20.126 -1.174 39.177 1.00 82.19 347 VAL A O 1
ATOM 2755 N N . GLU A 1 348 ? -21.491 0.566 39.554 1.00 85.12 348 GLU A N 1
ATOM 2756 C CA . GLU A 1 348 ? -21.660 0.901 38.148 1.00 85.12 348 GLU A CA 1
ATOM 2757 C C . GLU A 1 348 ? -20.859 2.157 37.805 1.00 85.12 348 GLU A C 1
ATOM 2759 O O . GLU A 1 348 ? -21.257 3.282 38.110 1.00 85.12 348 GLU A O 1
ATOM 2764 N N . PHE A 1 349 ? -19.718 1.979 37.144 1.00 84.31 349 PHE A N 1
ATOM 2765 C CA . PHE A 1 349 ? -18.906 3.086 36.665 1.00 84.31 349 PHE A CA 1
ATOM 2766 C C . PHE A 1 349 ? -19.657 3.869 35.587 1.00 84.31 349 PHE A C 1
ATOM 2768 O O . PHE A 1 349 ? -19.958 3.369 34.501 1.00 84.31 349 PHE A O 1
ATOM 2775 N N . THR A 1 350 ? -19.919 5.137 35.887 1.00 82.75 350 THR A N 1
ATOM 2776 C CA . THR A 1 350 ? -20.494 6.107 34.957 1.00 82.75 350 THR A CA 1
ATOM 2777 C C . THR A 1 350 ? -19.415 6.785 34.123 1.00 82.75 350 THR A C 1
ATOM 2779 O O . THR A 1 350 ? -19.732 7.350 33.076 1.00 82.75 350 THR A O 1
ATOM 2782 N N . ARG A 1 351 ? -18.148 6.726 34.566 1.00 80.81 351 ARG A N 1
ATOM 2783 C CA . ARG A 1 351 ? -16.985 7.150 33.788 1.00 80.81 351 ARG A CA 1
ATOM 2784 C C . ARG A 1 351 ? -15.693 6.492 34.247 1.00 80.81 351 ARG A C 1
ATOM 2786 O O . ARG A 1 351 ? -15.488 6.295 35.437 1.00 80.81 351 ARG A O 1
ATOM 2793 N N . GLN A 1 352 ? -14.801 6.234 33.294 1.00 81.69 352 GLN A N 1
ATOM 2794 C CA . GLN A 1 352 ? -13.388 5.945 33.526 1.00 81.69 352 GLN A CA 1
ATOM 2795 C C . GLN A 1 352 ? -12.580 6.634 32.421 1.00 81.69 352 GLN A C 1
ATOM 2797 O O . GLN A 1 352 ? -12.799 6.356 31.243 1.00 81.69 352 GLN A O 1
ATOM 2802 N N . ALA A 1 353 ? -11.668 7.528 32.785 1.00 79.44 353 ALA A N 1
ATOM 2803 C CA . ALA A 1 353 ? -10.813 8.256 31.852 1.00 79.44 353 ALA A CA 1
ATOM 2804 C C . ALA A 1 353 ? -9.350 8.088 32.272 1.00 79.44 353 ALA A C 1
ATOM 2806 O O . ALA A 1 353 ? -9.018 8.317 33.429 1.00 79.44 353 ALA A O 1
ATOM 2807 N N . ALA A 1 354 ? -8.474 7.677 31.353 1.00 72.62 354 ALA A N 1
ATOM 2808 C CA . ALA A 1 354 ? -7.020 7.683 31.557 1.00 72.62 354 ALA A CA 1
ATOM 2809 C C . ALA A 1 354 ? -6.340 8.043 30.223 1.00 72.62 354 ALA A C 1
ATOM 2811 O O . ALA A 1 354 ? -5.858 7.156 29.516 1.00 72.62 354 ALA A O 1
ATOM 2812 N N . PRO A 1 355 ? -6.372 9.330 29.833 1.00 57.97 355 PRO A N 1
ATOM 2813 C CA . PRO A 1 355 ? -5.980 9.790 28.498 1.00 57.97 355 PRO A CA 1
ATOM 2814 C C . PRO A 1 355 ? -4.523 9.501 28.143 1.00 57.97 355 PRO A C 1
ATOM 2816 O O . PRO A 1 355 ? -4.173 9.500 26.973 1.00 57.97 355 PRO A O 1
ATOM 2819 N N . PHE A 1 356 ? -3.684 9.189 29.129 1.00 62.81 356 PHE A N 1
ATOM 2820 C CA . PHE A 1 356 ? -2.258 8.943 28.937 1.00 62.81 356 PHE A CA 1
ATOM 2821 C C . PHE A 1 356 ? -1.898 7.467 28.692 1.00 62.81 356 PHE A C 1
ATOM 2823 O O . PHE A 1 356 ? -0.740 7.123 28.469 1.00 62.81 356 PHE A O 1
ATOM 2830 N N . GLY A 1 357 ? -2.901 6.579 28.663 1.00 53.34 357 GLY A N 1
ATOM 2831 C CA . GLY A 1 357 ? -2.714 5.138 28.455 1.00 53.34 357 GLY A CA 1
ATOM 2832 C C . GLY A 1 357 ? -2.573 4.324 29.748 1.00 53.34 357 GLY A C 1
ATOM 2833 O O . GLY A 1 357 ? -2.422 3.104 29.694 1.00 53.34 357 GLY A O 1
ATOM 2834 N N . ASP A 1 358 ? -2.718 4.953 30.918 1.00 67.00 358 ASP A N 1
ATOM 2835 C CA . ASP A 1 358 ? -2.544 4.346 32.248 1.00 67.00 358 ASP A CA 1
ATOM 2836 C C . ASP A 1 358 ? -3.773 3.579 32.786 1.00 67.00 358 ASP A C 1
ATOM 2838 O O . ASP A 1 358 ? -3.966 3.423 33.997 1.00 67.00 358 ASP A O 1
ATOM 2842 N N . HIS A 1 359 ? -4.632 3.056 31.908 1.00 62.28 359 HIS A N 1
ATOM 2843 C CA . HIS A 1 359 ? -5.909 2.438 32.299 1.00 62.28 359 HIS A CA 1
ATOM 2844 C C . HIS A 1 359 ? -5.764 1.283 33.308 1.00 62.28 359 HIS A C 1
ATOM 2846 O O . HIS A 1 359 ? -6.584 1.142 34.215 1.00 62.28 359 HIS A O 1
ATOM 2852 N N . LEU A 1 360 ? -4.700 0.479 33.201 1.00 64.62 360 LEU A N 1
ATOM 2853 C CA . LEU A 1 360 ? -4.429 -0.616 34.144 1.00 64.62 360 LEU A CA 1
ATOM 2854 C C . LEU A 1 360 ? -4.087 -0.105 35.550 1.00 64.62 360 LEU A C 1
ATOM 2856 O O . LEU A 1 360 ? -4.439 -0.728 36.553 1.00 64.62 360 LEU A O 1
ATOM 2860 N N . ARG A 1 361 ? -3.406 1.039 35.640 1.00 73.38 361 ARG A N 1
ATOM 2861 C CA . ARG A 1 361 ? -3.044 1.659 36.914 1.00 73.38 361 ARG A CA 1
ATOM 2862 C C . ARG A 1 361 ? -4.260 2.300 37.580 1.00 73.38 361 ARG A C 1
ATOM 2864 O O . ARG A 1 361 ? -4.432 2.137 38.788 1.00 73.38 361 ARG A O 1
ATOM 2871 N N . LEU A 1 362 ? -5.135 2.932 36.794 1.00 78.31 362 LEU A N 1
ATOM 2872 C CA . LEU A 1 362 ? -6.432 3.433 37.260 1.00 78.31 362 LEU A CA 1
ATOM 2873 C C . LEU A 1 362 ? -7.264 2.312 37.909 1.00 78.31 362 LEU A C 1
ATOM 2875 O O . LEU A 1 362 ? -7.698 2.447 39.051 1.00 78.31 362 LEU A O 1
ATOM 2879 N N . GLN A 1 363 ? -7.395 1.162 37.243 1.00 76.69 363 GLN A N 1
ATOM 2880 C CA . GLN A 1 363 ? -8.167 0.021 37.755 1.00 76.69 363 GLN A CA 1
ATOM 2881 C C . GLN A 1 363 ? -7.607 -0.578 39.043 1.00 76.69 363 GLN A C 1
ATOM 2883 O O . GLN A 1 363 ? -8.363 -0.857 39.975 1.00 76.69 363 GLN A O 1
ATOM 2888 N N . ARG A 1 364 ? -6.282 -0.763 39.124 1.00 80.06 364 ARG A N 1
ATOM 2889 C CA . ARG A 1 364 ? -5.632 -1.263 40.347 1.00 80.06 364 ARG A CA 1
ATOM 2890 C C . ARG A 1 364 ? -5.877 -0.328 41.530 1.00 80.06 364 ARG A C 1
ATOM 2892 O O . ARG A 1 364 ? -6.087 -0.795 42.647 1.00 80.06 364 ARG A O 1
ATOM 2899 N N . SER A 1 365 ? -5.863 0.984 41.305 1.00 84.00 365 SER A N 1
ATOM 2900 C CA . SER A 1 365 ? -6.166 1.964 42.352 1.00 84.00 365 SER A CA 1
ATOM 2901 C C . SER A 1 365 ? -7.646 1.966 42.738 1.00 84.00 365 SER A C 1
ATOM 2903 O O . SER A 1 365 ? -7.943 1.984 43.930 1.00 84.00 365 SER A O 1
ATOM 2905 N N . LEU A 1 366 ? -8.565 1.833 41.777 1.00 81.88 366 LEU A N 1
ATOM 2906 C CA . LEU A 1 366 ? -9.999 1.701 42.062 1.00 81.88 366 LEU A CA 1
ATOM 2907 C C . LEU A 1 366 ? -10.320 0.443 42.877 1.00 81.88 366 LEU A C 1
ATOM 2909 O O . LEU A 1 366 ? -11.067 0.535 43.846 1.00 81.88 366 LEU A O 1
ATOM 2913 N N . LYS A 1 367 ? -9.696 -0.703 42.564 1.00 80.19 367 LYS A N 1
ATOM 2914 C CA . LYS A 1 367 ? -9.877 -1.955 43.325 1.00 80.19 367 LYS A CA 1
ATOM 2915 C C . LYS A 1 367 ? -9.473 -1.811 44.794 1.00 80.19 367 LYS A C 1
ATOM 2917 O O . LYS A 1 367 ? -10.096 -2.392 45.672 1.00 80.19 367 LYS A O 1
ATOM 2922 N N . ARG A 1 368 ? -8.438 -1.010 45.072 1.00 82.19 368 ARG A N 1
ATOM 2923 C CA . ARG A 1 368 ? -8.023 -0.692 46.449 1.00 82.19 368 ARG A CA 1
ATOM 2924 C C . ARG A 1 368 ? -8.980 0.278 47.139 1.00 82.19 368 ARG A C 1
ATOM 2926 O O . ARG A 1 368 ? -9.176 0.164 48.342 1.00 82.19 368 ARG A O 1
ATOM 2933 N N . ARG A 1 369 ? -9.540 1.241 46.399 1.00 82.44 369 ARG A N 1
ATOM 2934 C CA . ARG A 1 369 ? -10.432 2.279 46.939 1.00 82.44 369 ARG A CA 1
ATOM 2935 C C . ARG A 1 369 ? -11.842 1.764 47.232 1.00 82.44 369 ARG A C 1
ATOM 2937 O O . ARG A 1 369 ? -12.470 2.267 48.155 1.00 82.44 369 ARG A O 1
ATOM 2944 N N . LEU A 1 370 ? -12.304 0.763 46.485 1.00 82.44 370 LEU A N 1
ATOM 2945 C CA . LEU A 1 370 ? -13.632 0.155 46.604 1.00 82.44 370 LEU A CA 1
ATOM 2946 C C . LEU A 1 370 ? -13.529 -1.336 46.992 1.00 82.44 370 LEU A C 1
ATOM 2948 O O . LEU A 1 370 ? -13.962 -2.201 46.234 1.00 82.44 370 LEU A O 1
ATOM 2952 N N . PRO A 1 371 ? -12.946 -1.673 48.158 1.00 65.94 371 PRO A N 1
ATOM 2953 C CA . PRO A 1 371 ? -12.594 -3.054 48.499 1.00 65.94 371 PRO A CA 1
ATOM 2954 C C . PRO A 1 371 ? -13.805 -3.974 48.725 1.00 65.94 371 PRO A C 1
ATOM 2956 O O . PRO A 1 371 ? -13.658 -5.192 48.682 1.00 65.94 371 PRO A O 1
ATOM 2959 N N . HIS A 1 372 ? -14.990 -3.411 48.980 1.00 66.81 372 HIS A N 1
ATOM 2960 C CA . HIS A 1 372 ? -16.218 -4.167 49.253 1.00 66.81 372 HIS A CA 1
ATOM 2961 C C . HIS A 1 372 ? -17.016 -4.528 47.999 1.00 66.81 372 HIS A C 1
ATOM 2963 O O . HIS A 1 372 ? -17.912 -5.368 48.062 1.00 66.81 372 HIS A O 1
ATOM 2969 N N . ALA A 1 373 ? -16.706 -3.912 46.863 1.00 63.94 373 ALA A N 1
ATOM 2970 C CA . ALA A 1 373 ? -17.450 -4.147 45.644 1.00 63.94 373 ALA A CA 1
ATOM 2971 C C . ALA A 1 373 ? -16.902 -5.408 44.951 1.00 63.94 373 ALA A C 1
ATOM 2973 O O . ALA A 1 373 ? -15.746 -5.472 44.532 1.00 63.94 373 ALA A O 1
ATOM 2974 N N . LYS A 1 374 ? -17.735 -6.455 44.891 1.00 61.00 374 LYS A N 1
ATOM 2975 C CA . LYS A 1 374 ? -17.356 -7.774 44.352 1.00 61.00 374 LYS A CA 1
ATOM 2976 C C . LYS A 1 374 ? -17.459 -7.829 42.839 1.00 61.00 374 LYS A C 1
ATOM 2978 O O . LYS A 1 374 ? -16.772 -8.618 42.199 1.00 61.00 374 LYS A O 1
ATOM 2983 N N . THR A 1 375 ? -18.340 -7.012 42.272 1.00 63.91 375 THR A N 1
ATOM 2984 C CA . THR A 1 375 ? -18.544 -6.925 40.830 1.00 63.91 375 THR A CA 1
ATOM 2985 C C . THR A 1 375 ? -18.673 -5.464 40.436 1.00 63.91 375 THR A C 1
ATOM 2987 O O . THR A 1 375 ? -19.261 -4.664 41.159 1.00 63.91 375 THR A O 1
ATOM 2990 N N . ALA A 1 376 ? -18.121 -5.108 39.284 1.00 70.81 376 ALA A N 1
ATOM 2991 C CA . ALA A 1 376 ? -18.292 -3.782 38.721 1.00 70.81 376 ALA A CA 1
ATOM 2992 C C . ALA A 1 376 ? -18.873 -3.890 37.315 1.00 70.81 376 ALA A C 1
ATOM 2994 O O . ALA A 1 376 ? -18.572 -4.827 36.578 1.00 70.81 376 ALA A O 1
ATOM 2995 N N . SER A 1 377 ? -19.701 -2.930 36.936 1.00 68.62 377 SER A N 1
ATOM 2996 C CA . SER A 1 377 ? -20.108 -2.713 35.552 1.00 68.62 377 SER A CA 1
ATOM 2997 C C . SER A 1 377 ? -19.674 -1.318 35.115 1.00 68.62 377 SER A C 1
ATOM 2999 O O . SER A 1 377 ? -19.327 -0.473 35.933 1.00 68.62 377 SER A O 1
ATOM 3001 N N . SER A 1 378 ? -19.612 -1.076 33.812 1.00 64.00 378 SER A N 1
ATOM 3002 C CA . SER A 1 378 ? -19.294 0.237 33.256 1.00 64.00 378 SER A CA 1
ATOM 3003 C C . SER A 1 378 ? -20.345 0.553 32.207 1.00 64.00 378 SER A C 1
ATOM 3005 O O . SER A 1 378 ? -20.571 -0.264 31.313 1.00 64.00 378 SER A O 1
ATOM 3007 N N . LYS A 1 379 ? -20.993 1.714 32.340 1.00 56.75 379 LYS A N 1
ATOM 3008 C CA . LYS A 1 379 ? -22.074 2.176 31.454 1.00 56.75 379 LYS A CA 1
ATOM 3009 C C . LYS A 1 379 ? -21.585 2.770 30.136 1.00 56.75 379 LYS A C 1
ATOM 3011 O O . LYS A 1 379 ? -22.390 3.006 29.243 1.00 56.75 379 LYS A O 1
ATOM 3016 N N . ASN A 1 380 ? -20.283 3.004 29.999 1.00 50.75 380 ASN A N 1
ATOM 3017 C CA . ASN A 1 380 ? -19.715 3.432 28.727 1.00 50.75 380 ASN A CA 1
ATOM 3018 C C . ASN A 1 380 ? -19.654 2.240 27.764 1.00 50.75 380 ASN A C 1
ATOM 3020 O O . ASN A 1 380 ? -19.197 1.161 28.152 1.00 50.75 380 ASN A O 1
ATOM 3024 N N . GLU A 1 381 ? -20.075 2.443 26.510 1.00 37.22 381 GLU A N 1
ATOM 3025 C CA . GLU A 1 381 ? -19.913 1.482 25.413 1.00 37.22 381 GLU A CA 1
ATOM 3026 C C . GLU A 1 381 ? -18.419 1.256 25.136 1.00 37.22 381 GLU A C 1
ATOM 3028 O O . GLU A 1 381 ? -17.767 1.926 24.345 1.00 37.22 381 GLU A O 1
ATOM 3033 N N . ARG A 1 382 ? -17.876 0.336 25.936 1.00 40.53 382 ARG A N 1
ATOM 3034 C CA . ARG A 1 382 ? -16.651 -0.455 25.816 1.00 40.53 382 ARG A CA 1
ATOM 3035 C C . ARG A 1 382 ? -15.697 0.021 24.712 1.00 40.53 382 ARG A C 1
ATOM 3037 O O . ARG A 1 382 ? -15.685 -0.532 23.615 1.00 40.53 382 ARG A O 1
ATOM 3044 N N . SER A 1 383 ? -14.809 0.965 25.041 1.00 31.59 383 SER A N 1
ATOM 3045 C CA . SER A 1 383 ? -13.601 1.175 24.236 1.00 31.59 383 SER A CA 1
ATOM 3046 C C . SER A 1 383 ? -12.726 -0.086 24.318 1.00 31.59 383 SER A C 1
ATOM 3048 O O . SER A 1 383 ? -12.672 -0.763 25.347 1.00 31.59 383 SER A O 1
ATOM 3050 N N . ALA A 1 384 ? -12.134 -0.474 23.189 1.00 26.41 384 ALA A N 1
ATOM 3051 C CA . ALA A 1 384 ? -11.692 -1.833 22.875 1.00 26.41 384 ALA A CA 1
ATOM 3052 C C . ALA A 1 384 ? -10.572 -2.414 23.771 1.00 26.41 384 ALA A C 1
ATOM 3054 O O . ALA A 1 384 ? -9.438 -2.579 23.331 1.00 26.41 384 ALA A O 1
ATOM 3055 N N . ARG A 1 385 ? -10.918 -2.821 24.999 1.00 33.84 385 ARG A N 1
ATOM 3056 C CA . ARG A 1 385 ? -10.356 -3.960 25.745 1.00 33.84 385 ARG A CA 1
ATOM 3057 C C . ARG A 1 385 ? -11.410 -4.509 26.711 1.00 33.84 385 ARG A C 1
ATOM 3059 O O . ARG A 1 385 ? -11.952 -3.765 27.526 1.00 33.84 385 ARG A O 1
ATOM 3066 N N . GLN A 1 386 ? -11.567 -5.834 26.753 1.00 28.95 386 GLN A N 1
ATOM 3067 C CA . GLN A 1 386 ? -12.019 -6.561 27.953 1.00 28.95 386 GLN A CA 1
ATOM 3068 C C . GLN A 1 386 ? -10.960 -6.477 29.072 1.00 28.95 386 GLN A C 1
ATOM 3070 O O . GLN A 1 386 ? -10.445 -7.475 29.557 1.00 28.95 386 GLN A O 1
ATOM 3075 N N . ALA A 1 387 ? -10.599 -5.261 29.471 1.00 36.75 387 ALA A N 1
ATOM 3076 C CA . ALA A 1 387 ? -9.816 -5.028 30.674 1.00 36.75 387 ALA A CA 1
ATOM 3077 C C . ALA A 1 387 ? -10.369 -3.879 31.518 1.00 36.75 387 ALA A C 1
ATOM 3079 O O . ALA A 1 387 ? -9.942 -3.752 32.647 1.00 36.75 387 ALA A O 1
ATOM 3080 N N . GLN A 1 388 ? -11.330 -3.063 31.059 1.00 36.88 388 GLN A N 1
ATOM 3081 C CA . GLN A 1 388 ? -11.926 -2.006 31.908 1.00 36.88 388 GLN A CA 1
ATOM 3082 C C . GLN A 1 388 ? -12.984 -2.474 32.912 1.00 36.88 388 GLN A C 1
ATOM 3084 O O . GLN A 1 388 ? -13.485 -1.676 33.700 1.00 36.88 388 GLN A O 1
ATOM 3089 N N . ILE A 1 389 ? -13.222 -3.782 32.959 1.00 38.31 389 ILE A N 1
ATOM 3090 C CA . ILE A 1 389 ? -13.809 -4.479 34.101 1.00 38.31 389 ILE A CA 1
ATOM 3091 C C . ILE A 1 389 ? -12.998 -5.765 34.274 1.00 38.31 389 ILE A C 1
ATOM 3093 O O . ILE A 1 389 ? -13.453 -6.860 33.967 1.00 38.31 389 ILE A O 1
ATOM 3097 N N . ALA A 1 390 ? -11.733 -5.627 34.651 1.00 39.12 390 ALA A N 1
ATOM 3098 C CA . ALA A 1 390 ? -10.998 -6.731 35.248 1.00 39.12 390 ALA A CA 1
ATOM 3099 C C . ALA A 1 390 ? -10.949 -6.463 36.751 1.00 39.12 390 ALA A C 1
ATOM 3101 O O . ALA A 1 390 ? -9.963 -5.943 37.279 1.00 39.12 390 ALA A O 1
ATOM 3102 N N . TRP A 1 391 ? -12.066 -6.738 37.415 1.00 34.69 391 TRP A N 1
ATOM 3103 C CA . TRP A 1 391 ? -12.075 -6.947 38.854 1.00 34.69 391 TRP A CA 1
ATOM 3104 C C . TRP A 1 391 ? -12.105 -8.425 39.160 1.00 34.69 391 TRP A C 1
ATOM 3106 O O . TRP A 1 391 ? -12.884 -9.136 38.491 1.00 34.69 391 TRP A O 1
#

Mean predicted aligned error: 16.12 Å

Solvent-accessible surface area (backbone atoms only — not comparable to full-atom values): 21860 Å² total; per-residue (Å²): 134,80,84,78,55,22,39,54,54,51,27,61,58,29,63,47,55,71,69,57,54,51,57,52,54,70,67,54,73,59,77,76,83,65,85,66,80,70,67,89,67,75,51,67,59,85,42,54,69,67,57,45,50,52,46,37,40,51,21,35,33,70,58,25,56,89,40,43,69,44,37,52,46,44,67,74,68,37,51,69,39,57,71,55,60,50,94,82,49,77,64,68,49,60,45,81,71,48,88,96,49,64,34,38,38,37,36,71,55,79,34,22,40,59,38,49,44,52,48,16,27,43,49,21,40,39,34,28,53,53,33,5,49,76,62,70,38,50,71,50,15,63,33,38,44,44,20,42,11,42,44,25,34,51,22,44,52,58,63,36,80,73,62,49,69,62,47,55,48,44,55,54,56,48,44,55,46,30,55,38,63,29,33,56,52,37,53,55,29,60,74,68,45,67,42,68,60,56,79,60,54,30,45,33,59,14,48,54,49,24,71,62,42,60,87,72,50,54,40,76,57,54,42,51,49,38,31,25,6,54,46,14,16,51,52,52,44,36,52,48,18,67,78,69,79,45,78,68,58,86,74,88,86,78,92,78,89,68,88,74,92,55,51,81,79,83,64,68,65,62,85,82,70,92,78,68,54,71,68,57,52,51,52,50,50,52,48,51,56,49,52,48,46,65,72,47,76,64,83,60,87,78,46,55,70,66,64,50,48,54,53,54,49,48,27,58,74,71,65,30,52,50,75,36,66,42,95,78,46,20,76,42,26,36,37,31,42,46,80,37,95,88,42,77,41,36,37,37,28,70,41,77,47,30,63,32,68,43,52,71,59,44,50,58,51,47,52,68,75,45,71,75,47,78,44,68,48,62,75,59,89,69,69,97,54,100,55,88,72,73,121

Secondary structure (DSSP, 8-state):
-----BHHHHHHHHT--HHHHHHHHHHSPPPP-----------B----HHHHHHHHHHHHHHH-GGGHHHHHHHHHH--EESS--TTT--S-EEE---TTSPPEEE----SBHHHHHHHHHHHHHHHHHHHHHHTT--PPPHHHHHHHHHHHHHHHHHH-SS--HHHHHHHHHHHHIIIIIIHHHHHHHHHHS-PBP-GGGGHHHHHHHHHHHTTTS-HHHHHHHHT-GGGHHHHHHHHHHHHHTSPPP---------SS-PPP--PPPPP--TT--HHHHHHHHHHHHHHHHHHH-SSSTTS-HHHHHHHHHHHHHTT-EEEEE-TTSSEEEEEEEEE-TT-TTEEEEEEEE-TTS-HHHHHHHHHHH-TT-SEEEE-S---S-TTTT--

Sequence (391 aa):
MGSRQTICDWCIFNDFEKKDVLSHLERIVEPMNTSRIVSKERINSCMTADEAWAQCATSLCIAIPELSDEIARVSTDAPRCLAPNKAKHPMPFTYDLGHRKLPFVSLHYQGCVADLLTMAHEFGHAVQIVASWKSGKGQMPPVAREWCAFISELAILQFNELSSASICSAYNADDNTYFGAHKSSLEAALLDGQRQYQYAWNYPLARYFSQTLFQRCKSTQLSKIYAAGANGGRMLNKLAAEYFGGHPLPFPTKRQNSDSVLMKNYFPEIPTEKSDLPAIEAYRTLGMMTYLDLDYLLGHSEMSISKYYNRLLHHLQTQTAYVVIGDENKPIGYATWNESDQNPEHVEFTRQAAPFGDHLRLQRSLKRRLPHAKTASSKNERSARQAQIAW

pLDDT: mean 78.39, std 18.4, range [26.41, 98.56]